Protein AF-A0A9D9CPM3-F1 (afdb_monomer_lite)

Foldseek 3Di:
DPQAQFEAAFDTDDPDDDDDDQQETEEEEEEADDAAEEAYAEYFFADLPPPGHGHDAYHAHAAEYAYAYAYEGYQDQNHEAEAAEYEYAYPPDPPPRHHHSDLEAQRYEHAEYEYEHAEYEYENAQSEPDLQHEAQHYEYNEYEYEYQEYEYENGEYNEYAQHYEANAYEYEYQEYEYEHGEHEDEEALHYEHAYYEYDNDANGAYYQAHGEYDYDDDDWYAAQHYEYEYPDQDEEYHYEAAAHEQAHGEIQAEASRYEYEHPVDPRYAHEYEFHDADPPRPGGYEQAHAEYQAEASRYEYADQRYEYEYREYEQDHGAYNHHGPHRRYAYHNYAYAYNYYDADKAKEKEAQLQWAFVPDNVHRMDIGIDRAQHFYAADDTDTDHPQKDWDFWAQDSVNPHDGDDPRSTDGHRYYTYTYTDIDGHD

pLDDT: mean 85.49, std 17.09, range [28.48, 98.81]

Sequence (426 aa):
SLTNSAGIGGGSSYTGSETDAPDNGGDATITISGNPIIRTGSLGGGSPGKGKGNIGSAIINVSGGDIQAQFVMADSDNNVFNMNGGKIRNSNTSDNEYICIQDNGGAVYMKKGTFTMSGGEIRQCSASKEIDSKGGAIYLEGGSFTMTGGTIHECSSNSDGGALYIQGGDVTISGGTIQNNVTVAGNGGAISILGGNFSMPENGTATISENAAFIRNNTGGDGGGIYVTSTSTTHDVKVEILSGSITNNSSDRRGGGLCVDMTSNQKINANVTVGADGSKSKTNPLITTNTALIQGGGLYVKGATANITINGGKILGNTTTGYVANPDVANELGMVTLNGGDVTHVTITFDGNGGNLKGNQAVTATSQDIVTATKSLVTRPEFERLGYTFLEWNTRPDGKGTTPPDDNIMNTSSNITYFAIWIPGA

Radius of gyration: 25.42 Å; chains: 1; bounding box: 72×50×70 Å

Secondary structure (DSSP, 8-state):
---SS--BSS-------------BPPPEEEEE-SS-EEEEEEEE----STTSPBP--EEEEEEEEEEEEEEEE-S-TT-EEEEEEEEEE---SS-TTS--S-SS-SSEEESSSEEEESSSEEES-EE-SSTT---SSEEESSSEEEESS-EEES-EESSS-SSEEESSSEEEE-SSEEES-EESSSS-SSEEESSSEEEE-TT---EEES-EE--SSSS----SSEEE----SSS-EEEEE-SSEEES-EESSB-SSEEEE-SS-SSS-EEEEES-SSTT-TT--EEES-EESSB-SSEEEESTTEEEEE-SSEE-S-EESSS-B-SSEEEES-EEEESSSS--EEEEEEE-TT-EETTBTT-SEEEEEEETTSBEE-PPP-EE-TTEEEEEEESSTTS-S-PPPTTSEE--SS-EEEEEEEEE--

Structure (mmCIF, N/CA/C/O backbone):
data_AF-A0A9D9CPM3-F1
#
_entry.id   AF-A0A9D9CPM3-F1
#
loop_
_atom_site.group_PDB
_atom_site.id
_atom_site.type_symbol
_atom_site.label_atom_id
_atom_site.label_alt_id
_atom_site.label_comp_id
_atom_site.label_asym_id
_atom_site.label_entity_id
_atom_site.label_seq_id
_atom_site.pdbx_PDB_ins_code
_atom_site.Cartn_x
_atom_site.Cartn_y
_atom_site.Cartn_z
_atom_site.occupancy
_atom_site.B_iso_or_equiv
_atom_site.auth_seq_id
_atom_site.auth_comp_id
_atom_site.auth_asym_id
_atom_site.auth_atom_id
_atom_site.pdbx_PDB_model_num
ATOM 1 N N . SER A 1 1 ? -28.546 -1.458 30.580 1.00 31.05 1 SER A N 1
ATOM 2 C CA . SER A 1 1 ? -28.283 -0.683 29.358 1.00 31.05 1 SER A CA 1
ATOM 3 C C . SER A 1 1 ? -28.051 0.757 29.770 1.00 31.05 1 SER A C 1
ATOM 5 O O . SER A 1 1 ? -28.850 1.295 30.523 1.00 31.05 1 SER A O 1
ATOM 7 N N . LEU A 1 2 ? -26.937 1.362 29.364 1.00 29.62 2 LEU A N 1
ATOM 8 C CA . LEU A 1 2 ? -26.787 2.815 29.427 1.00 29.62 2 LEU A CA 1
ATOM 9 C C . LEU A 1 2 ? -27.390 3.344 28.125 1.00 29.62 2 LEU A C 1
ATOM 11 O O . LEU A 1 2 ? -26.767 3.254 27.079 1.00 29.62 2 LEU A O 1
ATOM 15 N N . THR A 1 3 ? -28.651 3.759 28.173 1.00 30.03 3 THR A N 1
ATOM 16 C CA . THR A 1 3 ? -29.350 4.427 27.069 1.00 30.03 3 THR A CA 1
ATOM 17 C C . THR A 1 3 ? -29.307 5.918 27.350 1.00 30.03 3 THR A C 1
ATOM 19 O O . THR A 1 3 ? -30.163 6.429 28.063 1.00 30.03 3 THR A O 1
ATOM 22 N N . ASN A 1 4 ? -28.253 6.583 26.887 1.00 32.44 4 ASN A N 1
ATOM 23 C CA . ASN A 1 4 ? -28.221 8.025 26.660 1.00 32.44 4 ASN A CA 1
ATOM 24 C C . ASN A 1 4 ? -27.041 8.334 25.736 1.00 32.44 4 ASN A C 1
ATOM 26 O O . ASN A 1 4 ? -25.976 7.733 25.863 1.00 32.44 4 ASN A O 1
ATOM 30 N N . SER A 1 5 ? -27.226 9.304 24.844 1.00 40.38 5 SER A N 1
ATOM 31 C CA . SER A 1 5 ? -26.257 9.850 23.881 1.00 40.38 5 SER A CA 1
ATOM 32 C C . SER A 1 5 ? -25.029 10.533 24.521 1.00 40.38 5 SER A C 1
ATOM 34 O O . SER A 1 5 ? -24.387 11.377 23.898 1.00 40.38 5 SER A O 1
ATOM 36 N N . ALA A 1 6 ? -24.723 10.225 25.782 1.00 50.00 6 ALA A N 1
ATOM 37 C CA . ALA A 1 6 ? -23.602 10.762 26.535 1.00 50.00 6 ALA A CA 1
ATOM 38 C C . ALA A 1 6 ? -22.371 9.877 26.315 1.00 50.00 6 ALA A C 1
ATOM 40 O O . ALA A 1 6 ? -22.444 8.663 26.522 1.00 50.00 6 ALA A O 1
ATOM 41 N N . GLY A 1 7 ? -21.252 10.480 25.903 1.00 53.28 7 GLY A N 1
ATOM 42 C CA . GLY A 1 7 ? -19.965 9.789 25.849 1.00 53.28 7 GLY A CA 1
ATOM 43 C C . GLY A 1 7 ? -19.524 9.322 27.240 1.00 53.28 7 GLY A C 1
ATOM 44 O O . GLY A 1 7 ? -19.878 9.935 28.250 1.00 53.28 7 GLY A O 1
ATOM 45 N N . ILE A 1 8 ? -18.776 8.220 27.306 1.00 60.56 8 ILE A N 1
ATOM 46 C CA . ILE A 1 8 ? -18.211 7.706 28.562 1.00 60.56 8 ILE A CA 1
ATOM 47 C C . ILE A 1 8 ? -16.707 7.982 28.540 1.00 60.56 8 ILE A C 1
ATOM 49 O O . ILE A 1 8 ? -15.959 7.361 27.789 1.00 60.56 8 ILE A O 1
ATOM 53 N N . GLY A 1 9 ? -16.275 8.935 29.365 1.00 56.00 9 GLY A N 1
ATOM 54 C CA . GLY A 1 9 ? -14.884 9.378 29.462 1.00 56.00 9 GLY A CA 1
ATOM 55 C C . GLY A 1 9 ? -14.795 10.879 29.741 1.00 56.00 9 GLY A C 1
ATOM 56 O O . GLY A 1 9 ? -15.384 11.673 29.023 1.00 56.00 9 GLY A O 1
ATOM 57 N N . GLY A 1 10 ? -14.121 11.245 30.836 1.00 45.47 10 GLY A N 1
ATOM 58 C CA . GLY A 1 10 ? -13.560 12.570 31.144 1.00 45.47 10 GLY A CA 1
ATOM 59 C C . GLY A 1 10 ? -14.325 13.865 30.807 1.00 45.47 10 GLY A C 1
ATOM 60 O O . GLY A 1 10 ? -13.672 14.862 30.525 1.00 45.47 10 GLY A O 1
ATOM 61 N N . GLY A 1 11 ? -15.659 13.911 30.884 1.00 38.69 11 GLY A N 1
ATOM 62 C CA . GLY A 1 11 ? -16.424 15.168 30.892 1.00 38.69 11 GLY A CA 1
ATOM 63 C C . GLY A 1 11 ? -17.907 14.981 30.570 1.00 38.69 11 GLY A C 1
ATOM 64 O O . GLY A 1 11 ? -18.266 14.377 29.565 1.00 38.69 11 GLY A O 1
ATOM 65 N N . SER A 1 12 ? -18.791 15.486 31.432 1.00 34.34 12 SER A N 1
ATOM 66 C CA . SER A 1 12 ? -20.240 15.499 31.204 1.00 34.34 12 SER A CA 1
ATOM 67 C C . SER A 1 12 ? -20.627 16.396 30.026 1.00 34.34 12 SER A C 1
ATOM 69 O O . SER A 1 12 ? -20.017 17.438 29.800 1.00 34.34 12 SER A O 1
ATOM 71 N N . SER A 1 13 ? -21.711 16.037 29.339 1.00 34.19 13 SER A N 1
ATOM 72 C CA . SER A 1 13 ? -22.438 16.896 28.402 1.00 34.19 13 SER A CA 1
ATOM 73 C C . SER A 1 13 ? -22.734 18.268 29.025 1.00 34.19 13 SER A C 1
ATOM 75 O O . SER A 1 13 ? -23.607 18.376 29.887 1.00 34.19 13 SER A O 1
ATOM 77 N N . TYR A 1 14 ? -22.019 19.314 28.607 1.00 35.19 14 TYR A N 1
ATOM 78 C CA . TYR A 1 14 ? -22.340 20.683 29.002 1.00 35.19 14 TYR A CA 1
ATOM 79 C C . TYR A 1 14 ? -23.538 21.176 28.178 1.00 35.19 14 TYR A C 1
ATOM 81 O O . TYR A 1 14 ? -23.482 21.221 26.950 1.00 35.19 14 TYR A O 1
ATOM 89 N N . THR A 1 15 ? -24.633 21.519 28.857 1.00 33.62 15 THR A N 1
ATOM 90 C CA . THR A 1 15 ? -25.831 22.157 28.284 1.00 33.62 15 THR A CA 1
ATOM 91 C C . THR A 1 15 ? -25.952 23.607 28.764 1.00 33.62 15 THR A C 1
ATOM 93 O O . THR A 1 15 ? -27.027 24.035 29.183 1.00 33.62 15 THR A O 1
ATOM 96 N N . GLY A 1 16 ? -24.847 24.354 28.776 1.00 33.31 16 GLY A N 1
ATOM 97 C CA . GLY A 1 16 ? -24.808 25.755 29.196 1.00 33.31 16 GLY A CA 1
ATOM 98 C C . GLY A 1 16 ? -24.140 26.638 28.147 1.00 33.31 16 GLY A C 1
ATOM 99 O O . GLY A 1 16 ? -23.323 26.177 27.358 1.00 33.31 16 GLY A O 1
ATOM 100 N N . SER A 1 17 ? -24.518 27.908 28.110 1.00 37.84 17 SER A N 1
ATOM 101 C CA . SER A 1 17 ? -23.966 28.922 27.218 1.00 37.84 17 SER A CA 1
ATOM 102 C C . SER A 1 17 ? -23.142 29.912 28.035 1.00 37.84 17 SER A C 1
ATOM 104 O O . SER A 1 17 ? -23.656 30.975 28.363 1.00 37.84 17 SER A O 1
ATOM 106 N N . GLU A 1 18 ? -21.897 29.597 28.388 1.00 38.06 18 GLU A N 1
ATOM 107 C CA . GLU A 1 18 ? -20.977 30.616 28.908 1.00 38.06 18 GLU A CA 1
ATOM 108 C C . GLU A 1 18 ? -19.577 30.473 28.311 1.00 38.06 18 GLU A C 1
ATOM 110 O O . GLU A 1 18 ? -19.064 29.383 28.066 1.00 38.06 18 GLU A O 1
ATOM 115 N N . THR A 1 19 ? -19.025 31.636 27.991 1.00 45.12 19 THR A N 1
ATOM 116 C CA . THR A 1 19 ? -17.750 31.891 27.337 1.00 45.12 19 THR A CA 1
ATOM 117 C C . THR A 1 19 ? -16.619 31.935 28.372 1.00 45.12 19 THR A C 1
ATOM 119 O O . THR A 1 19 ? -16.771 32.561 29.416 1.00 45.12 19 THR A O 1
ATOM 122 N N . ASP A 1 20 ? -15.471 31.343 28.022 1.00 41.41 20 ASP A N 1
ATOM 123 C CA . ASP A 1 20 ? -14.123 31.672 28.532 1.00 41.41 20 ASP A CA 1
ATOM 124 C C . ASP A 1 20 ? -13.565 30.997 29.811 1.00 41.41 20 ASP A C 1
ATOM 126 O O . ASP A 1 20 ? -12.696 31.570 30.470 1.00 41.41 20 ASP A O 1
ATOM 130 N N . ALA A 1 21 ? -13.909 29.737 30.112 1.00 40.56 21 ALA A N 1
ATOM 131 C CA . ALA A 1 21 ? -13.097 28.902 31.019 1.00 40.56 21 ALA A CA 1
ATOM 132 C C . ALA A 1 21 ? -12.233 27.880 30.237 1.00 40.56 21 ALA A C 1
ATOM 134 O O . ALA A 1 21 ? -12.752 27.206 29.343 1.00 40.56 21 ALA A O 1
ATOM 135 N N . PRO A 1 22 ? -10.923 27.721 30.535 1.00 40.62 22 PRO A N 1
ATOM 136 C CA . PRO A 1 22 ? -10.125 26.624 29.997 1.00 40.62 22 PRO A CA 1
ATOM 137 C C . PRO A 1 22 ? -10.512 25.333 30.730 1.00 40.62 22 PRO A C 1
ATOM 139 O O . PRO A 1 22 ? -9.899 24.951 31.725 1.00 40.62 22 PRO A O 1
ATOM 142 N N . ASP A 1 23 ? -11.572 24.682 30.263 1.00 45.94 23 ASP A N 1
ATOM 143 C CA . ASP A 1 23 ? -12.031 23.405 30.804 1.00 45.94 23 ASP A CA 1
ATOM 144 C C . ASP A 1 23 ? -11.006 22.305 30.480 1.00 45.94 23 ASP A C 1
ATOM 146 O O . ASP A 1 23 ? -11.002 21.722 29.392 1.00 45.94 23 ASP A O 1
ATOM 150 N N . ASN A 1 24 ? -10.105 22.043 31.427 1.00 45.31 24 ASN A N 1
ATOM 151 C CA . ASN A 1 24 ? -9.183 20.910 31.418 1.00 45.31 24 ASN A CA 1
ATOM 152 C C . ASN A 1 24 ? -9.935 19.653 31.879 1.00 45.31 24 ASN A C 1
ATOM 154 O O . ASN A 1 24 ? -10.086 19.429 33.080 1.00 45.31 24 ASN A O 1
ATOM 158 N N . GLY A 1 25 ? -10.435 18.833 30.959 1.00 53.94 25 GLY A N 1
ATOM 159 C CA . GLY A 1 25 ? -11.051 17.556 31.321 1.00 53.94 25 GLY A CA 1
ATOM 160 C C . GLY A 1 25 ? -10.031 16.580 31.879 1.00 53.94 25 GLY A C 1
ATOM 161 O O . GLY A 1 25 ? -8.866 16.562 31.483 1.00 53.94 25 GLY A O 1
ATOM 162 N N . GLY A 1 26 ? -10.486 15.783 32.841 1.00 57.34 26 GLY A N 1
ATOM 163 C CA . GLY A 1 26 ? -9.657 14.803 33.530 1.00 57.34 26 GLY A CA 1
ATOM 164 C C . GLY A 1 26 ? -9.310 13.598 32.659 1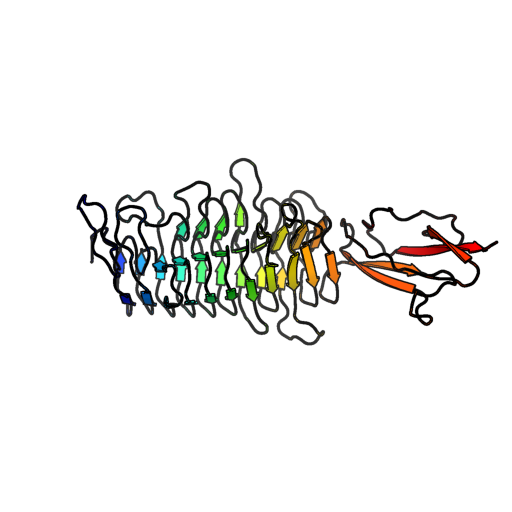.00 57.34 26 GLY A C 1
ATOM 165 O O . GLY A 1 26 ? -9.961 13.328 31.647 1.00 57.34 26 GLY A O 1
ATOM 166 N N . ASP A 1 27 ? -8.297 12.858 33.100 1.00 70.38 27 ASP A N 1
ATOM 167 C CA . ASP A 1 27 ? -7.930 11.580 32.502 1.00 70.38 27 ASP A CA 1
ATOM 168 C C . ASP A 1 27 ? -9.022 10.527 32.749 1.00 70.38 27 ASP A C 1
ATOM 170 O O . ASP A 1 27 ? -9.635 10.472 33.820 1.00 70.38 27 ASP A O 1
ATOM 174 N N . ALA A 1 28 ? -9.271 9.667 31.763 1.00 75.94 28 ALA A N 1
ATOM 175 C CA . ALA A 1 28 ? -10.280 8.615 31.841 1.00 75.94 28 ALA A CA 1
ATOM 176 C C . ALA A 1 28 ? -9.631 7.230 31.806 1.00 75.94 28 ALA A C 1
ATOM 178 O O . ALA A 1 28 ? -8.812 6.947 30.941 1.00 75.94 28 ALA A O 1
ATOM 179 N N . THR A 1 29 ? -10.040 6.330 32.702 1.00 86.06 29 THR A N 1
ATOM 180 C CA . THR A 1 29 ? -9.723 4.898 32.591 1.00 86.06 29 THR A CA 1
ATOM 181 C C . THR A 1 29 ? -11.006 4.108 32.378 1.00 86.06 29 THR A C 1
ATOM 183 O O . THR A 1 29 ? -11.929 4.192 33.187 1.00 86.06 29 THR A O 1
ATOM 186 N N . ILE A 1 30 ? -11.075 3.344 31.289 1.00 88.31 30 ILE A N 1
ATOM 187 C CA . ILE A 1 30 ? -12.255 2.578 30.880 1.00 88.31 30 ILE A CA 1
ATOM 188 C C . ILE A 1 30 ? -11.843 1.121 30.692 1.00 88.31 30 ILE A C 1
ATOM 190 O O . ILE A 1 30 ? -10.957 0.820 29.897 1.00 88.31 30 ILE A O 1
ATOM 194 N N . THR A 1 31 ? -12.521 0.205 31.382 1.00 93.75 31 THR A N 1
ATOM 195 C CA . THR A 1 31 ? -12.285 -1.238 31.245 1.00 93.75 31 THR A CA 1
ATOM 196 C C . THR A 1 31 ? -13.581 -1.942 30.872 1.00 93.75 31 THR A C 1
ATOM 198 O O . THR A 1 31 ? -14.565 -1.875 31.608 1.00 93.75 31 THR A O 1
ATOM 201 N N . ILE A 1 32 ? -13.573 -2.647 29.742 1.00 94.06 32 ILE A N 1
ATOM 202 C CA . ILE A 1 32 ? -14.703 -3.419 29.222 1.00 94.06 32 ILE A CA 1
ATOM 203 C C . ILE A 1 32 ? -14.278 -4.887 29.150 1.00 94.06 32 ILE A C 1
ATOM 205 O O . ILE A 1 32 ? -13.322 -5.250 28.463 1.00 94.06 32 ILE A O 1
ATOM 209 N N . SER A 1 33 ? -14.974 -5.743 29.894 1.00 95.06 33 SER A N 1
ATOM 210 C CA . SER A 1 33 ? -14.662 -7.171 30.008 1.00 95.06 33 SER A CA 1
ATOM 211 C C . SER A 1 33 ? -15.931 -8.007 30.142 1.00 95.06 33 SER A C 1
ATOM 213 O O . SER A 1 33 ? -16.980 -7.490 30.527 1.00 95.06 33 SER A O 1
ATOM 215 N N . GLY A 1 34 ? -15.847 -9.298 29.815 1.00 94.00 34 GLY A N 1
ATOM 216 C CA . GLY A 1 34 ? -17.003 -10.195 29.790 1.00 94.00 34 GLY A CA 1
ATOM 217 C C . GLY A 1 34 ? -17.894 -9.951 28.570 1.00 94.00 34 GLY A C 1
ATOM 218 O O . GLY A 1 34 ? -17.393 -9.712 27.478 1.00 94.00 34 GLY A O 1
ATOM 219 N N . ASN A 1 35 ? -19.218 -9.992 28.748 1.00 95.38 35 ASN A N 1
ATOM 220 C CA . ASN A 1 35 ? -20.187 -9.858 27.649 1.00 95.38 35 ASN A CA 1
ATOM 221 C C . ASN A 1 35 ? -21.130 -8.636 27.776 1.00 95.38 35 ASN A C 1
ATOM 223 O O . ASN A 1 35 ? -22.337 -8.789 27.573 1.00 95.38 35 ASN A O 1
ATOM 227 N N . PRO A 1 36 ? -20.657 -7.432 28.155 1.00 92.06 36 PRO A N 1
ATOM 228 C CA . PRO A 1 36 ? -21.524 -6.266 28.242 1.00 92.06 36 PRO A CA 1
ATOM 229 C C . PRO A 1 36 ? -21.978 -5.821 26.850 1.00 92.06 36 PRO A C 1
ATOM 231 O O . PRO A 1 36 ? -21.252 -5.964 25.870 1.00 92.06 36 PRO A O 1
ATOM 234 N N . ILE A 1 37 ? -23.163 -5.218 26.784 1.00 91.12 37 ILE A N 1
ATOM 235 C CA . ILE A 1 37 ? -23.632 -4.501 25.598 1.00 91.12 37 ILE A CA 1
ATOM 236 C C . ILE A 1 37 ? -23.542 -3.009 25.908 1.00 91.12 37 ILE A C 1
ATOM 238 O O . ILE A 1 37 ? -24.215 -2.525 26.823 1.00 91.12 37 ILE A O 1
ATOM 242 N N . ILE A 1 38 ? -22.708 -2.289 25.160 1.00 86.50 38 ILE A N 1
ATOM 243 C CA . ILE A 1 38 ? -22.446 -0.858 25.359 1.00 86.50 38 ILE A CA 1
ATOM 244 C C . ILE A 1 38 ? -22.871 -0.115 24.107 1.00 86.50 38 ILE A C 1
ATOM 246 O O . ILE A 1 38 ? -22.341 -0.394 23.038 1.00 86.50 38 ILE A O 1
ATOM 250 N N . ARG A 1 39 ? -23.808 0.826 24.254 1.00 84.62 39 ARG A N 1
ATOM 251 C CA . ARG A 1 39 ? -24.327 1.677 23.177 1.00 84.62 39 ARG A CA 1
ATOM 252 C C . ARG A 1 39 ? -24.226 3.131 23.614 1.00 84.62 39 ARG A C 1
ATOM 254 O O . ARG A 1 39 ? -24.960 3.561 24.497 1.00 84.62 39 ARG A O 1
ATOM 261 N N . THR A 1 40 ? -23.256 3.848 23.067 1.00 78.44 40 THR A N 1
ATOM 262 C CA . THR A 1 40 ? -22.962 5.248 23.396 1.00 78.44 40 THR A CA 1
ATOM 263 C C . THR A 1 40 ? -22.384 5.944 22.163 1.00 78.44 40 THR A C 1
ATOM 265 O O . THR A 1 40 ? -22.000 5.282 21.205 1.00 78.44 40 THR A O 1
ATOM 268 N N . GLY A 1 41 ? -22.344 7.277 22.158 1.00 75.19 41 GLY A N 1
ATOM 269 C CA . GLY A 1 41 ? -21.737 8.038 21.065 1.00 75.19 41 GLY A CA 1
ATOM 270 C C . GLY A 1 41 ? -20.223 7.831 21.005 1.00 75.19 41 GLY A C 1
ATOM 271 O O . GLY A 1 41 ? -19.699 7.338 20.006 1.00 75.19 41 GLY A O 1
ATOM 272 N N . SER A 1 42 ? -19.518 8.158 22.092 1.00 78.69 42 SER A N 1
ATOM 273 C CA . SER A 1 42 ? -18.058 8.056 22.145 1.00 78.69 42 SER A CA 1
ATOM 274 C C . SER A 1 42 ? -17.503 7.534 23.471 1.00 78.69 42 SER A C 1
ATOM 276 O O . SER A 1 42 ? -18.135 7.633 24.523 1.00 78.69 42 SER A O 1
ATOM 278 N N . LEU A 1 43 ? -16.297 6.969 23.409 1.00 83.62 43 LEU A N 1
ATOM 279 C CA . LEU A 1 43 ? -15.508 6.493 24.544 1.00 83.62 43 LEU A CA 1
ATOM 280 C C . LEU A 1 43 ? -14.104 7.105 24.479 1.00 83.62 43 LEU A C 1
ATOM 282 O O . LEU A 1 43 ? -13.472 7.037 23.431 1.00 83.62 43 LEU A O 1
ATOM 286 N N . GLY A 1 44 ? -13.588 7.650 25.580 1.00 80.44 44 GLY A N 1
ATOM 287 C CA . GLY A 1 44 ? -12.204 8.145 25.649 1.00 80.44 44 GLY A CA 1
ATOM 288 C C . GLY A 1 44 ? -12.060 9.664 25.759 1.00 80.44 44 GLY A C 1
ATOM 289 O O . GLY A 1 44 ? -12.857 10.303 26.444 1.00 80.44 44 GLY A O 1
ATOM 290 N N . GLY A 1 45 ? -11.002 10.212 25.148 1.00 66.81 45 GLY A N 1
ATOM 291 C CA . GLY A 1 45 ? -10.576 11.611 25.251 1.00 66.81 45 GLY A CA 1
ATOM 292 C C . GLY A 1 45 ? -10.597 12.385 23.926 1.00 66.81 45 GLY A C 1
ATOM 293 O O . GLY A 1 45 ? -10.423 11.825 22.853 1.00 66.81 45 GLY A O 1
ATOM 294 N N . GLY A 1 46 ? -10.797 13.702 23.987 1.00 54.34 46 GLY A N 1
ATOM 295 C CA . GLY A 1 46 ? -10.969 14.607 22.851 1.00 54.34 46 GLY A CA 1
ATOM 296 C C . GLY A 1 46 ? -11.641 15.934 23.235 1.00 54.34 46 GLY A C 1
ATOM 297 O O . GLY A 1 46 ? -12.469 15.991 24.139 1.00 54.34 46 GLY A O 1
ATOM 298 N N . SER A 1 47 ? -11.272 17.014 22.540 1.00 46.09 47 SER A N 1
ATOM 299 C CA . SER A 1 47 ? -11.938 18.323 22.614 1.00 46.09 47 SER A CA 1
ATOM 300 C C . SER A 1 47 ? -13.069 18.385 21.581 1.00 46.09 47 SER A C 1
ATOM 302 O O . SER A 1 47 ? -12.861 17.939 20.451 1.00 46.09 47 SER A O 1
ATOM 304 N N . PRO A 1 48 ? -14.253 18.933 21.888 1.00 43.88 48 PRO A N 1
ATOM 305 C CA . PRO A 1 48 ? -15.435 18.753 21.056 1.00 43.88 48 PRO A CA 1
ATOM 306 C C . PRO A 1 48 ? -15.684 19.974 20.144 1.00 43.88 48 PRO A C 1
ATOM 308 O O . PRO A 1 48 ? -16.808 20.207 19.692 1.00 43.88 48 PRO A O 1
ATOM 311 N N . GLY A 1 49 ? -14.634 20.755 19.868 1.00 48.34 49 GLY A N 1
ATOM 312 C CA . GLY A 1 49 ? -14.724 22.023 19.146 1.00 48.34 49 GLY A CA 1
ATOM 313 C C . GLY A 1 49 ? -15.154 23.191 20.042 1.00 48.34 49 GLY A C 1
ATOM 314 O O . GLY A 1 49 ? -15.364 23.033 21.244 1.00 48.34 49 GLY A O 1
ATOM 315 N N . LYS A 1 50 ? -15.237 24.396 19.451 1.00 39.91 50 LYS A N 1
ATOM 316 C CA . LYS A 1 50 ? -15.470 25.667 20.166 1.00 39.91 50 LYS A CA 1
ATOM 317 C C . LYS A 1 50 ? -16.650 25.565 21.147 1.00 39.91 50 LYS A C 1
ATOM 319 O O . LYS A 1 50 ? -17.781 25.349 20.722 1.00 39.91 50 LYS A O 1
ATOM 324 N N . GLY A 1 51 ? -16.374 25.782 22.434 1.00 44.62 51 GLY A N 1
ATOM 325 C CA . GLY A 1 51 ? -17.391 25.892 23.488 1.00 44.62 51 GLY A CA 1
ATOM 326 C C . GLY A 1 51 ? -17.800 24.583 24.170 1.00 44.62 51 GLY A C 1
ATOM 327 O O . GLY A 1 51 ? -18.822 24.560 24.848 1.00 44.62 51 GLY A O 1
ATOM 328 N N . LYS A 1 52 ? -17.046 23.491 24.006 1.00 48.22 52 LYS A N 1
ATOM 329 C CA . LYS A 1 52 ? -17.249 22.251 24.767 1.00 48.22 52 LYS A CA 1
ATOM 330 C C . LYS A 1 52 ? -15.920 21.867 25.447 1.00 48.22 52 LYS A C 1
ATOM 332 O O . LYS A 1 52 ? -14.866 22.030 24.838 1.00 48.22 52 LYS A O 1
ATOM 337 N N . GLY A 1 53 ? -15.956 21.425 26.707 1.00 50.41 53 GLY A N 1
ATOM 338 C CA . GLY A 1 53 ? -14.743 21.205 27.508 1.00 50.41 53 GLY A CA 1
ATOM 339 C C . GLY A 1 53 ? -13.788 20.171 26.904 1.00 50.41 53 GLY A C 1
ATOM 340 O O . GLY A 1 53 ? -14.235 19.187 26.313 1.00 50.41 53 GLY A O 1
ATOM 341 N N . ASN A 1 54 ? -12.474 20.398 27.020 1.00 51.72 54 ASN A N 1
ATOM 342 C CA . ASN A 1 54 ? -11.467 19.439 26.556 1.00 51.72 54 ASN A CA 1
ATOM 343 C C . ASN A 1 54 ? -11.559 18.180 27.416 1.00 51.72 54 ASN A C 1
ATOM 345 O O . ASN A 1 54 ? -11.722 18.324 28.614 1.00 51.72 54 ASN A O 1
ATOM 349 N N . ILE A 1 55 ? -11.409 16.975 26.868 1.00 61.62 55 ILE A N 1
ATOM 350 C CA . ILE A 1 55 ? -11.137 15.777 27.678 1.00 61.62 55 ILE A CA 1
ATOM 351 C C . ILE A 1 55 ? -9.617 15.536 27.696 1.00 61.62 55 ILE A C 1
ATOM 353 O O . ILE A 1 55 ? -8.960 15.734 26.670 1.00 61.62 55 ILE A O 1
ATOM 357 N N . GLY A 1 56 ? -9.076 15.121 28.847 1.00 65.56 56 GLY A N 1
ATOM 358 C CA . GLY A 1 56 ? -7.677 14.730 29.036 1.00 65.56 56 GLY A CA 1
ATOM 359 C C . GLY A 1 56 ? -7.312 13.417 28.331 1.00 65.56 56 GLY A C 1
ATOM 360 O O . GLY A 1 56 ? -7.933 13.025 27.340 1.00 65.56 56 GLY A O 1
ATOM 361 N N . SER A 1 57 ? -6.283 12.724 28.819 1.00 78.06 57 SER A N 1
ATOM 362 C CA . SER A 1 57 ? -5.843 11.453 28.228 1.00 78.06 57 SER A CA 1
ATOM 363 C C . SER A 1 57 ? -6.768 10.286 28.605 1.00 78.06 57 SER A C 1
ATOM 365 O O . SER A 1 57 ? -7.440 10.311 29.634 1.00 78.06 57 SER A O 1
ATOM 367 N N . ALA A 1 58 ? -6.839 9.250 27.770 1.00 84.38 58 ALA A N 1
ATOM 368 C CA . ALA A 1 58 ? -7.680 8.079 28.001 1.00 84.38 58 ALA A CA 1
ATOM 369 C C . ALA A 1 58 ? -6.869 6.779 27.996 1.00 84.38 58 ALA A C 1
ATOM 371 O O . ALA A 1 58 ? -6.105 6.522 27.070 1.00 84.38 58 ALA A O 1
ATOM 372 N N . ILE A 1 59 ? -7.093 5.932 29.000 1.00 90.00 59 ILE A N 1
ATOM 373 C CA . ILE A 1 59 ? -6.608 4.553 29.077 1.00 90.00 59 ILE A CA 1
ATOM 374 C C . ILE A 1 59 ? -7.813 3.622 28.937 1.00 90.00 59 ILE A C 1
ATOM 376 O O . ILE A 1 59 ? -8.664 3.538 29.820 1.00 90.00 59 ILE A O 1
ATOM 380 N N . ILE A 1 60 ? -7.894 2.906 27.825 1.00 93.00 60 ILE A N 1
ATOM 381 C CA . ILE A 1 60 ? -9.030 2.072 27.446 1.00 93.00 60 ILE A CA 1
ATOM 382 C C . ILE A 1 60 ? -8.554 0.629 27.304 1.00 93.00 60 ILE A C 1
ATOM 384 O O . ILE A 1 60 ? -7.629 0.351 26.550 1.00 93.00 60 ILE A O 1
ATOM 388 N N . ASN A 1 61 ? -9.197 -0.303 28.001 1.00 96.38 61 ASN A N 1
ATOM 389 C CA . ASN A 1 61 ? -8.893 -1.729 27.931 1.00 96.38 61 ASN A CA 1
ATOM 390 C C . ASN A 1 61 ? -10.159 -2.515 27.576 1.00 96.38 61 ASN A C 1
ATOM 392 O O . ASN A 1 61 ? -11.119 -2.536 28.348 1.00 96.38 61 ASN A O 1
ATOM 396 N N . VAL A 1 62 ? -10.159 -3.182 26.423 1.00 97.50 62 VAL A N 1
ATOM 397 C CA . VAL A 1 62 ? -11.281 -3.974 25.909 1.00 97.50 62 VAL A CA 1
ATOM 398 C C . VAL A 1 62 ? -10.858 -5.429 25.753 1.00 97.50 62 VAL A C 1
ATOM 400 O O . VAL A 1 62 ? -9.963 -5.761 24.979 1.00 97.50 62 VAL A O 1
ATOM 403 N N . SER A 1 63 ? -11.545 -6.297 26.490 1.00 97.94 63 SER A N 1
ATOM 404 C CA . SER A 1 63 ? -11.339 -7.752 26.480 1.00 97.94 63 SER A CA 1
ATOM 405 C C . SER A 1 63 ? -12.588 -8.551 26.130 1.00 97.94 63 SER A C 1
ATOM 407 O O . SER A 1 63 ? -12.528 -9.766 25.960 1.00 97.94 63 SER A O 1
ATOM 409 N N . GLY A 1 64 ? -13.728 -7.878 25.991 1.00 94.62 64 GLY A N 1
ATOM 410 C CA . GLY A 1 64 ? -15.011 -8.498 25.701 1.00 94.62 64 GLY A CA 1
ATOM 411 C C . GLY A 1 64 ? -16.093 -7.458 25.421 1.00 94.62 64 GLY A C 1
ATOM 412 O O . GLY A 1 64 ? -15.821 -6.259 25.394 1.00 94.62 64 GLY A O 1
ATOM 413 N N . GLY A 1 65 ? -17.322 -7.926 25.230 1.00 95.44 65 GLY A N 1
ATOM 414 C CA . GLY A 1 65 ? -18.498 -7.091 24.995 1.00 95.44 65 GLY A CA 1
ATOM 415 C C . GLY A 1 65 ? -18.848 -6.849 23.527 1.00 95.44 65 GLY A C 1
ATOM 416 O O . GLY A 1 65 ? -18.041 -7.067 22.625 1.00 95.44 65 GLY A O 1
ATOM 417 N N . ASP A 1 66 ? -20.085 -6.401 23.319 1.00 93.94 66 ASP A N 1
ATOM 418 C CA . ASP A 1 66 ? -20.636 -5.911 22.054 1.00 93.94 66 ASP A CA 1
ATOM 419 C C . ASP A 1 66 ? -20.809 -4.391 22.156 1.00 93.94 66 ASP A C 1
ATOM 421 O O . ASP A 1 66 ? -21.687 -3.890 22.870 1.00 93.94 66 ASP A O 1
ATOM 425 N N . ILE A 1 67 ? -19.925 -3.662 21.484 1.00 91.88 67 ILE A N 1
ATOM 426 C CA . ILE A 1 67 ? -19.711 -2.233 21.684 1.00 91.88 67 ILE A CA 1
ATOM 427 C C . ILE A 1 67 ? -20.077 -1.490 20.405 1.00 91.88 67 ILE A C 1
ATOM 429 O O . ILE A 1 67 ? -19.496 -1.724 19.347 1.00 91.88 67 ILE A O 1
ATOM 433 N N . GLN A 1 68 ? -21.010 -0.554 20.534 1.00 89.00 68 GLN A N 1
ATOM 434 C CA . GLN A 1 68 ? -21.308 0.454 19.528 1.00 89.00 68 GLN A CA 1
ATOM 435 C C . GLN A 1 68 ? -20.978 1.817 20.121 1.00 89.00 68 GLN A C 1
ATOM 437 O O . GLN A 1 68 ? -21.727 2.330 20.956 1.00 89.00 68 GLN A O 1
ATOM 442 N N . ALA A 1 69 ? -19.808 2.325 19.746 1.00 85.31 69 ALA A N 1
ATOM 443 C CA . ALA A 1 69 ? -19.279 3.627 20.122 1.00 85.31 69 ALA A CA 1
ATOM 444 C C . ALA A 1 69 ? -18.089 3.980 19.223 1.00 85.31 69 ALA A C 1
ATOM 446 O O . ALA A 1 69 ? -17.416 3.081 18.711 1.00 85.31 69 ALA A O 1
ATOM 447 N N . GLN A 1 70 ? -17.793 5.273 19.105 1.00 87.75 70 GLN A N 1
ATOM 448 C CA . GLN A 1 70 ? -16.520 5.752 18.573 1.00 87.75 70 GLN A CA 1
ATOM 449 C C . GLN A 1 70 ? -15.513 5.947 19.713 1.00 87.75 70 GLN A C 1
ATOM 451 O O . GLN A 1 70 ? -15.734 6.732 20.633 1.00 87.75 70 GLN A O 1
ATOM 456 N N . PHE A 1 71 ? -14.384 5.259 19.658 1.00 90.56 71 PHE A N 1
ATOM 457 C CA . PHE A 1 71 ? -13.263 5.476 20.558 1.00 90.56 71 PHE A CA 1
ATOM 458 C C . PHE A 1 71 ? -12.469 6.685 20.078 1.00 90.56 71 PHE A C 1
ATOM 460 O O . PHE A 1 71 ? -12.023 6.725 18.934 1.00 90.56 71 PHE A O 1
ATOM 467 N N . VAL A 1 72 ? -12.307 7.683 20.935 1.00 87.00 72 VAL A N 1
ATOM 468 C CA . VAL A 1 72 ? -11.621 8.928 20.594 1.00 87.00 72 VAL A CA 1
ATOM 469 C C . VAL A 1 72 ? -10.419 9.067 21.510 1.00 87.00 72 VAL A C 1
ATOM 471 O O . VAL A 1 72 ? -10.542 8.946 22.728 1.00 87.00 72 VAL A O 1
ATOM 474 N N . MET A 1 73 ? -9.248 9.272 20.912 1.00 87.00 73 MET A N 1
ATOM 475 C CA . MET A 1 73 ? -7.988 9.472 21.620 1.00 87.00 73 MET A CA 1
ATOM 476 C C . MET A 1 73 ? -7.478 10.881 21.312 1.00 87.00 73 MET A C 1
ATOM 478 O O . MET A 1 73 ? -7.252 11.236 20.150 1.00 87.00 73 MET A O 1
ATOM 482 N N . ALA A 1 74 ? -7.332 11.687 22.366 1.00 82.81 74 ALA A N 1
ATOM 483 C CA . ALA A 1 74 ? -6.984 13.103 22.288 1.00 82.81 74 ALA A CA 1
ATOM 484 C C . ALA A 1 74 ? -5.565 13.352 21.735 1.00 82.81 74 ALA A C 1
ATOM 486 O O . ALA A 1 74 ? -4.793 12.434 21.462 1.00 82.81 74 ALA A O 1
ATOM 487 N N . ASP A 1 75 ? -5.184 14.623 21.620 1.00 85.19 75 ASP A N 1
ATOM 488 C CA . ASP A 1 75 ? -3.805 15.026 21.319 1.00 85.19 75 ASP A CA 1
ATOM 489 C C . ASP A 1 75 ? -2.915 14.900 22.573 1.00 85.19 75 ASP A C 1
ATOM 491 O O . ASP A 1 75 ? -2.524 15.881 23.199 1.00 85.19 75 ASP A O 1
ATOM 495 N N . SER A 1 76 ? -2.672 13.662 23.002 1.00 85.31 76 SER A N 1
ATOM 496 C CA . SER A 1 76 ? -1.809 13.327 24.136 1.00 85.31 76 SER A CA 1
ATOM 497 C C . SER A 1 76 ? -1.134 11.976 23.916 1.00 85.31 76 SER A C 1
ATOM 499 O O . SER A 1 76 ? -1.787 11.013 23.516 1.00 85.31 76 SER A O 1
ATOM 501 N N . ASP A 1 77 ? 0.159 11.884 24.224 1.00 88.00 77 ASP A N 1
ATOM 502 C CA . ASP A 1 77 ? 0.910 10.623 24.152 1.00 88.00 77 ASP A CA 1
ATOM 503 C C . ASP A 1 77 ? 0.535 9.642 25.276 1.00 88.00 77 ASP A C 1
ATOM 505 O O . ASP A 1 77 ? 0.796 8.448 25.166 1.00 88.00 77 ASP A O 1
ATOM 509 N N . ASN A 1 78 ? -0.147 10.117 26.325 1.00 87.81 78 ASN A N 1
ATOM 510 C CA . ASN A 1 78 ? -0.620 9.285 27.438 1.00 87.81 78 ASN A CA 1
ATOM 511 C C . ASN A 1 78 ? -1.855 8.443 27.082 1.00 87.81 78 ASN A C 1
ATOM 513 O O . ASN A 1 78 ? -2.298 7.614 27.875 1.00 87.81 78 ASN A O 1
ATOM 517 N N . ASN A 1 79 ? -2.435 8.669 25.905 1.00 90.38 79 ASN A N 1
ATOM 518 C CA . ASN A 1 79 ? -3.548 7.883 25.407 1.00 90.38 79 ASN A CA 1
ATOM 519 C C . ASN A 1 79 ? -3.119 6.434 25.152 1.00 90.38 79 ASN A C 1
ATOM 521 O O . ASN A 1 79 ? -2.179 6.172 24.403 1.00 90.38 79 ASN A O 1
ATOM 525 N N . VAL A 1 80 ? -3.851 5.486 25.728 1.00 95.19 80 VAL A N 1
ATOM 526 C CA . VAL A 1 80 ? -3.635 4.051 25.542 1.00 95.19 80 VAL A CA 1
ATOM 527 C C . VAL A 1 80 ? -4.965 3.389 25.243 1.00 95.19 80 VAL A C 1
ATOM 529 O O . VAL A 1 80 ? -5.904 3.492 26.023 1.00 95.19 80 VAL A O 1
ATOM 532 N N . PHE A 1 81 ? -5.040 2.653 24.144 1.00 97.00 81 PHE A N 1
ATOM 533 C CA . PHE A 1 81 ? -6.143 1.757 23.853 1.00 97.00 81 PHE A CA 1
ATOM 534 C C . PHE A 1 81 ? -5.592 0.344 23.654 1.00 97.00 81 PHE A C 1
ATOM 536 O O . PHE A 1 81 ? -4.776 0.105 22.775 1.00 97.00 81 PHE A O 1
ATOM 543 N N . ASN A 1 82 ? -6.026 -0.604 24.476 1.00 98.50 82 ASN A N 1
ATOM 544 C CA . ASN A 1 82 ? -5.709 -2.018 24.343 1.00 98.50 82 ASN A CA 1
ATOM 545 C C . ASN A 1 82 ? -6.983 -2.797 24.022 1.00 98.50 82 ASN A C 1
ATOM 547 O O . ASN A 1 82 ? -7.952 -2.743 24.780 1.00 98.50 82 ASN A O 1
ATOM 551 N N . MET A 1 83 ? -6.966 -3.561 22.935 1.00 98.38 83 MET A N 1
ATOM 552 C CA . MET A 1 83 ? -8.045 -4.451 22.523 1.00 98.38 83 MET A CA 1
ATOM 553 C C . MET A 1 83 ? -7.494 -5.864 22.330 1.00 98.38 83 MET A C 1
ATOM 555 O O . MET A 1 83 ? -6.788 -6.144 21.365 1.00 98.38 83 MET A O 1
ATOM 559 N N . ASN A 1 84 ? -7.801 -6.770 23.257 1.00 98.19 84 ASN A N 1
ATOM 560 C CA . ASN A 1 84 ? -7.438 -8.190 23.147 1.00 98.19 84 ASN A CA 1
ATOM 561 C C . ASN A 1 84 ? -8.657 -9.104 22.935 1.00 98.19 84 ASN A C 1
ATOM 563 O O . ASN A 1 84 ? -8.510 -10.315 22.781 1.00 98.19 84 ASN A O 1
ATOM 567 N N . GLY A 1 85 ? -9.857 -8.526 22.891 1.00 97.00 85 GLY A N 1
ATOM 568 C CA . GLY A 1 85 ? -11.118 -9.220 22.673 1.00 97.00 85 GLY A CA 1
ATOM 569 C C . GLY A 1 85 ? -12.262 -8.232 22.463 1.00 97.00 85 GLY A C 1
ATOM 570 O O . GLY A 1 85 ? -12.044 -7.033 22.306 1.00 97.00 85 GLY A O 1
ATOM 571 N N . GLY A 1 86 ? -13.492 -8.738 22.483 1.00 97.50 86 GLY A N 1
ATOM 572 C CA . GLY A 1 86 ? -14.687 -7.928 22.253 1.00 97.50 86 GLY A CA 1
ATOM 573 C C . GLY A 1 86 ? -14.933 -7.603 20.782 1.00 97.50 86 GLY A C 1
ATOM 574 O O . GLY A 1 86 ? -14.141 -7.925 19.894 1.00 97.50 86 GLY A O 1
ATOM 575 N N . LYS A 1 87 ? -16.090 -6.993 20.542 1.00 97.12 87 LYS A N 1
ATOM 576 C CA . LYS A 1 87 ? -16.602 -6.670 19.219 1.00 97.12 87 LYS A CA 1
ATOM 577 C C . LYS A 1 87 ? -16.992 -5.206 19.181 1.00 97.12 87 LYS A C 1
ATOM 579 O O . LYS A 1 87 ? -17.962 -4.808 19.821 1.00 97.12 87 LYS A O 1
ATOM 584 N N . ILE A 1 88 ? -16.238 -4.424 18.426 1.00 95.25 88 ILE A N 1
ATOM 585 C CA . ILE A 1 88 ? -16.554 -3.034 18.132 1.00 95.25 88 ILE A CA 1
ATOM 586 C C . ILE A 1 88 ? -17.239 -3.013 16.784 1.00 95.25 88 ILE A C 1
ATOM 588 O O . ILE A 1 88 ? -16.728 -3.523 15.790 1.00 95.25 88 ILE A O 1
ATOM 592 N N . ARG A 1 89 ? -18.420 -2.426 16.748 1.00 90.25 89 ARG A N 1
ATOM 593 C CA . ARG A 1 89 ? -19.129 -2.194 15.505 1.00 90.25 89 ARG A CA 1
ATOM 594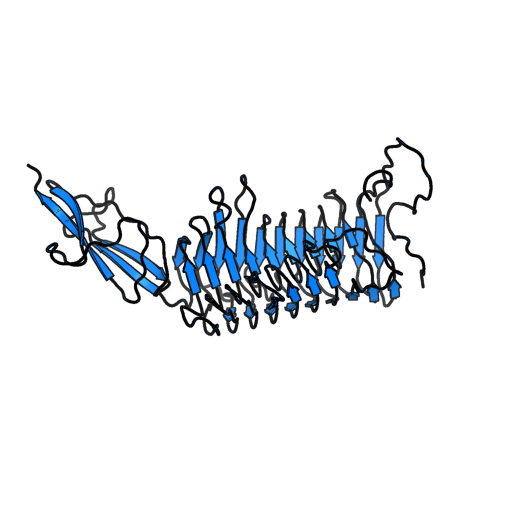 C C . ARG A 1 89 ? -19.823 -0.872 15.587 1.00 90.25 89 ARG A C 1
ATOM 596 O O . ARG A 1 89 ? -20.507 -0.605 16.568 1.00 90.25 89 ARG A O 1
ATOM 603 N N . ASN A 1 90 ? -19.661 -0.057 14.566 1.00 74.25 90 ASN A N 1
ATOM 604 C CA . ASN A 1 90 ? -20.325 1.220 14.537 1.00 74.25 90 ASN A CA 1
ATOM 605 C C . ASN A 1 90 ? -21.148 1.338 13.278 1.00 74.25 90 ASN A C 1
ATOM 607 O O . ASN A 1 90 ? -20.640 1.657 12.210 1.00 74.25 90 ASN A O 1
ATOM 611 N N . SER A 1 91 ? -22.446 1.157 13.431 1.00 53.75 91 SER A N 1
ATOM 612 C CA . SER A 1 91 ? -23.368 1.601 12.418 1.00 53.75 91 SER A CA 1
ATOM 613 C C . SER A 1 91 ? -23.271 3.135 12.350 1.00 53.75 91 SER A C 1
ATOM 615 O O . SER A 1 91 ? -24.031 3.823 13.024 1.00 53.75 91 SER A O 1
ATOM 617 N N . ASN A 1 92 ? -22.394 3.697 11.504 1.00 53.19 92 ASN A N 1
ATOM 618 C CA . ASN A 1 92 ? -22.590 5.037 10.923 1.00 53.19 92 ASN A CA 1
ATOM 619 C C . ASN A 1 92 ? -23.771 4.960 9.937 1.00 53.19 92 ASN A C 1
ATOM 621 O O . ASN A 1 92 ? -23.692 5.287 8.756 1.00 53.19 92 ASN A O 1
ATOM 625 N N . THR A 1 93 ? -24.853 4.365 10.428 1.00 44.50 93 THR A N 1
ATOM 626 C CA . THR A 1 93 ? -26.165 4.341 9.839 1.00 44.50 93 THR A CA 1
ATOM 627 C C . THR A 1 93 ? -26.823 5.626 10.281 1.00 44.50 93 THR A C 1
ATOM 629 O O . THR A 1 93 ? -26.586 6.123 11.377 1.00 44.50 93 THR A O 1
ATOM 632 N N . SER A 1 94 ? -27.700 6.125 9.438 1.00 48.59 94 SER A N 1
ATOM 633 C CA . SER A 1 94 ? -28.663 7.199 9.659 1.00 48.59 94 SER A CA 1
ATOM 634 C C . SER A 1 94 ? -29.577 7.056 10.903 1.00 48.59 94 SER A C 1
ATOM 636 O O . SER A 1 94 ? -30.608 7.721 10.975 1.00 48.59 94 SER A O 1
ATOM 638 N N . ASP A 1 95 ? -29.229 6.211 11.879 1.00 47.28 95 ASP A N 1
ATOM 639 C CA . ASP A 1 95 ? -29.876 6.104 13.184 1.00 47.28 95 ASP A CA 1
ATOM 640 C C . ASP A 1 95 ? -29.417 7.268 14.071 1.00 47.28 95 ASP A C 1
ATOM 642 O O . ASP A 1 95 ? -28.333 7.267 14.652 1.00 47.28 95 ASP A O 1
ATOM 646 N N . ASN A 1 96 ? -30.286 8.269 14.196 1.00 51.12 96 ASN A N 1
ATOM 647 C CA . ASN A 1 96 ? -30.076 9.504 14.960 1.00 51.12 96 ASN A CA 1
ATOM 648 C C . ASN A 1 96 ? -29.843 9.313 16.482 1.00 51.12 96 ASN A C 1
ATOM 650 O O . ASN A 1 96 ? -29.750 10.305 17.202 1.00 51.12 96 ASN A O 1
ATOM 654 N N . GLU A 1 97 ? -29.785 8.082 17.005 1.00 55.97 97 GLU A N 1
ATOM 655 C CA . GLU A 1 97 ? -29.743 7.807 18.451 1.00 55.97 97 GLU A CA 1
ATOM 656 C C . GLU A 1 97 ? -28.316 7.807 19.047 1.00 55.97 97 GLU A C 1
ATOM 658 O O . GLU A 1 97 ? -28.145 8.119 20.228 1.00 55.97 97 GLU A O 1
ATOM 663 N N . TYR A 1 98 ? -27.270 7.543 18.247 1.00 60.88 98 TYR A N 1
ATOM 664 C CA . TYR A 1 98 ? -25.875 7.459 18.716 1.00 60.88 98 TYR A CA 1
ATOM 665 C C . TYR A 1 98 ? -24.930 8.281 17.828 1.00 60.88 98 TYR A C 1
ATOM 667 O O . TYR A 1 98 ? -24.416 7.809 16.820 1.00 60.88 98 TYR A O 1
ATOM 675 N N . ILE A 1 99 ? -24.710 9.543 18.201 1.00 60.19 99 ILE A N 1
ATOM 676 C CA . ILE A 1 99 ? -23.950 10.506 17.394 1.00 60.19 99 ILE A CA 1
ATOM 677 C C . ILE A 1 99 ? -22.439 10.305 17.606 1.00 60.19 99 ILE A C 1
ATOM 679 O O . ILE A 1 99 ? -21.940 10.469 18.722 1.00 60.19 99 ILE A O 1
ATOM 683 N N . CYS A 1 100 ? -21.707 9.986 16.532 1.00 67.00 100 CYS A N 1
ATOM 684 C CA . CYS A 1 100 ? -20.244 10.067 16.507 1.00 67.00 100 CYS A CA 1
ATOM 685 C C . CYS A 1 100 ? -19.787 11.529 16.632 1.00 67.00 100 CYS A C 1
ATOM 687 O O . CYS A 1 100 ? -20.440 12.446 16.126 1.00 67.00 100 CYS A O 1
ATOM 689 N N . ILE A 1 101 ? -18.666 11.761 17.318 1.00 74.25 101 ILE A N 1
ATOM 690 C CA . ILE A 1 101 ? -18.158 13.124 17.538 1.00 74.25 101 ILE A CA 1
ATOM 691 C C . ILE A 1 101 ? -17.106 13.540 16.508 1.00 74.25 101 ILE A C 1
ATOM 693 O O . ILE A 1 101 ? -16.899 14.736 16.328 1.00 74.25 101 ILE A O 1
ATOM 697 N N . GLN A 1 102 ? -16.471 12.576 15.835 1.00 82.69 102 GLN A N 1
ATOM 698 C CA . GLN A 1 102 ? -15.541 12.802 14.729 1.00 82.69 102 GLN A CA 1
ATOM 699 C C . GLN A 1 102 ? -16.082 12.178 13.444 1.00 82.69 102 GLN A C 1
ATOM 701 O O . GLN A 1 102 ? -16.639 11.080 13.475 1.00 82.69 102 GLN A O 1
ATOM 706 N N . ASP A 1 103 ? -15.868 12.856 12.319 1.00 85.88 103 ASP A N 1
ATOM 707 C CA . ASP A 1 103 ? -16.338 12.401 11.001 1.00 85.88 103 ASP A CA 1
ATOM 708 C C . ASP A 1 103 ? -15.485 11.244 10.448 1.00 85.88 103 ASP A C 1
ATOM 710 O O . ASP A 1 103 ? -15.971 10.387 9.709 1.00 85.88 103 ASP A O 1
ATOM 714 N N . ASN A 1 104 ? -14.213 11.201 10.854 1.00 91.25 104 ASN A N 1
ATOM 715 C CA . ASN A 1 104 ? -13.245 10.169 10.495 1.00 91.25 104 ASN A CA 1
ATOM 716 C C . ASN A 1 104 ? -13.165 9.076 11.565 1.00 91.25 104 ASN A C 1
ATOM 718 O O . ASN A 1 104 ? -13.396 9.347 12.744 1.00 91.25 104 ASN A O 1
ATOM 722 N N . GLY A 1 105 ? -12.735 7.870 11.183 1.00 92.50 105 GLY A N 1
ATOM 723 C CA . GLY A 1 105 ? -12.480 6.797 12.145 1.00 92.50 105 GLY A CA 1
ATOM 724 C C . GLY A 1 105 ? -13.772 6.245 12.732 1.00 92.50 105 GLY A C 1
ATOM 725 O O . GLY A 1 105 ? -14.123 6.563 13.868 1.00 92.50 105 GLY A O 1
ATOM 726 N N . GLY A 1 106 ? -14.500 5.426 11.967 1.00 90.25 106 GLY A N 1
ATOM 727 C CA . GLY A 1 106 ? -15.828 4.952 12.374 1.00 90.25 106 GLY A CA 1
ATOM 728 C C . GLY A 1 106 ? -15.834 4.208 13.716 1.00 90.25 106 GLY A C 1
ATOM 729 O O . GLY A 1 106 ? -16.771 4.363 14.493 1.00 90.25 106 GLY A O 1
ATOM 730 N N . ALA A 1 107 ? -14.785 3.450 14.030 1.00 93.81 107 ALA A N 1
ATOM 731 C CA . ALA A 1 107 ? -14.565 2.860 15.351 1.00 93.81 107 ALA A CA 1
ATOM 732 C C . ALA A 1 107 ? -13.582 3.658 16.201 1.00 93.81 107 ALA A C 1
ATOM 734 O O . ALA A 1 107 ? -13.827 3.823 17.389 1.00 93.81 107 ALA A O 1
ATOM 735 N N . VAL A 1 108 ? -12.459 4.096 15.631 1.00 94.88 108 VAL A N 1
ATOM 736 C CA . VAL A 1 108 ? -11.365 4.719 16.379 1.00 94.88 108 VAL A CA 1
ATOM 737 C C . VAL A 1 108 ? -10.888 5.964 15.655 1.00 94.88 108 VAL A C 1
ATOM 739 O O . VAL A 1 108 ? -10.444 5.890 14.512 1.00 94.88 108 VAL A O 1
ATOM 742 N N . TYR A 1 109 ? -10.911 7.094 16.347 1.00 92.75 109 TYR A N 1
ATOM 743 C CA . TYR A 1 109 ? -10.230 8.311 15.938 1.00 92.75 109 TYR A CA 1
ATOM 744 C C . TYR A 1 109 ? -9.079 8.580 16.906 1.00 92.75 109 TYR A C 1
ATOM 746 O O . TYR A 1 109 ? -9.301 8.770 18.103 1.00 92.75 109 TYR A O 1
ATOM 754 N N . MET A 1 110 ? -7.849 8.602 16.400 1.00 92.94 110 MET A N 1
ATOM 755 C CA . MET A 1 110 ? -6.652 8.783 17.213 1.00 92.94 110 MET A CA 1
ATOM 756 C C . MET A 1 110 ? -5.808 9.944 16.703 1.00 92.94 110 MET A C 1
ATOM 758 O O . MET A 1 110 ? -5.291 9.892 15.588 1.00 92.94 110 MET A O 1
ATOM 762 N N . LYS A 1 111 ? -5.617 10.966 17.547 1.00 91.19 111 LYS A N 1
ATOM 763 C CA . LYS A 1 111 ? -4.626 12.017 17.280 1.00 91.19 111 LYS A CA 1
ATOM 764 C C . LYS A 1 111 ? -3.216 11.620 17.691 1.00 91.19 111 LYS A C 1
ATOM 766 O O . LYS A 1 111 ? -2.282 11.810 16.919 1.00 91.19 111 LYS A O 1
ATOM 771 N N . LYS A 1 112 ? -3.074 11.100 18.913 1.00 90.81 112 LYS A N 1
ATOM 772 C CA . LYS A 1 112 ? -1.819 10.610 19.500 1.00 90.81 112 LYS A CA 1
ATOM 773 C C . LYS A 1 112 ? -2.079 9.467 20.480 1.00 90.81 112 LYS A C 1
ATOM 775 O O . LYS A 1 112 ? -3.229 9.159 20.802 1.00 90.81 112 LYS A O 1
ATOM 780 N N . GLY A 1 113 ? -0.994 8.875 20.971 1.00 93.56 113 GLY A N 1
ATOM 781 C CA . GLY A 1 113 ? -1.006 7.756 21.905 1.00 93.56 113 GLY A CA 1
ATOM 782 C C . GLY A 1 113 ? -0.712 6.424 21.234 1.00 93.56 113 GLY A C 1
ATOM 783 O O . GLY A 1 113 ? -0.085 6.364 20.178 1.00 93.56 113 GLY A O 1
ATOM 784 N N . THR A 1 114 ? -1.153 5.350 21.879 1.00 97.75 114 THR A N 1
ATOM 785 C CA . THR A 1 114 ? -0.924 3.973 21.434 1.00 97.75 114 THR A CA 1
ATOM 786 C C . THR A 1 114 ? -2.239 3.217 21.346 1.00 97.75 114 THR A C 1
ATOM 788 O O . THR A 1 114 ? -3.003 3.193 22.308 1.00 97.75 114 THR A O 1
ATOM 791 N N . PHE A 1 115 ? -2.484 2.550 20.221 1.00 98.44 115 PHE A N 1
ATOM 792 C CA . PHE A 1 115 ? -3.532 1.545 20.082 1.00 98.44 115 PHE A CA 1
ATOM 793 C C . PHE A 1 115 ? -2.897 0.180 19.811 1.00 98.44 115 PHE A C 1
ATOM 795 O O . PHE A 1 115 ? -2.190 0.003 18.825 1.00 98.44 115 PHE A O 1
ATOM 802 N N . THR A 1 116 ? -3.152 -0.801 20.674 1.00 98.81 116 THR A N 1
ATOM 803 C CA . THR A 1 116 ? -2.743 -2.193 20.468 1.00 98.81 116 THR A CA 1
ATOM 804 C C . THR A 1 116 ? -3.965 -3.084 20.301 1.00 98.81 116 THR A C 1
ATOM 806 O O . THR A 1 116 ? -4.782 -3.194 21.214 1.00 98.81 116 THR A O 1
ATOM 809 N N . MET A 1 117 ? -4.059 -3.769 19.163 1.00 98.62 117 MET A N 1
ATOM 810 C CA . MET A 1 117 ? -5.065 -4.788 18.877 1.00 98.62 117 MET A CA 1
ATOM 811 C C . MET A 1 117 ? -4.393 -6.162 18.767 1.00 98.62 117 MET A C 1
ATOM 813 O O . MET A 1 117 ? -3.660 -6.447 17.821 1.00 98.62 117 MET A O 1
ATOM 817 N N . SER A 1 118 ? -4.609 -7.027 19.754 1.00 98.56 118 SER A N 1
ATOM 818 C CA . SER A 1 118 ? -4.105 -8.411 19.756 1.00 98.56 118 SER A CA 1
ATOM 819 C C . SER A 1 118 ? -5.198 -9.457 19.552 1.00 98.56 118 SER A C 1
ATOM 821 O O . SER A 1 118 ? -4.906 -10.634 19.350 1.00 98.56 118 SER A O 1
ATOM 823 N N . GLY A 1 119 ? -6.461 -9.032 19.557 1.00 97.62 119 GLY A N 1
ATOM 824 C CA . GLY A 1 119 ? -7.623 -9.884 19.359 1.00 97.62 119 GLY A CA 1
ATOM 825 C C . GLY A 1 119 ? -8.898 -9.063 19.189 1.00 97.62 119 GLY A C 1
ATOM 826 O O . GLY A 1 119 ? -8.860 -7.836 19.117 1.00 97.62 119 GLY A O 1
ATOM 827 N N . GLY A 1 120 ? -10.035 -9.752 19.141 1.00 98.25 120 GLY A N 1
ATOM 828 C CA . GLY A 1 120 ? -11.342 -9.129 18.934 1.00 98.25 120 GLY A CA 1
ATOM 829 C C . GLY A 1 120 ? -11.633 -8.762 17.477 1.00 98.25 120 GLY A C 1
ATOM 830 O O . GLY A 1 120 ? -10.917 -9.152 16.553 1.00 98.25 120 GLY A O 1
ATOM 831 N N . GLU A 1 121 ? -12.731 -8.041 17.284 1.00 98.12 121 GLU A N 1
ATOM 832 C CA . GLU A 1 121 ? -13.301 -7.732 15.973 1.00 98.12 121 GLU A CA 1
ATOM 833 C C . GLU A 1 121 ? -13.694 -6.251 15.910 1.00 98.12 121 GLU A C 1
ATOM 835 O O . GLU A 1 121 ? -14.442 -5.779 16.768 1.00 98.12 121 GLU A O 1
ATOM 840 N N . ILE A 1 122 ? -13.219 -5.526 14.896 1.00 97.88 122 ILE A N 1
ATOM 841 C CA . ILE A 1 122 ? -13.753 -4.216 14.509 1.00 97.88 122 ILE A CA 1
ATOM 842 C C . ILE A 1 122 ? -14.477 -4.406 13.189 1.00 97.88 122 ILE A C 1
ATOM 844 O O . ILE A 1 122 ? -13.857 -4.784 12.198 1.00 97.88 122 ILE A O 1
ATOM 848 N N . ARG A 1 123 ? -15.787 -4.175 13.157 1.00 95.00 123 ARG A N 1
ATOM 849 C CA . ARG A 1 123 ? -16.548 -4.494 11.955 1.00 95.00 123 ARG A CA 1
ATOM 850 C C . ARG A 1 123 ? -17.735 -3.605 11.684 1.00 95.00 123 ARG A C 1
ATOM 852 O O . ARG A 1 123 ? -18.339 -3.085 12.616 1.00 95.00 123 ARG A O 1
ATOM 859 N N . GLN A 1 124 ? -18.129 -3.511 10.416 1.00 91.94 124 GLN A N 1
ATOM 860 C CA . GLN A 1 124 ? -19.297 -2.718 10.015 1.00 91.94 124 GLN A CA 1
ATOM 861 C C . GLN A 1 124 ? -19.223 -1.279 10.531 1.00 91.94 124 GLN A C 1
ATOM 863 O O . GLN A 1 124 ? -20.243 -0.706 10.897 1.00 91.94 124 GLN A O 1
ATOM 868 N N . CYS A 1 125 ? -18.009 -0.732 10.618 1.00 91.69 125 CYS A N 1
ATOM 869 C CA . CYS A 1 125 ? -17.747 0.645 11.011 1.00 91.69 125 CYS A CA 1
ATOM 870 C C . CYS A 1 125 ? -17.668 1.509 9.762 1.00 91.69 125 CYS A C 1
ATOM 872 O O . CYS A 1 125 ? -17.119 1.072 8.753 1.00 91.69 125 CYS A O 1
ATOM 874 N N . SER A 1 126 ? -18.201 2.727 9.809 1.00 89.75 126 SER A N 1
ATOM 875 C CA . SER A 1 126 ? -18.140 3.600 8.641 1.00 89.75 126 SER A CA 1
ATOM 876 C C . SER A 1 126 ? -17.756 5.033 8.985 1.00 89.75 126 SER A C 1
ATOM 878 O O . SER A 1 126 ? -18.178 5.576 10.004 1.00 89.75 126 SER A O 1
ATOM 880 N N . ALA A 1 127 ? -16.957 5.648 8.117 1.00 90.44 127 ALA A N 1
ATOM 881 C CA . ALA A 1 127 ? -16.626 7.067 8.104 1.00 90.44 127 ALA A CA 1
ATOM 882 C C . ALA A 1 127 ? -17.303 7.684 6.874 1.00 90.44 127 ALA A C 1
ATOM 884 O O . ALA A 1 127 ? -16.724 7.747 5.787 1.00 90.44 127 ALA A O 1
ATOM 885 N N . SER A 1 128 ? -18.576 8.051 7.038 1.00 85.75 128 SER A N 1
ATOM 886 C CA . SER A 1 128 ? -19.464 8.419 5.930 1.00 85.75 128 SER A CA 1
ATOM 887 C C . SER A 1 128 ? -20.253 9.707 6.152 1.00 85.75 128 SER A C 1
ATOM 889 O O . SER A 1 128 ? -21.175 9.988 5.387 1.00 85.75 128 SER A O 1
ATOM 891 N N . LYS A 1 129 ? -19.927 10.474 7.199 1.00 83.50 129 LYS A N 1
ATOM 892 C CA . LYS A 1 129 ? -20.665 11.696 7.539 1.00 83.50 129 LYS A CA 1
ATOM 893 C C . LYS A 1 129 ? -20.428 12.806 6.516 1.00 83.50 129 LYS A C 1
ATOM 895 O O . LYS A 1 129 ? -21.381 13.460 6.112 1.00 83.50 129 LYS A O 1
ATOM 900 N N . GLU A 1 130 ? -19.190 12.940 6.051 1.00 86.81 130 GLU A N 1
ATOM 901 C CA . GLU A 1 130 ? -18.794 13.871 4.996 1.00 86.81 130 GLU A CA 1
ATOM 902 C C . GLU A 1 130 ? -18.259 13.116 3.776 1.00 86.81 130 GLU A C 1
ATOM 904 O O . GLU A 1 130 ? -17.813 11.967 3.865 1.00 86.81 130 GLU A O 1
ATOM 909 N N . ILE A 1 131 ? -18.285 13.760 2.610 1.00 85.56 131 ILE A N 1
ATOM 910 C CA . ILE A 1 131 ? -17.773 13.169 1.361 1.00 85.56 131 ILE A CA 1
ATOM 911 C C . ILE A 1 131 ? -16.275 12.849 1.430 1.00 85.56 131 ILE A C 1
ATOM 913 O O . ILE A 1 131 ? -15.810 11.941 0.749 1.00 85.56 131 ILE A O 1
ATOM 917 N N . ASP A 1 132 ? -15.530 13.574 2.263 1.00 90.44 132 ASP A N 1
ATOM 918 C CA . ASP A 1 132 ? -14.086 13.451 2.430 1.00 90.44 132 ASP A CA 1
ATOM 919 C C . ASP A 1 132 ? -13.694 12.666 3.697 1.00 90.44 132 ASP A C 1
ATOM 921 O O . ASP A 1 132 ? -12.513 12.646 4.064 1.00 90.44 132 ASP A O 1
ATOM 925 N N . SER A 1 133 ? -14.666 12.015 4.356 1.00 91.44 133 SER A N 1
ATOM 926 C CA . SER A 1 133 ? -14.452 11.195 5.553 1.00 91.44 133 SER A CA 1
ATOM 927 C C . SER A 1 133 ? -13.569 9.976 5.259 1.00 91.44 133 SER A C 1
ATOM 929 O O . SER A 1 133 ? -13.748 9.278 4.256 1.00 91.44 133 SER A O 1
ATOM 931 N N . LYS A 1 134 ? -12.610 9.711 6.150 1.00 94.94 134 LYS A N 1
ATOM 932 C CA . LYS A 1 134 ? -11.523 8.733 5.977 1.00 94.94 134 LYS A CA 1
ATOM 933 C C . LYS A 1 134 ? -11.450 7.750 7.141 1.00 94.94 134 LYS A C 1
ATOM 935 O O . LYS A 1 134 ? -11.874 8.063 8.255 1.00 94.94 134 LYS A O 1
ATOM 940 N N . GLY A 1 135 ? -10.852 6.586 6.895 1.00 94.56 135 GLY A N 1
ATOM 941 C CA . GLY A 1 135 ? -10.620 5.570 7.921 1.00 94.56 135 GLY A CA 1
ATOM 942 C C . GLY A 1 135 ? -11.929 4.950 8.392 1.00 94.56 135 GLY A C 1
ATOM 943 O O . GLY A 1 135 ? -12.438 5.305 9.454 1.00 94.56 135 GLY A O 1
ATOM 944 N N . GLY A 1 136 ? -12.509 4.047 7.600 1.00 92.75 136 GLY A N 1
ATOM 945 C CA . GLY A 1 136 ? -13.839 3.502 7.892 1.00 92.75 136 GLY A CA 1
ATOM 946 C C . GLY A 1 136 ? -13.927 2.828 9.261 1.00 92.75 136 GLY A C 1
ATOM 947 O O . GLY A 1 136 ? -14.911 3.004 9.977 1.00 92.75 136 GLY A O 1
ATOM 948 N N . ALA A 1 137 ? -12.856 2.155 9.685 1.00 95.50 137 ALA A N 1
ATOM 949 C CA . ALA A 1 137 ? -12.682 1.693 11.057 1.00 95.50 137 ALA A CA 1
ATOM 950 C C . ALA A 1 137 ? -11.817 2.657 11.877 1.00 95.50 137 ALA A C 1
ATOM 952 O O . ALA A 1 137 ? -12.251 3.146 12.916 1.00 95.50 137 ALA A O 1
ATOM 953 N N . ILE A 1 138 ? -10.591 2.913 11.434 1.00 97.69 138 ILE A N 1
ATOM 954 C CA . ILE A 1 138 ? -9.566 3.597 12.219 1.00 97.69 138 ILE A CA 1
ATOM 955 C C . ILE A 1 138 ? -9.031 4.780 11.421 1.00 97.69 138 ILE A C 1
ATOM 957 O O . ILE A 1 138 ? -8.619 4.644 10.269 1.00 97.69 138 ILE A O 1
ATOM 961 N N . TYR A 1 139 ? -8.980 5.936 12.067 1.00 96.62 139 TYR A N 1
ATOM 962 C CA . TYR A 1 139 ? -8.268 7.107 11.589 1.00 96.62 139 TYR A CA 1
ATOM 963 C C . TYR A 1 139 ? -7.118 7.429 12.540 1.00 96.62 139 TYR A C 1
ATOM 965 O O . TYR A 1 139 ? -7.343 7.634 13.736 1.00 96.62 139 TYR A O 1
ATOM 973 N N . LEU A 1 140 ? -5.903 7.494 11.998 1.00 97.06 140 LEU A N 1
ATOM 974 C CA . LEU A 1 140 ? -4.678 7.807 12.725 1.00 97.06 140 LEU A CA 1
ATOM 975 C C . LEU A 1 140 ? -4.089 9.126 12.207 1.00 97.06 140 LEU A C 1
ATOM 977 O O . LEU A 1 140 ? -3.535 9.181 11.108 1.00 97.06 140 LEU A O 1
ATOM 981 N N . GLU A 1 141 ? -4.207 10.194 12.997 1.00 94.75 141 GLU A N 1
ATOM 982 C CA . GLU A 1 141 ? -3.524 11.467 12.725 1.00 94.75 141 GLU A CA 1
ATOM 983 C C . GLU A 1 141 ? -2.026 11.375 13.053 1.00 94.75 141 GLU A C 1
ATOM 985 O O . GLU A 1 141 ? -1.192 11.954 12.359 1.00 94.75 141 GLU A O 1
ATOM 990 N N . GLY A 1 142 ? -1.705 10.620 14.105 1.00 93.19 142 GLY A N 1
ATOM 991 C CA . GLY A 1 142 ? -0.377 10.404 14.664 1.00 93.19 142 GLY A CA 1
ATOM 992 C C . GLY A 1 142 ? -0.419 9.373 15.798 1.00 93.19 142 GLY A C 1
ATOM 993 O O . GLY A 1 142 ? -1.457 8.768 16.057 1.00 93.19 142 GLY A O 1
ATOM 994 N N . GLY A 1 143 ? 0.698 9.179 16.501 1.00 95.44 143 GLY A N 1
ATOM 995 C CA . GLY A 1 143 ? 0.833 8.128 17.519 1.00 95.44 143 GLY A CA 1
ATOM 996 C C . GLY A 1 143 ? 1.228 6.779 16.916 1.00 95.44 143 GLY A C 1
ATOM 997 O O . GLY A 1 143 ? 1.855 6.737 15.859 1.00 95.44 143 GLY A O 1
ATOM 998 N N . SER A 1 144 ? 0.887 5.681 17.593 1.00 98.06 144 SER A N 1
ATOM 999 C CA . SER A 1 144 ? 1.210 4.329 17.132 1.00 98.06 144 SER A CA 1
ATOM 1000 C C . SER A 1 144 ? 0.011 3.385 17.153 1.00 98.06 144 SER A C 1
ATOM 1002 O O . SER A 1 144 ? -0.773 3.368 18.105 1.00 98.06 144 SER A O 1
ATOM 1004 N N . PHE A 1 145 ? -0.115 2.563 16.112 1.00 98.75 145 PHE A N 1
ATOM 1005 C CA . PHE A 1 145 ? -1.083 1.468 16.053 1.00 98.75 145 PHE A CA 1
ATOM 1006 C C . PHE A 1 145 ? -0.367 0.144 15.785 1.00 98.75 145 PHE A C 1
ATOM 1008 O O . PHE A 1 145 ? 0.349 0.000 14.797 1.00 98.75 145 PHE A O 1
ATOM 1015 N N . THR A 1 146 ? -0.571 -0.839 16.660 1.00 98.75 146 THR A N 1
ATOM 1016 C CA . THR A 1 146 ? -0.017 -2.188 16.518 1.00 98.75 146 THR A CA 1
ATOM 1017 C C . THR A 1 146 ? -1.130 -3.224 16.462 1.00 98.75 146 THR A C 1
ATOM 1019 O O . THR A 1 146 ? -1.904 -3.356 17.408 1.00 98.75 146 THR A O 1
ATOM 1022 N N . MET A 1 147 ? -1.168 -4.014 15.390 1.00 98.50 147 MET A N 1
ATOM 1023 C CA . MET A 1 147 ? -2.077 -5.147 15.229 1.00 98.50 147 MET A CA 1
ATOM 1024 C C . MET A 1 147 ? -1.286 -6.459 15.173 1.00 98.50 147 MET A C 1
ATOM 1026 O O . MET A 1 147 ? -0.507 -6.702 14.253 1.00 98.50 147 MET A O 1
ATOM 1030 N N . THR A 1 148 ? -1.475 -7.306 16.183 1.00 98.12 148 THR A N 1
ATOM 1031 C CA . THR A 1 148 ? -0.850 -8.643 16.289 1.00 98.12 148 THR A CA 1
ATOM 1032 C C . THR A 1 148 ? -1.863 -9.772 16.090 1.00 98.12 148 THR A C 1
ATOM 1034 O O . THR A 1 148 ? -1.480 -10.924 15.902 1.00 98.12 148 THR A O 1
ATOM 1037 N N . GLY A 1 149 ? -3.157 -9.449 16.108 1.00 96.56 149 GLY A N 1
ATOM 1038 C CA . GLY A 1 149 ? -4.259 -10.389 15.964 1.00 96.56 149 GLY A CA 1
ATOM 1039 C C . GLY A 1 149 ? -5.599 -9.666 15.829 1.00 96.56 149 GLY A C 1
ATOM 1040 O O . GLY A 1 149 ? -5.651 -8.441 15.744 1.00 96.56 149 GLY A O 1
ATOM 1041 N N . GLY A 1 150 ? -6.689 -10.434 15.824 1.00 97.94 150 GLY A N 1
ATOM 1042 C CA . GLY A 1 150 ? -8.040 -9.911 15.615 1.00 97.94 150 GLY A CA 1
ATOM 1043 C C . GLY A 1 150 ? -8.372 -9.650 14.142 1.00 97.94 150 GLY A C 1
ATOM 1044 O O . GLY A 1 150 ? -7.583 -9.965 13.250 1.00 97.94 150 GLY A O 1
ATOM 1045 N N . THR A 1 151 ? -9.575 -9.128 13.890 1.00 98.12 151 THR A N 1
ATOM 1046 C CA . THR A 1 151 ? -10.075 -8.871 12.526 1.00 98.12 151 THR A CA 1
ATOM 1047 C C . THR A 1 151 ? -10.659 -7.467 12.397 1.00 98.12 151 THR A C 1
ATOM 1049 O O . THR A 1 151 ? -11.440 -7.054 13.254 1.00 98.12 151 THR A O 1
ATOM 1052 N N . ILE A 1 152 ? -10.327 -6.759 11.315 1.00 98.19 152 ILE A N 1
ATOM 1053 C CA . ILE A 1 152 ? -10.989 -5.515 10.899 1.00 98.19 152 ILE A CA 1
ATOM 1054 C C . ILE A 1 152 ? -11.694 -5.765 9.567 1.00 98.19 152 ILE A C 1
ATOM 1056 O O . ILE A 1 152 ? -11.026 -6.033 8.565 1.00 98.19 152 ILE A O 1
ATOM 1060 N N . HIS A 1 153 ? -13.027 -5.717 9.534 1.00 95.94 153 HIS A N 1
ATOM 1061 C CA . HIS A 1 153 ? -13.745 -6.074 8.311 1.00 95.94 153 HIS A CA 1
ATOM 1062 C C . HIS A 1 153 ? -15.092 -5.407 8.088 1.00 95.94 153 HIS A C 1
ATOM 1064 O O . HIS A 1 153 ? -15.711 -4.893 9.013 1.00 95.94 153 HIS A O 1
ATOM 1070 N N . GLU A 1 154 ? -15.575 -5.439 6.845 1.00 92.81 154 GLU A N 1
ATOM 1071 C CA . GLU A 1 154 ? -16.859 -4.835 6.456 1.00 92.81 154 GLU A CA 1
ATOM 1072 C C . GLU A 1 154 ? -16.950 -3.345 6.818 1.00 92.81 154 GLU A C 1
ATOM 1074 O O . GLU A 1 154 ? -18.040 -2.824 7.039 1.00 92.81 154 GLU A O 1
ATOM 1079 N N . CYS A 1 155 ? -15.814 -2.657 6.941 1.00 93.38 155 CYS A N 1
ATOM 1080 C CA . CYS A 1 155 ? -15.783 -1.235 7.247 1.00 93.38 155 CYS A CA 1
ATOM 1081 C C . CYS A 1 155 ? -15.721 -0.411 5.962 1.00 93.38 155 CYS A C 1
ATOM 1083 O O . CYS A 1 155 ? -15.235 -0.887 4.933 1.00 93.38 155 CYS A O 1
ATOM 1085 N N . SER A 1 156 ? -16.231 0.820 6.013 1.00 92.75 156 SER A N 1
ATOM 1086 C CA . SER A 1 156 ? -16.288 1.677 4.831 1.00 92.75 156 SER A CA 1
ATOM 1087 C C . SER A 1 156 ? -15.919 3.131 5.072 1.00 92.75 156 SER A C 1
ATOM 1089 O O . SER A 1 156 ? -16.305 3.720 6.077 1.00 92.75 156 SER A O 1
ATOM 1091 N N . SER A 1 157 ? -15.237 3.752 4.115 1.00 92.00 157 SER A N 1
ATOM 1092 C CA . SER A 1 157 ? -15.022 5.202 4.091 1.00 92.00 157 SER A CA 1
ATOM 1093 C C . SER A 1 157 ? -15.530 5.821 2.795 1.00 92.00 157 SER A C 1
ATOM 1095 O O . SER A 1 157 ? -15.548 5.175 1.743 1.00 92.00 157 SER A O 1
ATOM 1097 N N . ASN A 1 158 ? -15.936 7.090 2.861 1.00 90.69 158 ASN A N 1
ATOM 1098 C CA . ASN A 1 158 ? -16.306 7.830 1.657 1.00 90.69 158 ASN A CA 1
ATOM 1099 C C . ASN A 1 158 ? -15.073 8.185 0.809 1.00 90.69 158 ASN A C 1
ATOM 1101 O O . ASN A 1 158 ? -15.125 8.020 -0.407 1.00 90.69 158 ASN A O 1
ATOM 1105 N N . SER A 1 159 ? -13.967 8.606 1.436 1.00 92.56 159 SER A N 1
ATOM 1106 C CA . SER A 1 159 ? -12.776 9.114 0.738 1.00 92.56 159 SER A CA 1
ATOM 1107 C C . SER A 1 159 ? -11.630 8.122 0.685 1.00 92.56 159 SER A C 1
ATOM 1109 O O . SER A 1 159 ? -11.311 7.666 -0.395 1.00 92.56 159 SER A O 1
ATOM 1111 N N . ASP A 1 160 ? -10.988 7.771 1.801 1.00 95.00 160 ASP A N 1
ATOM 1112 C CA . ASP A 1 160 ? -9.783 6.927 1.758 1.00 95.00 160 ASP A CA 1
ATOM 1113 C C . ASP A 1 160 ? -9.687 6.003 2.973 1.00 95.00 160 ASP A C 1
ATOM 1115 O O . ASP A 1 160 ? -10.195 6.328 4.054 1.00 95.00 160 ASP A O 1
ATOM 1119 N N . GLY A 1 161 ? -9.045 4.846 2.805 1.00 95.44 161 GLY A N 1
ATOM 1120 C CA . GLY A 1 161 ? -8.808 3.879 3.878 1.00 95.44 161 GLY A CA 1
ATOM 1121 C C . GLY A 1 161 ? -10.097 3.232 4.377 1.00 95.44 161 GLY A C 1
ATOM 1122 O O . GLY A 1 161 ? -10.627 3.640 5.413 1.00 95.44 161 GLY A O 1
ATOM 1123 N N . GLY A 1 162 ? -10.623 2.236 3.660 1.00 93.94 162 GLY A N 1
ATOM 1124 C CA . GLY A 1 162 ? -11.886 1.581 4.029 1.00 93.94 162 GLY A CA 1
ATOM 1125 C C . GLY A 1 162 ? -11.848 0.953 5.427 1.00 93.94 162 GLY A C 1
ATOM 1126 O O . GLY A 1 162 ? -12.823 1.039 6.171 1.00 93.94 162 GLY A O 1
ATOM 1127 N N . ALA A 1 163 ? -10.696 0.417 5.841 1.00 96.25 163 ALA A N 1
ATOM 1128 C CA . ALA A 1 163 ? -10.417 0.094 7.238 1.00 96.25 163 ALA A CA 1
ATOM 1129 C C . ALA A 1 163 ? -9.626 1.211 7.918 1.00 96.25 163 ALA A C 1
ATOM 1131 O O . ALA A 1 163 ? -10.101 1.795 8.889 1.00 96.25 163 ALA A O 1
ATOM 1132 N N . LEU A 1 164 ? -8.419 1.495 7.433 1.00 98.12 164 LEU A N 1
ATOM 1133 C CA . LEU A 1 164 ? -7.441 2.317 8.138 1.00 98.12 164 LEU A CA 1
ATOM 1134 C C . LEU A 1 164 ? -6.958 3.475 7.267 1.00 98.12 164 LEU A C 1
ATOM 1136 O O . LEU A 1 164 ? -6.512 3.277 6.138 1.00 98.12 164 LEU A O 1
ATOM 1140 N N . TYR A 1 165 ? -6.979 4.681 7.824 1.00 98.00 165 TYR A N 1
ATOM 1141 C CA . TYR A 1 165 ? -6.334 5.847 7.232 1.00 98.00 165 TYR A CA 1
ATOM 1142 C C . TYR A 1 165 ? -5.186 6.339 8.116 1.00 98.00 165 TYR A C 1
ATOM 1144 O O . TYR A 1 165 ? -5.392 6.623 9.296 1.00 98.00 165 TYR A O 1
ATOM 1152 N N . ILE A 1 166 ? -3.990 6.446 7.533 1.00 97.88 166 ILE A N 1
ATOM 1153 C CA . ILE A 1 166 ? -2.741 6.811 8.207 1.00 97.88 166 ILE A CA 1
ATOM 1154 C C . ILE A 1 166 ? -2.283 8.172 7.683 1.00 97.88 166 ILE A C 1
ATOM 1156 O O . ILE A 1 166 ? -1.581 8.271 6.671 1.00 97.88 166 ILE A O 1
ATOM 1160 N N . GLN A 1 167 ? -2.669 9.240 8.379 1.00 95.75 167 GLN A N 1
ATOM 1161 C CA . GLN A 1 167 ? -2.160 10.577 8.081 1.00 95.75 167 GLN A CA 1
ATOM 1162 C C . GLN A 1 167 ? -0.723 10.759 8.576 1.00 95.75 167 GLN A C 1
ATOM 1164 O O . GLN A 1 167 ? 0.071 11.415 7.910 1.00 95.75 167 GLN A O 1
ATOM 1169 N N . GLY A 1 168 ? -0.402 10.171 9.726 1.00 92.06 168 GLY A N 1
ATOM 1170 C CA . GLY A 1 168 ? 0.887 10.271 10.400 1.00 92.06 168 GLY A CA 1
ATOM 1171 C C . GLY A 1 168 ? 1.049 9.164 11.442 1.00 92.06 168 GLY A C 1
ATOM 1172 O O . GLY A 1 168 ? 0.142 8.355 11.640 1.00 92.06 168 GLY A O 1
ATOM 1173 N N . GLY A 1 169 ? 2.199 9.142 12.120 1.00 93.81 169 GLY A N 1
ATOM 1174 C CA . GLY A 1 169 ? 2.512 8.135 13.139 1.00 93.81 169 GLY A CA 1
ATOM 1175 C C . GLY A 1 169 ? 3.062 6.828 12.569 1.00 93.81 169 GLY A C 1
ATOM 1176 O O . GLY A 1 169 ? 3.411 6.755 11.392 1.00 93.81 169 GLY A O 1
ATOM 1177 N N . ASP A 1 170 ? 3.141 5.805 13.418 1.00 97.12 170 ASP A N 1
ATOM 1178 C CA . ASP A 1 170 ? 3.725 4.503 13.092 1.00 97.12 170 ASP A CA 1
ATOM 1179 C C . ASP A 1 170 ? 2.682 3.387 13.197 1.00 97.12 170 ASP A C 1
ATOM 1181 O O . ASP A 1 170 ? 2.071 3.169 14.247 1.00 97.12 170 ASP A O 1
ATOM 1185 N N . VAL A 1 171 ? 2.496 2.633 12.115 1.00 98.69 171 VAL A N 1
ATOM 1186 C CA . VAL A 1 171 ? 1.597 1.478 12.082 1.00 98.69 171 VAL A CA 1
ATOM 1187 C C . VAL A 1 171 ? 2.375 0.195 11.855 1.00 98.69 171 VAL A C 1
ATOM 1189 O O . VAL A 1 171 ? 3.117 0.070 10.886 1.00 98.69 171 VAL A O 1
ATOM 1192 N N . THR A 1 172 ? 2.162 -0.790 12.724 1.00 98.44 172 THR A N 1
ATOM 1193 C CA . THR A 1 172 ? 2.729 -2.135 12.590 1.00 98.44 172 THR A CA 1
ATOM 1194 C C . THR A 1 172 ? 1.621 -3.181 12.575 1.00 98.44 172 THR A C 1
ATOM 1196 O O . THR A 1 172 ? 0.857 -3.291 13.531 1.00 98.44 172 THR A O 1
ATOM 1199 N N . ILE A 1 173 ? 1.551 -3.994 11.521 1.00 97.94 173 ILE A N 1
ATOM 1200 C CA . ILE A 1 173 ? 0.622 -5.126 11.418 1.00 97.94 173 ILE A CA 1
ATOM 1201 C C . ILE A 1 173 ? 1.440 -6.408 11.267 1.00 97.94 173 ILE A C 1
ATOM 1203 O O . ILE A 1 173 ? 1.896 -6.755 10.181 1.00 97.94 173 ILE A O 1
ATOM 1207 N N . SER A 1 174 ? 1.641 -7.122 12.372 1.00 96.00 174 SER A N 1
ATOM 1208 C CA . SER A 1 174 ? 2.390 -8.385 12.406 1.00 96.00 174 SER A CA 1
ATOM 1209 C C . SER A 1 174 ? 1.487 -9.621 12.438 1.00 96.00 174 SER A C 1
ATOM 1211 O O . SER A 1 174 ? 1.963 -10.736 12.236 1.00 96.00 174 SER A O 1
ATOM 1213 N N . GLY A 1 175 ? 0.179 -9.454 12.629 1.00 94.19 175 GLY A N 1
ATOM 1214 C CA . GLY A 1 175 ? -0.793 -10.543 12.588 1.00 94.19 175 GLY A CA 1
ATOM 1215 C C . GLY A 1 175 ? -2.226 -10.040 12.464 1.00 94.19 175 GLY A C 1
ATOM 1216 O O . GLY A 1 175 ? -2.469 -8.838 12.376 1.00 94.19 175 GLY A O 1
ATOM 1217 N N . GLY A 1 176 ? -3.176 -10.974 12.462 1.00 96.00 176 GLY A N 1
ATOM 1218 C CA . GLY A 1 176 ? -4.594 -10.679 12.259 1.00 96.00 176 GLY A CA 1
ATOM 1219 C C . GLY A 1 176 ? -4.965 -10.433 10.794 1.00 96.00 176 GLY A C 1
ATOM 1220 O O . GLY A 1 176 ? -4.150 -10.617 9.883 1.00 96.00 176 GLY A O 1
ATOM 1221 N N . THR A 1 177 ? -6.223 -10.050 10.578 1.00 97.62 177 THR A N 1
ATOM 1222 C CA . THR A 1 177 ? -6.816 -9.967 9.238 1.00 97.62 177 THR A CA 1
ATOM 1223 C C . THR A 1 177 ? -7.543 -8.643 9.021 1.00 97.62 177 THR A C 1
ATOM 1225 O O . THR A 1 177 ? -8.372 -8.240 9.834 1.00 97.62 177 THR A O 1
ATOM 1228 N N . ILE A 1 178 ? -7.271 -7.981 7.898 1.00 98.00 178 ILE A N 1
ATOM 1229 C CA . ILE A 1 178 ? -8.025 -6.822 7.414 1.00 98.00 178 ILE A CA 1
ATOM 1230 C C . ILE A 1 178 ? -8.709 -7.225 6.112 1.00 98.00 178 ILE A C 1
ATOM 1232 O O . ILE A 1 178 ? -8.032 -7.449 5.106 1.00 98.00 178 ILE A O 1
ATOM 1236 N N . GLN A 1 179 ? -10.037 -7.345 6.126 1.00 95.62 179 GLN A N 1
ATOM 1237 C CA . GLN A 1 179 ? -10.755 -7.885 4.973 1.00 95.62 179 GLN A CA 1
ATOM 1238 C C . GLN A 1 179 ? -12.107 -7.261 4.675 1.00 95.62 179 GLN A C 1
ATOM 1240 O O . GLN A 1 179 ? -12.759 -6.748 5.571 1.00 95.62 179 GLN A O 1
ATOM 1245 N N . ASN A 1 180 ? -12.586 -7.379 3.437 1.00 93.69 180 ASN A N 1
ATOM 1246 C CA . ASN A 1 180 ? -13.932 -6.933 3.058 1.00 93.69 180 ASN A CA 1
ATOM 1247 C C . ASN A 1 180 ? -14.210 -5.457 3.390 1.00 93.69 180 ASN A C 1
ATOM 1249 O O . ASN A 1 180 ? -15.348 -5.081 3.664 1.00 93.69 180 ASN A O 1
ATOM 1253 N N . ASN A 1 181 ? -13.173 -4.620 3.415 1.00 95.00 181 ASN A N 1
ATOM 1254 C CA . ASN A 1 181 ? -13.322 -3.189 3.632 1.00 95.00 181 ASN A CA 1
ATOM 1255 C C . ASN A 1 181 ? -13.433 -2.462 2.298 1.00 95.00 181 ASN A C 1
ATOM 1257 O O . ASN A 1 181 ? -12.911 -2.922 1.278 1.00 95.00 181 ASN A O 1
ATOM 1261 N N . VAL A 1 182 ? -14.156 -1.346 2.317 1.00 93.06 182 VAL A N 1
ATOM 1262 C CA . VAL A 1 182 ? -14.531 -0.629 1.106 1.00 93.06 182 VAL A CA 1
ATOM 1263 C C . VAL A 1 182 ? -14.231 0.855 1.216 1.00 93.06 182 VAL A C 1
ATOM 1265 O O . VAL A 1 182 ? -14.626 1.520 2.168 1.00 93.06 182 VAL A O 1
ATOM 1268 N N . THR A 1 183 ? -13.636 1.411 0.174 1.00 91.19 183 THR A N 1
ATOM 1269 C CA . THR A 1 183 ? -13.653 2.857 -0.050 1.00 91.19 183 THR A CA 1
ATOM 1270 C C . THR A 1 183 ? -14.583 3.181 -1.216 1.00 91.19 183 THR A C 1
ATOM 1272 O O . THR A 1 183 ? -14.546 2.502 -2.241 1.00 91.19 183 THR A O 1
ATOM 1275 N N . VAL A 1 184 ? -15.458 4.178 -1.036 1.00 88.12 184 VAL A N 1
ATOM 1276 C CA . VAL A 1 184 ? -16.561 4.477 -1.972 1.00 88.12 184 VAL A CA 1
ATOM 1277 C C . VAL A 1 184 ? -16.155 5.409 -3.118 1.00 88.12 184 VAL A C 1
ATOM 1279 O O . VAL A 1 184 ? -16.700 5.277 -4.216 1.00 88.12 184 VAL A O 1
ATOM 1282 N N . ALA A 1 185 ? -15.276 6.383 -2.864 1.00 87.06 185 ALA A N 1
ATOM 1283 C CA . ALA A 1 185 ? -14.917 7.406 -3.852 1.00 87.06 185 ALA A CA 1
ATOM 1284 C C . ALA A 1 185 ? -13.422 7.775 -3.902 1.00 87.06 185 ALA A C 1
ATOM 1286 O O . ALA A 1 185 ? -13.045 8.670 -4.657 1.00 87.06 185 ALA A O 1
ATOM 1287 N N . GLY A 1 186 ? -12.562 7.095 -3.149 1.00 91.00 186 GLY A N 1
ATOM 1288 C CA . GLY A 1 186 ? -11.113 7.284 -3.235 1.00 91.00 186 GLY A CA 1
ATOM 1289 C C . GLY A 1 186 ? -10.349 5.996 -2.970 1.00 91.00 186 GLY A C 1
ATOM 1290 O O . GLY A 1 186 ? -10.738 4.946 -3.478 1.00 91.00 186 GLY A O 1
ATOM 1291 N N . ASN A 1 187 ? -9.224 6.069 -2.265 1.00 94.31 187 ASN A N 1
ATOM 1292 C CA . ASN A 1 187 ? -8.154 5.081 -2.401 1.00 94.31 187 ASN A CA 1
ATOM 1293 C C . ASN A 1 187 ? -7.927 4.250 -1.136 1.00 94.31 187 ASN A C 1
ATOM 1295 O O . ASN A 1 187 ? -8.320 4.629 -0.032 1.00 94.31 187 ASN A O 1
ATOM 1299 N N . GLY A 1 188 ? -7.224 3.127 -1.284 1.00 94.62 188 GLY A N 1
ATOM 1300 C CA . GLY A 1 188 ? -6.869 2.285 -0.146 1.00 94.62 188 GLY A CA 1
ATOM 1301 C C . GLY A 1 188 ? -8.088 1.552 0.396 1.00 94.62 188 GLY A C 1
ATOM 1302 O O . GLY A 1 188 ? -8.551 1.863 1.493 1.00 94.62 188 GLY A O 1
ATOM 1303 N N . GLY A 1 189 ? -8.606 0.576 -0.356 1.00 93.06 189 GLY A N 1
ATOM 1304 C CA . GLY A 1 189 ? -9.807 -0.172 0.035 1.00 93.06 189 GLY A CA 1
ATOM 1305 C C . GLY A 1 189 ? -9.682 -0.788 1.432 1.00 93.06 189 GLY A C 1
ATOM 1306 O O . GLY A 1 189 ? -10.638 -0.773 2.205 1.00 93.06 189 GLY A O 1
ATOM 1307 N N . ALA A 1 190 ? -8.478 -1.233 1.808 1.00 95.81 190 ALA A N 1
ATOM 1308 C CA . ALA A 1 190 ? -8.139 -1.551 3.192 1.00 95.81 190 ALA A CA 1
ATOM 1309 C C . ALA A 1 190 ? -7.456 -0.363 3.885 1.00 95.81 190 ALA A C 1
ATOM 1311 O O . ALA A 1 190 ? -7.986 0.193 4.849 1.00 95.81 190 ALA A O 1
ATOM 1312 N N . ILE A 1 191 ? -6.267 0.011 3.407 1.00 98.38 191 ILE A N 1
ATOM 1313 C CA . ILE A 1 191 ? -5.369 0.955 4.075 1.00 98.38 191 ILE A CA 1
ATOM 1314 C C . ILE A 1 191 ? -4.985 2.070 3.108 1.00 98.38 191 ILE A C 1
ATOM 1316 O O . ILE A 1 191 ? -4.534 1.800 1.998 1.00 98.38 191 ILE A O 1
ATOM 1320 N N . SER A 1 192 ? -5.086 3.321 3.549 1.00 97.56 192 SER A N 1
ATOM 1321 C CA . SER A 1 192 ? -4.514 4.468 2.839 1.00 97.56 192 SER A CA 1
ATOM 1322 C C . SER A 1 192 ? -3.486 5.183 3.710 1.00 97.56 192 SER A C 1
ATOM 1324 O O . SER A 1 192 ? -3.770 5.534 4.856 1.00 97.56 192 SER A O 1
ATOM 1326 N N . ILE A 1 193 ? -2.303 5.423 3.151 1.00 97.31 193 ILE A N 1
ATOM 1327 C CA . ILE A 1 193 ? -1.146 6.035 3.806 1.00 97.31 193 ILE A CA 1
ATOM 1328 C C . ILE A 1 193 ? -0.856 7.371 3.126 1.00 97.31 193 ILE A C 1
ATOM 1330 O O . ILE A 1 193 ? -0.548 7.402 1.936 1.00 97.31 193 ILE A O 1
ATOM 1334 N N . LEU A 1 194 ? -0.951 8.465 3.886 1.00 94.00 194 LEU A N 1
ATOM 1335 C CA . LEU A 1 194 ? -0.649 9.826 3.427 1.00 94.00 194 LEU A CA 1
ATOM 1336 C C . LEU A 1 194 ? 0.683 10.357 3.991 1.00 94.00 194 LEU A C 1
ATOM 1338 O O . LEU A 1 194 ? 1.359 11.166 3.357 1.00 94.00 194 LEU A O 1
ATOM 1342 N N . GLY A 1 195 ? 1.067 9.970 5.205 1.00 87.19 195 GLY A N 1
ATOM 1343 C CA . GLY A 1 195 ? 2.242 10.583 5.840 1.00 87.19 195 GLY A CA 1
ATOM 1344 C C . GLY A 1 195 ? 2.856 9.834 7.014 1.00 87.19 195 GLY A C 1
ATOM 1345 O O . GLY A 1 195 ? 3.901 10.260 7.495 1.00 87.19 195 GLY A O 1
ATOM 1346 N N . GLY A 1 196 ? 2.239 8.748 7.482 1.00 89.62 196 GLY A N 1
ATOM 1347 C CA . GLY A 1 196 ? 2.823 7.891 8.516 1.00 89.62 196 GLY A CA 1
ATOM 1348 C C . GLY A 1 196 ? 3.663 6.756 7.940 1.00 89.62 196 GLY A C 1
ATOM 1349 O O . GLY A 1 196 ? 3.659 6.510 6.733 1.00 89.62 196 GLY A O 1
ATOM 1350 N N . ASN A 1 197 ? 4.347 6.039 8.825 1.00 95.19 197 ASN A N 1
ATOM 1351 C CA . ASN A 1 197 ? 5.064 4.821 8.484 1.00 95.19 197 ASN A CA 1
ATOM 1352 C C . ASN A 1 197 ? 4.149 3.604 8.623 1.00 95.19 197 ASN A C 1
ATOM 1354 O O . ASN A 1 197 ? 3.297 3.540 9.512 1.00 95.19 197 ASN A O 1
ATOM 1358 N N . PHE A 1 198 ? 4.367 2.606 7.774 1.00 98.12 198 PHE A N 1
ATOM 1359 C CA . PHE A 1 198 ? 3.657 1.334 7.825 1.00 98.12 198 PHE A CA 1
ATOM 1360 C C . PHE A 1 198 ? 4.634 0.166 7.733 1.00 98.12 198 PHE A C 1
ATOM 1362 O O . PHE A 1 198 ? 5.526 0.169 6.886 1.00 98.12 198 PHE A O 1
ATOM 1369 N N . SER A 1 199 ? 4.443 -0.858 8.560 1.00 97.38 199 SER A N 1
ATOM 1370 C CA . SER A 1 199 ? 5.257 -2.069 8.524 1.00 97.38 199 SER A CA 1
ATOM 1371 C C . SER A 1 199 ? 4.427 -3.338 8.723 1.00 97.38 199 SER A C 1
ATOM 1373 O O . SER A 1 199 ? 3.674 -3.470 9.688 1.00 97.38 199 SER A O 1
ATOM 1375 N N . MET A 1 200 ? 4.614 -4.306 7.830 1.00 95.19 200 MET A N 1
ATOM 1376 C CA . MET A 1 200 ? 4.358 -5.726 8.049 1.00 95.19 200 MET A CA 1
ATOM 1377 C C . MET A 1 200 ? 5.726 -6.393 8.249 1.00 95.19 200 MET A C 1
ATOM 1379 O O . MET A 1 200 ? 6.388 -6.727 7.261 1.00 95.19 200 MET A O 1
ATOM 1383 N N . PRO A 1 201 ? 6.200 -6.526 9.502 1.00 93.69 201 PRO A N 1
ATOM 1384 C CA . PRO A 1 201 ? 7.581 -6.896 9.800 1.00 93.69 201 PRO A CA 1
ATOM 1385 C C . PRO A 1 201 ? 7.878 -8.349 9.429 1.00 93.69 201 PRO A C 1
ATOM 1387 O O . PRO A 1 201 ? 6.971 -9.132 9.154 1.00 93.69 201 PRO A O 1
ATOM 1390 N N . GLU A 1 202 ? 9.151 -8.741 9.454 1.00 88.19 202 GLU A N 1
ATOM 1391 C CA . GLU A 1 202 ? 9.543 -10.135 9.233 1.00 88.19 202 GLU A CA 1
ATOM 1392 C C . GLU A 1 202 ? 8.840 -11.086 10.213 1.00 88.19 202 GLU A C 1
ATOM 1394 O O . GLU A 1 202 ? 8.665 -10.779 11.393 1.00 88.19 202 GLU A O 1
ATOM 1399 N N . ASN A 1 203 ? 8.475 -12.276 9.730 1.00 81.69 203 ASN A N 1
ATOM 1400 C CA . ASN A 1 203 ? 7.787 -13.319 10.505 1.00 81.69 203 ASN A CA 1
ATOM 1401 C C . ASN A 1 203 ? 6.376 -12.959 10.999 1.00 81.69 203 ASN A C 1
ATOM 1403 O O . ASN A 1 203 ? 5.798 -13.704 11.793 1.00 81.69 203 ASN A O 1
ATOM 1407 N N . GLY A 1 204 ? 5.805 -11.863 10.504 1.00 82.31 204 GLY A N 1
ATOM 1408 C CA . GLY A 1 204 ? 4.385 -11.587 10.635 1.00 82.31 204 GLY A CA 1
ATOM 1409 C C . GLY A 1 204 ? 3.521 -12.550 9.810 1.00 82.31 204 GLY A C 1
ATOM 1410 O O . GLY A 1 204 ? 3.956 -13.167 8.838 1.00 82.31 204 GLY A O 1
ATOM 1411 N N . THR A 1 205 ? 2.261 -12.682 10.216 1.00 87.50 205 THR A N 1
ATOM 1412 C CA . THR A 1 205 ? 1.226 -13.490 9.536 1.00 87.50 205 THR A CA 1
ATOM 1413 C C . THR A 1 205 ? 0.028 -12.647 9.103 1.00 87.50 205 THR A C 1
ATOM 1415 O O . THR A 1 205 ? -1.041 -13.169 8.790 1.00 87.50 205 THR A O 1
ATOM 1418 N N . ALA A 1 206 ? 0.207 -11.325 9.090 1.00 90.31 206 ALA A N 1
ATOM 1419 C CA . ALA A 1 206 ? -0.818 -10.366 8.721 1.00 90.31 206 ALA A CA 1
ATOM 1420 C C . ALA A 1 206 ? -1.408 -10.673 7.338 1.00 90.31 206 ALA A C 1
ATOM 1422 O O . ALA A 1 206 ? -0.684 -10.967 6.383 1.00 90.31 206 ALA A O 1
ATOM 1423 N N . THR A 1 207 ? -2.733 -10.603 7.242 1.00 89.56 207 THR A N 1
ATOM 1424 C CA . THR A 1 207 ? -3.473 -10.846 6.001 1.00 89.56 207 THR A CA 1
ATOM 1425 C C . THR A 1 207 ? -4.326 -9.633 5.663 1.00 89.56 207 THR A C 1
ATOM 1427 O O . THR A 1 207 ? -5.158 -9.217 6.465 1.00 89.56 207 THR A O 1
ATOM 1430 N N . ILE A 1 208 ? -4.135 -9.075 4.470 1.00 89.19 208 ILE A N 1
ATOM 1431 C CA . ILE A 1 208 ? -4.966 -8.012 3.902 1.00 89.19 208 ILE A CA 1
ATOM 1432 C C . ILE A 1 208 ? -5.656 -8.595 2.674 1.00 89.19 208 ILE A C 1
ATOM 1434 O O . ILE A 1 208 ? -5.003 -8.832 1.653 1.00 89.19 208 ILE A O 1
ATOM 1438 N N . SER A 1 209 ? -6.957 -8.864 2.761 1.00 80.94 209 SER A N 1
ATOM 1439 C CA . SER A 1 209 ? -7.643 -9.580 1.686 1.00 80.94 209 SER A CA 1
ATOM 1440 C C . SER A 1 209 ? -9.058 -9.139 1.382 1.00 80.94 209 SER A C 1
ATOM 1442 O O . SER A 1 209 ? -9.772 -8.702 2.266 1.00 80.94 209 SER A O 1
ATOM 1444 N N . GLU A 1 210 ? -9.502 -9.307 0.136 1.00 81.88 210 GLU A N 1
ATOM 1445 C CA . GLU A 1 210 ? -10.898 -9.028 -0.258 1.00 81.88 210 GLU A CA 1
ATOM 1446 C C . GLU A 1 210 ? -11.324 -7.571 -0.010 1.00 81.88 210 GLU A C 1
ATOM 1448 O O . GLU A 1 210 ? -12.508 -7.270 0.116 1.00 81.88 210 GLU A O 1
ATOM 1453 N N . ASN A 1 211 ? -10.369 -6.647 0.093 1.00 84.56 211 ASN A N 1
ATOM 1454 C CA . ASN A 1 211 ? -10.675 -5.232 0.230 1.00 84.56 211 ASN A CA 1
ATOM 1455 C C . ASN A 1 211 ? -10.827 -4.607 -1.151 1.00 84.56 211 ASN A C 1
ATOM 1457 O O . ASN A 1 211 ? -10.155 -5.003 -2.109 1.00 84.56 211 ASN A O 1
ATOM 1461 N N . ALA A 1 212 ? -11.725 -3.637 -1.255 1.00 61.38 212 ALA A N 1
ATOM 1462 C CA . ALA A 1 212 ? -12.081 -3.047 -2.527 1.00 61.38 212 ALA A CA 1
ATOM 1463 C C . ALA A 1 212 ? -12.089 -1.522 -2.466 1.00 61.38 212 ALA A C 1
ATOM 1465 O O . ALA A 1 212 ? -12.681 -0.911 -1.579 1.00 61.38 212 ALA A O 1
ATOM 1466 N N . ALA A 1 213 ? -11.470 -0.898 -3.458 1.00 57.12 213 ALA A N 1
ATOM 1467 C CA . ALA A 1 213 ? -11.657 0.516 -3.741 1.00 57.12 213 ALA A CA 1
ATOM 1468 C C . ALA A 1 213 ? -12.609 0.621 -4.944 1.00 57.12 213 ALA A C 1
ATOM 1470 O O . ALA A 1 213 ? -12.200 0.376 -6.084 1.00 57.12 213 ALA A O 1
ATOM 1471 N N . PHE A 1 214 ? -13.890 0.896 -4.669 1.00 51.31 214 PHE A N 1
ATOM 1472 C CA . PHE A 1 214 ? -14.959 0.964 -5.672 1.00 51.31 214 PHE A CA 1
ATOM 1473 C C . PHE A 1 214 ? -15.245 2.406 -6.110 1.00 51.31 214 PHE A C 1
ATOM 1475 O O . PHE A 1 214 ? -14.942 3.356 -5.395 1.00 51.31 214 PHE A O 1
ATOM 1482 N N . ILE A 1 215 ? -15.909 2.555 -7.261 1.00 48.03 215 ILE A N 1
ATOM 1483 C CA . ILE A 1 215 ? -16.510 3.800 -7.753 1.00 48.03 215 ILE A CA 1
ATOM 1484 C C . ILE A 1 215 ? -18.039 3.677 -7.820 1.00 48.03 215 ILE A C 1
ATOM 1486 O O . ILE A 1 215 ? -18.591 2.779 -8.459 1.00 48.03 215 ILE A O 1
ATOM 1490 N N . ARG A 1 216 ? -18.745 4.709 -7.341 1.00 35.81 216 ARG A N 1
ATOM 1491 C CA . ARG A 1 216 ? -19.946 5.209 -8.037 1.00 35.81 216 ARG A CA 1
ATOM 1492 C C . ARG A 1 216 ? -19.668 6.635 -8.532 1.00 35.81 216 ARG A C 1
ATOM 1494 O O . ARG A 1 216 ? -19.485 7.531 -7.726 1.00 35.81 216 ARG A O 1
ATOM 1501 N N . ASN A 1 217 ? -19.676 6.835 -9.856 1.00 28.48 217 ASN A N 1
ATOM 1502 C CA . ASN A 1 217 ? -19.560 8.125 -10.566 1.00 28.48 217 ASN A CA 1
ATOM 1503 C C . ASN A 1 217 ? -18.203 8.885 -10.505 1.00 28.48 217 ASN A C 1
ATOM 1505 O O . ASN A 1 217 ? -18.116 9.968 -9.943 1.00 28.48 217 ASN A O 1
ATOM 1509 N N . ASN A 1 218 ? -17.205 8.380 -11.253 1.00 37.34 218 ASN A N 1
ATOM 1510 C CA . ASN A 1 218 ? -16.057 9.102 -11.849 1.00 37.34 218 ASN A CA 1
ATOM 1511 C C . ASN A 1 218 ? -15.055 9.830 -10.918 1.00 37.34 218 ASN A C 1
ATOM 1513 O O . ASN A 1 218 ? -15.013 11.054 -10.903 1.00 37.34 218 ASN A O 1
ATOM 1517 N N . THR A 1 219 ? -14.170 9.081 -10.247 1.00 40.41 219 THR A N 1
ATOM 1518 C CA . THR A 1 219 ? -12.682 9.178 -10.231 1.00 40.41 219 THR A CA 1
ATOM 1519 C C . THR A 1 219 ? -12.202 7.938 -9.459 1.00 40.41 219 THR A C 1
ATOM 1521 O O . THR A 1 219 ? -12.711 7.676 -8.379 1.00 40.41 219 THR A O 1
ATOM 1524 N N . GLY A 1 220 ? -11.348 7.093 -10.045 1.00 53.22 220 GLY A N 1
ATOM 1525 C CA . GLY A 1 220 ? -11.139 5.726 -9.537 1.00 53.22 220 GLY A CA 1
ATOM 1526 C C . GLY A 1 220 ? -10.319 5.584 -8.263 1.00 53.22 220 GLY A C 1
ATOM 1527 O O . GLY A 1 220 ? -9.367 6.335 -8.075 1.00 53.22 220 GLY A O 1
ATOM 1528 N N . GLY A 1 221 ? -10.677 4.584 -7.449 1.00 77.12 221 GLY A N 1
ATOM 1529 C CA . GLY A 1 221 ? -9.935 4.191 -6.258 1.00 77.12 221 GLY A CA 1
ATOM 1530 C C . GLY A 1 221 ? -8.750 3.302 -6.604 1.00 77.12 221 GLY A C 1
ATOM 1531 O O . GLY A 1 221 ? -8.928 2.176 -7.070 1.00 77.12 221 GLY A O 1
ATOM 1532 N N . ASP A 1 222 ? -7.536 3.809 -6.416 1.00 92.75 222 ASP A N 1
ATOM 1533 C CA . ASP A 1 222 ? -6.317 3.008 -6.505 1.00 92.75 222 ASP A CA 1
ATOM 1534 C C . ASP A 1 222 ? -6.034 2.293 -5.176 1.00 92.75 222 ASP A C 1
ATOM 1536 O O . ASP A 1 222 ? -6.499 2.714 -4.115 1.00 92.75 222 ASP A O 1
ATOM 1540 N N . GLY A 1 223 ? -5.231 1.229 -5.213 1.00 92.94 223 GLY A N 1
ATOM 1541 C CA . GLY A 1 223 ? -4.818 0.533 -3.994 1.00 92.94 223 GLY A CA 1
ATOM 1542 C C . GLY A 1 223 ? -5.978 -0.226 -3.358 1.00 92.94 223 GLY A C 1
ATOM 1543 O O . GLY A 1 223 ? -6.467 0.172 -2.307 1.00 92.94 223 GLY A O 1
ATOM 1544 N N . GLY A 1 224 ? -6.443 -1.313 -3.977 1.00 91.88 224 GLY A N 1
ATOM 1545 C CA . GLY A 1 224 ? -7.547 -2.112 -3.425 1.00 91.88 224 GLY A CA 1
ATOM 1546 C C . GLY A 1 224 ? -7.238 -2.621 -2.013 1.00 91.88 224 GLY A C 1
ATOM 1547 O O . GLY A 1 224 ? -8.068 -2.520 -1.113 1.00 91.88 224 GLY A O 1
ATOM 1548 N N . GLY A 1 225 ? -6.010 -3.098 -1.802 1.00 95.69 225 GLY A N 1
ATOM 1549 C CA . GLY A 1 225 ? -5.468 -3.393 -0.480 1.00 95.69 225 GLY A CA 1
ATOM 1550 C C . GLY A 1 225 ? -4.903 -2.132 0.165 1.00 95.69 225 GLY A C 1
ATOM 1551 O O . GLY A 1 225 ? -5.492 -1.582 1.093 1.00 95.69 225 GLY A O 1
ATOM 1552 N N . ILE A 1 226 ? -3.754 -1.674 -0.331 1.00 98.12 226 ILE A N 1
ATOM 1553 C CA . ILE A 1 226 ? -2.997 -0.556 0.237 1.00 98.12 226 ILE A CA 1
ATOM 1554 C C . ILE A 1 226 ? -2.793 0.539 -0.815 1.00 98.12 226 ILE A C 1
ATOM 1556 O O . ILE A 1 226 ? -2.359 0.266 -1.935 1.00 98.12 226 ILE A O 1
ATOM 1560 N N . TYR A 1 227 ? -3.040 1.788 -0.433 1.00 97.56 227 TYR A N 1
ATOM 1561 C CA . TYR A 1 227 ? -2.675 2.976 -1.199 1.00 97.56 227 TYR A CA 1
ATOM 1562 C C . TYR A 1 227 ? -1.656 3.820 -0.434 1.00 97.56 227 TYR A C 1
ATOM 1564 O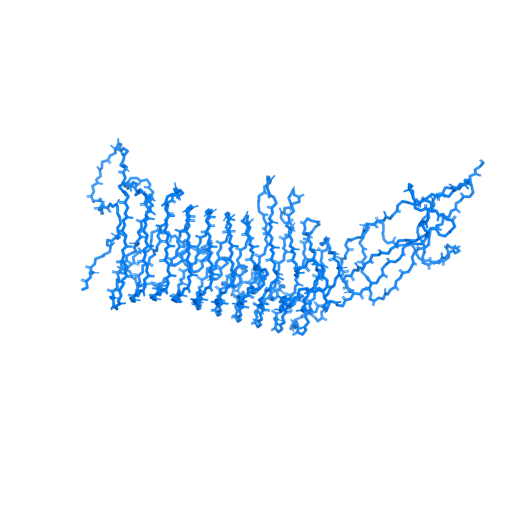 O . TYR A 1 227 ? -1.808 4.047 0.766 1.00 97.56 227 TYR A O 1
ATOM 1572 N N . VAL A 1 228 ? -0.627 4.296 -1.130 1.00 97.06 228 VAL A N 1
ATOM 1573 C CA . VAL A 1 228 ? 0.446 5.126 -0.580 1.00 97.06 228 VAL A CA 1
ATOM 1574 C C . VAL A 1 228 ? 0.568 6.389 -1.415 1.00 97.06 228 VAL A C 1
ATOM 1576 O O . VAL A 1 228 ? 0.734 6.333 -2.634 1.00 97.06 228 VAL A O 1
ATOM 1579 N N . THR A 1 229 ? 0.527 7.532 -0.748 1.00 94.19 229 THR A N 1
ATOM 1580 C CA . THR A 1 229 ? 0.809 8.840 -1.331 1.00 94.19 229 THR A CA 1
ATOM 1581 C C . THR A 1 229 ? 1.387 9.760 -0.261 1.00 94.19 229 THR A C 1
ATOM 1583 O O . THR A 1 229 ? 1.549 9.359 0.893 1.00 94.19 229 THR A O 1
ATOM 1586 N N . SER A 1 230 ? 1.691 11.009 -0.613 1.00 90.94 230 SER A N 1
ATOM 1587 C CA . SER A 1 230 ? 1.973 12.011 0.402 1.00 90.94 230 SER A CA 1
ATOM 1588 C C . SER A 1 230 ? 1.691 13.440 -0.006 1.00 90.94 230 SER A C 1
ATOM 1590 O O . SER A 1 230 ? 1.917 13.844 -1.144 1.00 90.94 230 SER A O 1
ATOM 1592 N N . THR A 1 231 ? 1.300 14.249 0.975 1.00 84.69 231 THR A N 1
ATOM 1593 C CA . THR A 1 231 ? 1.255 15.716 0.889 1.00 84.69 231 THR A CA 1
ATOM 1594 C C . THR A 1 231 ? 2.312 16.390 1.770 1.00 84.69 231 THR A C 1
ATOM 1596 O O . THR A 1 231 ? 2.390 17.618 1.794 1.00 84.69 231 THR A O 1
ATOM 1599 N N . SER A 1 232 ? 3.118 15.615 2.509 1.00 84.88 232 SER A N 1
ATOM 1600 C CA . SER A 1 232 ? 4.212 16.122 3.349 1.00 84.88 232 SER A CA 1
ATOM 1601 C C . SER A 1 232 ? 5.284 16.787 2.492 1.00 84.88 232 SER A C 1
ATOM 1603 O O . SER A 1 232 ? 5.611 16.309 1.416 1.00 84.88 232 SER A O 1
ATOM 1605 N N . THR A 1 233 ? 5.891 17.873 2.956 1.00 85.31 233 THR A N 1
ATOM 1606 C CA . THR A 1 233 ? 7.040 18.476 2.256 1.00 85.31 233 THR A CA 1
ATOM 1607 C C . THR A 1 233 ? 8.329 18.392 3.058 1.00 85.31 233 THR A C 1
ATOM 1609 O O . THR A 1 233 ? 9.306 19.039 2.692 1.00 85.31 233 THR A O 1
ATOM 1612 N N . THR A 1 234 ? 8.309 17.688 4.190 1.00 86.75 234 THR A N 1
ATOM 1613 C CA . THR A 1 234 ? 9.382 17.740 5.195 1.00 86.75 234 THR A CA 1
ATOM 1614 C C . THR A 1 234 ? 9.883 16.371 5.634 1.00 86.75 234 THR A C 1
ATOM 1616 O O . THR A 1 234 ? 10.983 16.296 6.169 1.00 86.75 234 THR A O 1
ATOM 1619 N N . HIS A 1 235 ? 9.118 15.305 5.400 1.00 88.00 235 HIS A N 1
ATOM 1620 C CA . HIS A 1 235 ? 9.479 13.945 5.799 1.00 88.00 235 HIS A CA 1
ATOM 1621 C C . HIS A 1 235 ? 9.013 12.939 4.749 1.00 88.00 235 HIS A C 1
ATOM 1623 O O . HIS A 1 235 ? 7.908 13.086 4.216 1.00 88.00 235 HIS A O 1
ATOM 1629 N N . ASP A 1 236 ? 9.857 11.939 4.500 1.00 92.44 236 ASP A N 1
ATOM 1630 C CA . ASP A 1 236 ? 9.584 10.797 3.628 1.00 92.44 236 ASP A CA 1
ATOM 1631 C C . ASP A 1 236 ? 8.561 9.842 4.262 1.00 92.44 236 ASP A C 1
ATOM 1633 O O . ASP A 1 236 ? 8.472 9.726 5.485 1.00 92.44 236 ASP A O 1
ATOM 1637 N N . VAL A 1 237 ? 7.822 9.120 3.417 1.00 94.06 237 VAL A N 1
ATOM 1638 C CA . VAL A 1 237 ? 6.925 8.032 3.835 1.00 94.06 237 VAL A CA 1
ATOM 1639 C C . VAL A 1 237 ? 7.677 6.710 3.745 1.00 94.06 237 VAL A C 1
ATOM 1641 O O . VAL A 1 237 ? 8.279 6.417 2.710 1.00 94.06 237 VAL A O 1
ATOM 1644 N N . LYS A 1 238 ? 7.626 5.888 4.800 1.00 96.12 238 LYS A N 1
ATOM 1645 C CA . LYS A 1 238 ? 8.233 4.551 4.812 1.00 96.12 238 LYS A CA 1
ATOM 1646 C C . LYS A 1 238 ? 7.170 3.458 4.886 1.00 96.12 238 LYS A C 1
ATOM 1648 O O . LYS A 1 238 ? 6.364 3.430 5.813 1.00 96.12 238 LYS A O 1
ATOM 1653 N N . VAL A 1 239 ? 7.207 2.525 3.937 1.00 97.81 239 VAL A N 1
ATOM 1654 C CA . VAL A 1 239 ? 6.325 1.351 3.902 1.00 97.81 239 VAL A CA 1
ATOM 1655 C C . VAL A 1 239 ? 7.171 0.089 3.766 1.00 97.81 239 VAL A C 1
ATOM 1657 O O . VAL A 1 239 ? 7.915 -0.068 2.806 1.00 97.81 239 VAL A O 1
ATOM 1660 N N . GLU A 1 240 ? 7.053 -0.832 4.712 1.00 96.25 240 GLU A N 1
ATOM 1661 C CA . GLU A 1 240 ? 7.781 -2.102 4.708 1.00 96.25 240 GLU A CA 1
ATOM 1662 C C . GLU A 1 240 ? 6.796 -3.266 4.692 1.00 96.25 240 GLU A C 1
ATOM 1664 O O . GLU A 1 240 ? 6.034 -3.455 5.631 1.00 96.25 240 GLU A O 1
ATOM 1669 N N . ILE A 1 241 ? 6.808 -4.068 3.632 1.00 95.44 241 ILE A N 1
ATOM 1670 C CA . ILE A 1 241 ? 6.003 -5.285 3.516 1.00 95.44 241 ILE A CA 1
ATOM 1671 C C . ILE A 1 241 ? 6.981 -6.450 3.447 1.00 95.44 241 ILE A C 1
ATOM 1673 O O . ILE A 1 241 ? 7.421 -6.858 2.375 1.00 95.44 241 ILE A O 1
ATOM 1677 N N . LEU A 1 242 ? 7.391 -6.939 4.614 1.00 93.88 242 LEU A N 1
ATOM 1678 C CA . LEU A 1 242 ? 8.454 -7.938 4.746 1.00 93.88 242 LEU A CA 1
ATOM 1679 C C . LEU A 1 242 ? 7.903 -9.355 4.930 1.00 93.88 242 LEU A C 1
ATOM 1681 O O . LEU A 1 242 ? 8.646 -10.316 4.745 1.00 93.88 242 LEU A O 1
ATOM 1685 N N . SER A 1 243 ? 6.616 -9.484 5.269 1.00 91.06 243 SER A N 1
ATOM 1686 C CA . SER A 1 243 ? 5.909 -10.759 5.402 1.00 91.06 243 SER A CA 1
ATOM 1687 C C . SER A 1 243 ? 4.398 -10.626 5.174 1.00 91.06 243 SER A C 1
ATOM 1689 O O . SER A 1 243 ? 3.911 -9.574 4.755 1.00 91.06 243 SER A O 1
ATOM 1691 N N . GLY A 1 244 ? 3.656 -11.701 5.452 1.00 91.00 244 GLY A N 1
ATOM 1692 C CA . GLY A 1 244 ? 2.202 -11.731 5.353 1.00 91.00 244 GLY A CA 1
ATOM 1693 C C . GLY A 1 244 ? 1.692 -11.853 3.919 1.00 91.00 244 GLY A C 1
ATOM 1694 O O . GLY A 1 244 ? 2.429 -12.197 2.990 1.00 91.00 244 GLY A O 1
ATOM 1695 N N . SER A 1 245 ? 0.395 -11.611 3.748 1.00 93.56 245 SER A N 1
ATOM 1696 C CA . SER A 1 245 ? -0.264 -11.724 2.450 1.00 93.56 245 SER A CA 1
ATOM 1697 C C . SER A 1 245 ? -1.169 -10.533 2.148 1.00 93.56 245 SER A C 1
ATOM 1699 O O . SER A 1 245 ? -1.883 -10.039 3.019 1.00 93.56 245 SER A O 1
ATOM 1701 N N . ILE A 1 246 ? -1.136 -10.087 0.895 1.00 96.19 246 ILE A N 1
ATOM 1702 C CA . ILE A 1 246 ? -2.027 -9.086 0.310 1.00 96.19 246 ILE A CA 1
ATOM 1703 C C . ILE A 1 246 ? -2.697 -9.772 -0.878 1.00 96.19 246 ILE A C 1
ATOM 1705 O O . ILE A 1 246 ? -2.061 -9.964 -1.917 1.00 96.19 246 ILE A O 1
ATOM 1709 N N . THR A 1 247 ? -3.939 -10.228 -0.713 1.00 95.00 247 THR A N 1
ATOM 1710 C CA . THR A 1 247 ? -4.579 -11.118 -1.698 1.00 95.00 247 THR A CA 1
ATOM 1711 C C . THR A 1 247 ? -6.037 -10.803 -1.974 1.00 95.00 247 THR A C 1
ATOM 1713 O O . THR A 1 247 ? -6.736 -10.286 -1.119 1.00 95.00 247 THR A O 1
ATOM 1716 N N . ASN A 1 248 ? -6.538 -11.134 -3.165 1.00 93.50 248 ASN A N 1
ATOM 1717 C CA . ASN A 1 248 ? -7.948 -10.924 -3.534 1.00 93.50 248 ASN A CA 1
ATOM 1718 C C . ASN A 1 248 ? -8.447 -9.473 -3.386 1.00 93.50 248 ASN A C 1
ATOM 1720 O O . ASN A 1 248 ? -9.651 -9.248 -3.311 1.00 93.50 248 ASN A O 1
ATOM 1724 N N . ASN A 1 249 ? -7.557 -8.484 -3.314 1.00 95.81 249 ASN A N 1
ATOM 1725 C CA . ASN A 1 249 ? -7.971 -7.092 -3.227 1.00 95.81 249 ASN A CA 1
ATOM 1726 C C . ASN A 1 249 ? -8.266 -6.544 -4.627 1.00 95.81 249 ASN A C 1
ATOM 1728 O O . ASN A 1 249 ? -7.633 -6.953 -5.606 1.00 95.81 249 ASN A O 1
ATOM 1732 N N . SER A 1 250 ? -9.225 -5.625 -4.725 1.00 93.56 250 SER A N 1
ATOM 1733 C CA . SER A 1 250 ? -9.715 -5.093 -5.997 1.00 93.56 250 SER A CA 1
ATOM 1734 C C . SER A 1 250 ? -9.634 -3.571 -6.054 1.00 93.56 250 SER A C 1
ATOM 1736 O O . SER A 1 250 ? -10.052 -2.878 -5.131 1.00 93.56 250 SER A O 1
ATOM 1738 N N . SER A 1 251 ? -9.144 -3.041 -7.170 1.00 92.44 251 SER A N 1
ATOM 1739 C CA . SER A 1 251 ? -9.168 -1.613 -7.485 1.00 92.44 251 SER A CA 1
ATOM 1740 C C . SER A 1 251 ? -9.881 -1.379 -8.813 1.00 92.44 251 SER A C 1
ATOM 1742 O O . SER A 1 251 ? -9.567 -2.013 -9.822 1.00 92.44 251 SER A O 1
ATOM 1744 N N . ASP A 1 252 ? -10.770 -0.389 -8.847 1.00 90.12 252 ASP A N 1
ATOM 1745 C CA . ASP A 1 252 ? -11.408 0.071 -10.087 1.00 90.12 252 ASP A CA 1
ATOM 1746 C C . ASP A 1 252 ? -10.457 0.882 -10.987 1.00 90.12 252 ASP A C 1
ATOM 1748 O O . ASP A 1 252 ? -10.853 1.373 -12.046 1.00 90.12 252 ASP A O 1
ATOM 1752 N N . ARG A 1 253 ? -9.188 1.045 -10.591 1.00 90.31 253 ARG A N 1
ATOM 1753 C CA . ARG A 1 253 ? -8.179 1.749 -11.376 1.00 90.31 253 ARG A CA 1
ATOM 1754 C C . ARG A 1 253 ? -6.842 1.011 -11.373 1.00 90.31 253 ARG A C 1
ATOM 1756 O O . ARG A 1 253 ? -6.603 0.239 -12.301 1.00 90.31 253 ARG A O 1
ATOM 1763 N N . ARG A 1 254 ? -5.945 1.251 -10.419 1.00 93.00 254 ARG A N 1
ATOM 1764 C CA . ARG A 1 254 ? -4.573 0.713 -10.436 1.00 93.00 254 ARG A CA 1
ATOM 1765 C C . ARG A 1 254 ? -4.167 0.183 -9.065 1.00 93.00 254 ARG A C 1
ATOM 1767 O O . ARG A 1 254 ? -4.642 0.676 -8.046 1.00 93.00 254 ARG A O 1
ATOM 1774 N N . GLY A 1 255 ? -3.258 -0.789 -9.030 1.00 93.94 255 GLY A N 1
ATOM 1775 C CA . GLY A 1 255 ? -2.753 -1.322 -7.762 1.00 93.94 255 GLY A CA 1
ATOM 1776 C C . GLY A 1 255 ? -3.827 -2.097 -7.011 1.00 93.94 255 GLY A C 1
ATOM 1777 O O . GLY A 1 255 ? -4.328 -1.623 -6.000 1.00 93.94 255 GLY A O 1
ATOM 1778 N N . GLY A 1 256 ? -4.227 -3.270 -7.501 1.00 93.94 256 GLY A N 1
ATOM 1779 C CA . GLY A 1 256 ? -5.236 -4.086 -6.812 1.00 93.94 256 GLY A CA 1
ATOM 1780 C C . GLY A 1 256 ? -4.783 -4.444 -5.395 1.00 93.94 256 GLY A C 1
ATOM 1781 O O . GLY A 1 256 ? -5.520 -4.236 -4.439 1.00 93.94 256 GLY A O 1
ATOM 1782 N N . GLY A 1 257 ? -3.540 -4.906 -5.250 1.00 95.88 257 GLY A N 1
ATOM 1783 C CA . GLY A 1 257 ? -2.908 -5.177 -3.963 1.00 95.88 257 GLY A CA 1
ATOM 1784 C C . GLY A 1 257 ? -2.324 -3.913 -3.341 1.00 95.88 257 GLY A C 1
ATOM 1785 O O . GLY A 1 257 ? -2.726 -3.521 -2.248 1.00 95.88 257 GLY A O 1
ATOM 1786 N N . LEU A 1 258 ? -1.393 -3.271 -4.046 1.00 97.12 258 LEU A N 1
ATOM 1787 C CA . LEU A 1 258 ? -0.661 -2.092 -3.590 1.00 97.12 258 LEU A CA 1
ATOM 1788 C C . LEU A 1 258 ? -0.558 -1.042 -4.704 1.00 97.12 258 LEU A C 1
ATOM 1790 O O . LEU A 1 258 ? -0.179 -1.352 -5.833 1.00 97.12 258 LEU A O 1
ATOM 1794 N N . CYS A 1 259 ? -0.840 0.215 -4.379 1.00 97.00 259 CYS A N 1
ATOM 1795 C CA . CYS A 1 259 ? -0.586 1.361 -5.244 1.00 97.00 259 CYS A CA 1
ATOM 1796 C C . CYS A 1 259 ? 0.286 2.391 -4.527 1.00 97.00 259 CYS A C 1
ATOM 1798 O O . CYS A 1 259 ? -0.019 2.777 -3.402 1.00 97.00 259 CYS A O 1
ATOM 1800 N N . VAL A 1 260 ? 1.313 2.888 -5.211 1.00 96.88 260 VAL A N 1
ATOM 1801 C CA . VAL A 1 260 ? 2.138 4.017 -4.771 1.00 96.88 260 VAL A CA 1
ATOM 1802 C C . VAL A 1 260 ? 2.027 5.130 -5.807 1.00 96.88 260 VAL A C 1
ATOM 1804 O O . VAL A 1 260 ? 2.503 4.971 -6.930 1.00 96.88 260 VAL A O 1
ATOM 1807 N N . ASP A 1 261 ? 1.391 6.247 -5.450 1.00 94.69 261 ASP A N 1
ATOM 1808 C CA . ASP A 1 261 ? 1.215 7.406 -6.335 1.00 94.69 261 ASP A CA 1
ATOM 1809 C C . ASP A 1 261 ? 1.826 8.662 -5.699 1.00 94.69 261 ASP A C 1
ATOM 1811 O O . ASP A 1 261 ? 1.284 9.256 -4.763 1.00 94.69 261 ASP A O 1
ATOM 1815 N N . MET A 1 262 ? 2.974 9.069 -6.239 1.00 92.94 262 MET A N 1
ATOM 1816 C CA . MET A 1 262 ? 3.727 10.258 -5.839 1.00 92.94 262 MET A CA 1
ATOM 1817 C C . MET A 1 262 ? 3.674 11.363 -6.904 1.00 92.94 262 MET A C 1
ATOM 1819 O O . MET A 1 262 ? 4.603 12.154 -7.062 1.00 92.94 262 MET A O 1
ATOM 1823 N N . THR A 1 263 ? 2.589 11.451 -7.679 1.00 87.62 263 THR A N 1
ATOM 1824 C CA . THR A 1 263 ? 2.452 12.507 -8.700 1.00 87.62 263 THR A CA 1
ATOM 1825 C C . THR A 1 263 ? 2.202 13.891 -8.115 1.00 87.62 263 THR A C 1
ATOM 1827 O O . THR A 1 263 ? 2.726 14.878 -8.634 1.00 87.62 263 THR A O 1
ATOM 1830 N N . SER A 1 264 ? 1.454 13.977 -7.015 1.00 78.00 264 SER A N 1
ATOM 1831 C CA . SER A 1 264 ? 1.128 15.235 -6.336 1.00 78.00 264 SER A CA 1
ATOM 1832 C C . SER A 1 264 ? 2.306 15.841 -5.570 1.00 78.00 264 SER A C 1
ATOM 1834 O O . SER A 1 264 ? 2.222 16.998 -5.154 1.00 78.00 264 SER A O 1
ATOM 1836 N N . ASN A 1 265 ? 3.395 15.091 -5.365 1.00 72.56 265 ASN A N 1
ATOM 1837 C CA . ASN A 1 265 ? 4.467 15.487 -4.464 1.00 72.56 265 ASN A CA 1
ATOM 1838 C C . ASN A 1 265 ? 5.851 15.022 -4.927 1.00 72.56 265 ASN A C 1
ATOM 1840 O O . ASN A 1 265 ? 6.229 13.865 -4.781 1.00 72.56 265 ASN A O 1
ATOM 1844 N N . GLN A 1 266 ? 6.626 15.979 -5.434 1.00 75.81 266 GLN A N 1
ATOM 1845 C CA . GLN A 1 266 ? 7.989 15.762 -5.925 1.00 75.81 266 GLN A CA 1
ATOM 1846 C C . GLN A 1 266 ? 9.069 16.170 -4.903 1.00 75.81 266 GLN A C 1
ATOM 1848 O O . GLN A 1 266 ? 10.237 16.271 -5.264 1.00 75.81 266 GLN A O 1
ATOM 1853 N N . LYS A 1 267 ? 8.698 16.498 -3.654 1.00 84.19 267 LYS A N 1
ATOM 1854 C CA . LYS A 1 267 ? 9.643 17.028 -2.648 1.00 84.19 267 LYS A CA 1
ATOM 1855 C C . LYS A 1 267 ? 10.190 15.974 -1.696 1.00 84.19 267 LYS A C 1
ATOM 1857 O O . LYS A 1 267 ? 11.274 16.170 -1.158 1.00 84.19 267 LYS A O 1
ATOM 1862 N N . ILE A 1 268 ? 9.418 14.9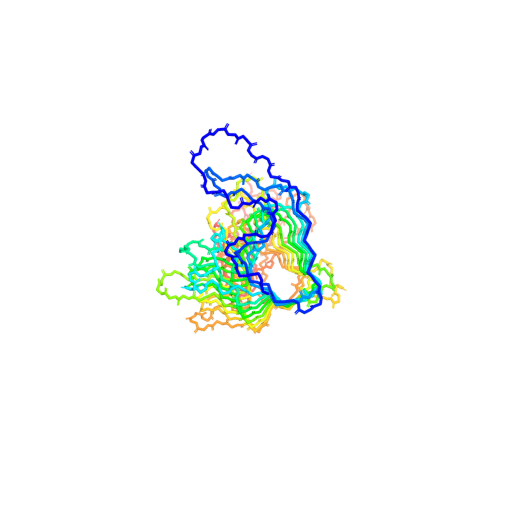23 -1.456 1.00 88.81 268 ILE A N 1
ATOM 1863 C CA . ILE A 1 268 ? 9.750 13.838 -0.533 1.00 88.81 268 ILE A CA 1
ATOM 1864 C C . ILE A 1 268 ? 9.560 12.511 -1.246 1.00 88.81 268 ILE A C 1
ATOM 1866 O O . ILE A 1 268 ? 8.817 12.439 -2.228 1.00 88.81 268 ILE A O 1
ATOM 1870 N N . ASN A 1 269 ? 10.201 11.472 -0.729 1.00 89.62 269 ASN A N 1
ATOM 1871 C CA . ASN A 1 269 ? 10.092 10.128 -1.267 1.00 89.62 269 ASN A CA 1
ATOM 1872 C C . ASN A 1 269 ? 9.047 9.300 -0.520 1.00 89.62 269 ASN A C 1
ATOM 1874 O O . ASN A 1 269 ? 8.930 9.369 0.705 1.00 89.62 269 ASN A O 1
ATOM 1878 N N . ALA A 1 270 ? 8.342 8.448 -1.260 1.00 91.50 270 ALA A N 1
ATOM 1879 C CA . ALA A 1 270 ? 7.724 7.262 -0.687 1.00 91.50 270 ALA A CA 1
ATOM 1880 C C . ALA A 1 270 ? 8.689 6.096 -0.887 1.00 91.50 270 ALA A C 1
ATOM 1882 O O . ALA A 1 270 ? 8.898 5.653 -2.014 1.00 91.50 270 ALA A O 1
ATOM 1883 N N . ASN A 1 271 ? 9.285 5.623 0.204 1.00 94.75 271 ASN A N 1
ATOM 1884 C CA . ASN A 1 271 ? 10.211 4.501 0.207 1.00 94.75 271 ASN A CA 1
ATOM 1885 C C . ASN A 1 271 ? 9.444 3.237 0.600 1.00 94.75 271 ASN A C 1
ATOM 1887 O O . ASN A 1 271 ? 9.074 3.059 1.764 1.00 94.75 271 ASN A O 1
ATOM 1891 N N . VAL A 1 272 ? 9.190 2.374 -0.381 1.00 95.06 272 VAL A N 1
ATOM 1892 C CA . VAL A 1 272 ? 8.473 1.113 -0.192 1.00 95.06 272 VAL A CA 1
ATOM 1893 C C . VAL A 1 272 ? 9.413 -0.063 -0.398 1.00 95.06 272 VAL A C 1
ATOM 1895 O O . VAL A 1 272 ? 10.019 -0.204 -1.459 1.00 95.06 272 VAL A O 1
ATOM 1898 N N . THR A 1 273 ? 9.487 -0.942 0.593 1.00 94.94 273 THR A N 1
ATOM 1899 C CA . THR A 1 273 ? 10.274 -2.175 0.534 1.00 94.94 273 THR A CA 1
ATOM 1900 C C . THR A 1 273 ? 9.348 -3.382 0.550 1.00 94.94 273 THR A C 1
ATOM 1902 O O . THR A 1 273 ? 8.527 -3.520 1.457 1.00 94.94 273 THR A O 1
ATOM 1905 N N . VAL A 1 274 ? 9.500 -4.274 -0.429 1.00 93.25 274 VAL A N 1
ATOM 1906 C CA . VAL A 1 274 ? 8.802 -5.563 -0.500 1.00 93.25 274 VAL A CA 1
ATOM 1907 C C . VAL A 1 274 ? 9.817 -6.693 -0.357 1.00 93.25 274 VAL A C 1
ATOM 1909 O O . VAL A 1 274 ? 10.734 -6.839 -1.168 1.00 93.25 274 VAL A O 1
ATOM 1912 N N . GLY A 1 275 ? 9.633 -7.503 0.683 1.00 89.19 275 GLY A N 1
ATOM 1913 C CA . GLY A 1 275 ? 10.555 -8.564 1.069 1.00 89.19 275 GLY A CA 1
ATOM 1914 C C . GLY A 1 275 ? 11.771 -8.053 1.845 1.00 89.19 275 GLY A C 1
ATOM 1915 O O . GLY A 1 275 ? 12.238 -6.927 1.666 1.00 89.19 275 GLY A O 1
ATOM 1916 N N . ALA A 1 276 ? 12.282 -8.905 2.730 1.00 84.38 276 ALA A N 1
ATOM 1917 C CA . ALA A 1 276 ? 13.505 -8.637 3.477 1.00 84.38 276 ALA A CA 1
ATOM 1918 C C . ALA A 1 276 ? 14.751 -8.769 2.588 1.00 84.38 276 ALA A C 1
ATOM 1920 O O . ALA A 1 276 ? 14.752 -9.522 1.612 1.00 84.38 276 ALA A O 1
ATOM 1921 N N . ASP A 1 277 ? 15.807 -8.036 2.940 1.00 74.31 277 ASP A N 1
ATOM 1922 C CA . ASP A 1 277 ? 17.102 -8.113 2.262 1.00 74.31 277 ASP A CA 1
ATOM 1923 C C . ASP A 1 277 ? 17.787 -9.470 2.521 1.00 74.31 277 ASP A C 1
ATOM 1925 O O . ASP A 1 277 ? 17.701 -10.047 3.607 1.00 74.31 277 ASP A O 1
ATOM 1929 N N . GLY A 1 278 ? 18.479 -9.989 1.508 1.00 63.44 278 GLY A N 1
ATOM 1930 C CA . GLY A 1 278 ? 19.088 -11.312 1.515 1.00 63.44 278 GLY A CA 1
ATOM 1931 C C . GLY A 1 278 ? 18.076 -12.433 1.254 1.00 63.44 278 GLY A C 1
ATOM 1932 O O . GLY A 1 278 ? 17.099 -12.625 1.972 1.00 63.44 278 GLY A O 1
ATOM 1933 N N . SER A 1 279 ? 18.368 -13.260 0.249 1.00 50.94 279 SER A N 1
ATOM 1934 C CA . SER A 1 279 ? 17.559 -14.371 -0.294 1.00 50.94 279 SER A CA 1
ATOM 1935 C C . SER A 1 279 ? 17.160 -15.507 0.677 1.00 50.94 279 SER A C 1
ATOM 1937 O O . SER A 1 279 ? 16.775 -16.592 0.240 1.00 50.94 279 SER A O 1
ATOM 1939 N N . LYS A 1 280 ? 17.265 -15.307 1.997 1.00 49.75 280 LYS A N 1
ATOM 1940 C CA . LYS A 1 280 ? 17.071 -16.321 3.045 1.00 49.75 280 LYS A CA 1
ATOM 1941 C C . LYS A 1 280 ? 15.925 -16.035 4.017 1.00 49.75 280 LYS A C 1
ATOM 1943 O O . LYS A 1 280 ? 15.730 -16.844 4.928 1.00 49.75 280 LYS A O 1
ATOM 1948 N N . SER A 1 281 ? 15.161 -14.952 3.854 1.00 53.66 281 SER A N 1
ATOM 1949 C CA . SER A 1 281 ? 13.945 -14.792 4.658 1.00 53.66 281 SER A CA 1
ATOM 1950 C C . SER A 1 281 ? 12.935 -15.893 4.309 1.00 53.66 281 SER A C 1
ATOM 1952 O O . SER A 1 281 ? 12.537 -16.067 3.158 1.00 53.66 281 SER A O 1
ATOM 1954 N N . LYS A 1 282 ? 12.544 -16.687 5.316 1.00 55.03 282 LYS A N 1
ATOM 1955 C CA . LYS A 1 282 ? 11.573 -17.790 5.176 1.00 55.03 282 LYS A CA 1
ATOM 1956 C C . LYS A 1 282 ? 10.124 -17.303 5.075 1.00 55.03 282 LYS A C 1
ATOM 1958 O O . LYS A 1 282 ? 9.237 -18.119 4.847 1.00 55.03 282 LYS A O 1
ATOM 1963 N N . THR A 1 283 ? 9.879 -16.011 5.283 1.00 67.12 283 THR A N 1
ATOM 1964 C CA . THR A 1 283 ? 8.540 -15.428 5.440 1.00 67.12 283 THR A CA 1
ATOM 1965 C C . THR A 1 283 ? 8.300 -14.296 4.450 1.00 67.12 283 THR A C 1
ATOM 1967 O O . THR A 1 283 ? 7.685 -13.297 4.789 1.00 67.12 283 THR A O 1
ATOM 1970 N N . ASN A 1 284 ? 8.782 -14.459 3.215 1.00 81.25 284 ASN A N 1
ATOM 1971 C CA . ASN A 1 284 ? 8.588 -13.476 2.155 1.00 81.25 284 ASN A CA 1
ATOM 1972 C C . ASN A 1 284 ? 7.097 -13.164 1.905 1.00 81.25 284 ASN A C 1
ATOM 1974 O O . ASN A 1 284 ? 6.264 -14.074 1.975 1.00 81.25 284 ASN A O 1
ATOM 1978 N N . PRO A 1 285 ? 6.758 -11.912 1.553 1.00 90.19 285 PRO A N 1
ATOM 1979 C CA . PRO A 1 285 ? 5.377 -11.503 1.345 1.00 90.19 285 PRO A CA 1
ATOM 1980 C C . PRO A 1 285 ? 4.760 -12.150 0.099 1.00 90.19 285 PRO A C 1
ATOM 1982 O O . PRO A 1 285 ? 5.433 -12.397 -0.910 1.00 90.19 285 PRO A O 1
ATOM 1985 N N . LEU A 1 286 ? 3.449 -12.381 0.169 1.00 92.62 286 LEU A N 1
ATOM 1986 C CA . LEU A 1 286 ? 2.627 -12.880 -0.932 1.00 92.62 286 LEU A CA 1
ATOM 1987 C C . LEU A 1 286 ? 1.670 -11.779 -1.407 1.00 92.62 286 LEU A C 1
ATOM 1989 O O . LEU A 1 286 ? 0.716 -11.456 -0.707 1.00 92.62 286 LEU A O 1
ATOM 1993 N N . ILE A 1 287 ? 1.896 -11.229 -2.599 1.00 94.69 287 ILE A N 1
ATOM 1994 C CA . ILE A 1 287 ? 1.024 -10.236 -3.243 1.00 94.69 287 ILE A CA 1
ATOM 1995 C C . ILE A 1 287 ? 0.441 -10.868 -4.510 1.00 94.69 287 ILE A C 1
ATOM 1997 O O . ILE A 1 287 ? 1.007 -10.775 -5.600 1.00 94.69 287 ILE A O 1
ATOM 2001 N N . THR A 1 288 ? -0.670 -11.584 -4.364 1.00 94.69 288 THR A N 1
ATOM 2002 C CA . THR A 1 288 ? -1.223 -12.432 -5.435 1.00 94.69 288 THR A CA 1
ATOM 2003 C C . THR A 1 288 ? -2.729 -12.327 -5.510 1.00 94.69 288 THR A C 1
ATOM 2005 O O . THR A 1 288 ? -3.346 -11.908 -4.542 1.00 94.69 288 THR A O 1
ATOM 2008 N N . THR A 1 289 ? -3.325 -12.750 -6.628 1.00 94.19 289 THR A N 1
ATOM 2009 C CA . THR A 1 289 ? -4.787 -12.791 -6.838 1.00 94.19 289 THR A CA 1
ATOM 2010 C C . THR A 1 289 ? -5.498 -11.450 -6.666 1.00 94.19 289 THR A C 1
ATOM 2012 O O . THR A 1 289 ? -6.724 -11.390 -6.629 1.00 94.19 289 THR A O 1
ATOM 2015 N N . ASN A 1 290 ? -4.748 -10.354 -6.603 1.00 95.62 290 ASN A N 1
ATOM 2016 C CA . ASN A 1 290 ? -5.314 -9.023 -6.592 1.00 95.62 290 ASN A CA 1
ATOM 2017 C C . ASN A 1 290 ? -5.688 -8.608 -8.018 1.00 95.62 290 ASN A C 1
ATOM 2019 O O . ASN A 1 290 ? -5.098 -9.070 -9.001 1.00 95.62 290 ASN A O 1
ATOM 2023 N N . THR A 1 291 ? -6.679 -7.733 -8.130 1.00 93.94 291 THR A N 1
ATOM 2024 C CA . THR A 1 291 ? -7.266 -7.325 -9.404 1.00 93.94 291 THR A CA 1
ATOM 2025 C C . THR A 1 291 ? -7.287 -5.808 -9.513 1.00 93.94 291 THR A C 1
ATOM 2027 O O . THR A 1 291 ? -7.710 -5.120 -8.590 1.00 93.94 291 THR A O 1
ATOM 2030 N N . ALA A 1 292 ? -6.849 -5.270 -10.646 1.00 93.25 292 ALA A N 1
ATOM 2031 C CA . ALA A 1 292 ? -7.026 -3.857 -10.973 1.00 93.25 292 ALA A CA 1
ATOM 2032 C C . ALA A 1 292 ? -7.735 -3.709 -12.319 1.00 93.25 292 ALA A C 1
ATOM 2034 O O . ALA A 1 292 ? -7.510 -4.498 -13.231 1.00 93.25 292 ALA A O 1
ATOM 2035 N N . LEU A 1 293 ? -8.559 -2.681 -12.502 1.00 91.25 293 LEU A N 1
ATOM 2036 C CA . LEU A 1 293 ? -9.180 -2.461 -13.809 1.00 91.25 293 LEU A CA 1
ATOM 2037 C C . LEU A 1 293 ? -8.135 -2.134 -14.890 1.00 91.25 293 LEU A C 1
ATOM 2039 O O . LEU A 1 293 ? -8.215 -2.649 -16.002 1.00 91.25 293 LEU A O 1
ATOM 2043 N N . ILE A 1 294 ? -7.152 -1.288 -14.578 1.00 89.81 294 ILE A N 1
ATOM 2044 C CA . ILE A 1 294 ? -6.214 -0.733 -15.560 1.00 89.81 294 ILE A CA 1
ATOM 2045 C C . ILE A 1 294 ? -4.862 -1.443 -15.515 1.00 89.81 294 ILE A C 1
ATOM 2047 O O . ILE A 1 294 ? -4.499 -2.092 -16.481 1.00 89.81 294 ILE A O 1
ATOM 2051 N N . GLN A 1 295 ? -4.077 -1.305 -14.448 1.00 91.69 295 GLN A N 1
ATOM 2052 C CA . GLN A 1 295 ? -2.692 -1.799 -14.416 1.00 91.69 295 GLN A CA 1
ATOM 2053 C C . GLN A 1 295 ? -2.254 -2.159 -13.000 1.00 91.69 295 GLN A C 1
ATOM 2055 O O . GLN A 1 295 ? -2.773 -1.605 -12.028 1.00 91.69 295 GLN A O 1
ATOM 2060 N N . GLY A 1 296 ? -1.266 -3.053 -12.898 1.00 93.00 296 GLY A N 1
ATOM 2061 C CA . GLY A 1 296 ? -0.663 -3.423 -11.622 1.00 93.00 296 GLY A CA 1
ATOM 2062 C C . GLY A 1 296 ? -1.691 -4.009 -10.664 1.00 93.00 296 GLY A C 1
ATOM 2063 O O . GLY A 1 296 ? -1.880 -3.493 -9.572 1.00 93.00 296 GLY A O 1
ATOM 2064 N N . GLY A 1 297 ? -2.392 -5.068 -11.070 1.00 93.94 297 GLY A N 1
ATOM 2065 C CA . GLY A 1 297 ? -3.234 -5.855 -10.170 1.00 93.94 297 GLY A CA 1
ATOM 2066 C C . GLY A 1 297 ? -2.513 -6.185 -8.863 1.00 93.94 297 GLY A C 1
ATOM 2067 O O . GLY A 1 297 ? -3.098 -5.999 -7.808 1.00 93.94 297 GLY A O 1
ATOM 2068 N N . GLY A 1 298 ? -1.233 -6.566 -8.906 1.00 95.00 298 GLY A N 1
ATOM 2069 C CA . GLY A 1 298 ? -0.402 -6.737 -7.710 1.00 95.00 298 GLY A CA 1
ATOM 2070 C C . GLY A 1 298 ? 0.098 -5.408 -7.149 1.00 95.00 298 GLY A C 1
ATOM 2071 O O . GLY A 1 298 ? -0.330 -4.983 -6.077 1.00 95.00 298 GLY A O 1
ATOM 2072 N N . LEU A 1 299 ? 0.999 -4.763 -7.888 1.00 96.44 299 LEU A N 1
ATOM 2073 C CA . LEU A 1 299 ? 1.667 -3.516 -7.535 1.00 96.44 299 LEU A CA 1
ATOM 2074 C C . LEU A 1 299 ? 1.591 -2.516 -8.694 1.00 96.44 299 LEU A C 1
ATOM 2076 O O . LEU A 1 299 ? 1.956 -2.828 -9.827 1.00 96.44 299 LEU A O 1
ATOM 2080 N N . TYR A 1 300 ? 1.192 -1.286 -8.394 1.00 96.19 300 TYR A N 1
ATOM 2081 C CA . TYR A 1 300 ? 1.300 -0.152 -9.304 1.00 96.19 300 TYR A CA 1
ATOM 2082 C C . TYR A 1 300 ? 2.125 0.977 -8.684 1.00 96.19 300 TYR A C 1
ATOM 2084 O O . TYR A 1 300 ? 1.943 1.315 -7.514 1.00 96.19 300 TYR A O 1
ATOM 2092 N N . VAL A 1 301 ? 3.010 1.574 -9.479 1.00 95.81 301 VAL A N 1
ATOM 2093 C CA . VAL A 1 301 ? 3.946 2.617 -9.047 1.00 95.81 301 VAL A CA 1
ATOM 2094 C C . VAL A 1 301 ? 3.862 3.806 -9.992 1.00 95.81 301 VAL A C 1
ATOM 2096 O O . VAL A 1 301 ? 3.900 3.624 -11.210 1.00 95.81 301 VAL A O 1
ATOM 2099 N N . LYS A 1 302 ? 3.788 5.025 -9.450 1.00 94.19 302 LYS A N 1
ATOM 2100 C CA . LYS A 1 302 ? 3.752 6.251 -10.248 1.00 94.19 302 LYS A CA 1
ATOM 2101 C C . LYS A 1 302 ? 4.483 7.424 -9.601 1.00 94.19 302 LYS A C 1
ATOM 2103 O O . LYS A 1 302 ? 4.249 7.742 -8.438 1.00 94.19 302 LYS A O 1
ATOM 2108 N N . GLY A 1 303 ? 5.262 8.137 -10.414 1.00 92.62 303 GLY A N 1
ATOM 2109 C CA . GLY A 1 303 ? 5.972 9.363 -10.034 1.00 92.62 303 GLY A CA 1
ATOM 2110 C C . GLY A 1 303 ? 7.420 9.118 -9.604 1.00 92.62 303 GLY A C 1
ATOM 2111 O O . GLY A 1 303 ? 7.722 8.112 -8.974 1.00 92.62 303 GLY A O 1
ATOM 2112 N N . ALA A 1 304 ? 8.313 10.056 -9.933 1.00 90.31 304 ALA A N 1
ATOM 2113 C CA . ALA A 1 304 ? 9.768 9.896 -9.795 1.00 90.31 304 ALA A CA 1
ATOM 2114 C C . ALA A 1 304 ? 10.272 9.750 -8.351 1.00 90.31 304 ALA A C 1
ATOM 2116 O O . ALA A 1 304 ? 11.356 9.222 -8.134 1.00 90.31 304 ALA A O 1
ATOM 2117 N N . THR A 1 305 ? 9.488 10.197 -7.372 1.00 91.75 305 THR A N 1
ATOM 2118 C CA . THR A 1 305 ? 9.779 10.079 -5.937 1.00 91.75 305 THR A CA 1
ATOM 2119 C C . THR A 1 305 ? 9.133 8.847 -5.288 1.00 91.75 305 THR A C 1
ATOM 2121 O O . THR A 1 305 ? 9.191 8.677 -4.068 1.00 91.75 305 THR A O 1
ATOM 2124 N N . ALA A 1 306 ? 8.503 7.970 -6.078 1.00 94.62 306 ALA A N 1
ATOM 2125 C CA . ALA A 1 306 ? 8.093 6.645 -5.628 1.00 94.62 306 ALA A CA 1
ATOM 2126 C C . ALA A 1 306 ? 9.280 5.677 -5.758 1.00 94.62 306 ALA A C 1
ATOM 2128 O O . ALA A 1 306 ? 9.580 5.185 -6.849 1.00 94.62 306 ALA A O 1
ATOM 2129 N N . ASN A 1 307 ? 9.942 5.409 -4.634 1.00 94.44 307 ASN A N 1
ATOM 2130 C CA . ASN A 1 307 ? 11.117 4.550 -4.544 1.00 94.44 307 ASN A CA 1
ATOM 2131 C C . ASN A 1 307 ? 10.694 3.172 -4.053 1.00 94.44 307 ASN A C 1
ATOM 2133 O O . ASN A 1 307 ? 10.325 3.002 -2.892 1.00 94.44 307 ASN A O 1
ATOM 2137 N N . ILE A 1 308 ? 10.760 2.180 -4.930 1.00 95.38 308 ILE A N 1
ATOM 2138 C CA . ILE A 1 308 ? 10.340 0.817 -4.630 1.00 95.38 308 ILE A CA 1
ATOM 2139 C C . ILE A 1 308 ? 11.556 -0.093 -4.658 1.00 95.38 308 ILE A C 1
ATOM 2141 O O . ILE A 1 308 ? 12.265 -0.156 -5.657 1.00 95.38 308 ILE A O 1
ATOM 2145 N N . THR A 1 309 ? 11.775 -0.833 -3.580 1.00 94.62 309 THR A N 1
ATOM 2146 C CA . THR A 1 309 ? 12.785 -1.890 -3.512 1.00 94.62 309 THR A CA 1
ATOM 2147 C C . THR A 1 309 ? 12.094 -3.231 -3.348 1.00 94.62 309 THR A C 1
ATOM 2149 O O . THR A 1 309 ? 11.386 -3.449 -2.367 1.00 94.62 309 THR A O 1
ATOM 2152 N N . ILE A 1 310 ? 12.298 -4.139 -4.296 1.00 92.75 310 ILE A N 1
ATOM 2153 C CA . ILE A 1 310 ? 11.770 -5.503 -4.240 1.00 92.75 310 ILE A CA 1
ATOM 2154 C C . ILE A 1 310 ? 12.949 -6.442 -4.007 1.00 92.75 310 ILE A C 1
ATOM 2156 O O . ILE A 1 310 ? 13.720 -6.733 -4.920 1.00 92.75 310 ILE A O 1
ATOM 2160 N N . ASN A 1 311 ? 13.105 -6.891 -2.764 1.00 90.88 311 ASN A N 1
ATOM 2161 C CA . ASN A 1 311 ? 14.166 -7.819 -2.369 1.00 90.88 311 ASN A CA 1
ATOM 2162 C C . ASN A 1 311 ? 13.738 -9.283 -2.493 1.00 90.88 311 ASN A C 1
ATOM 2164 O O . ASN A 1 311 ? 14.575 -10.174 -2.627 1.00 90.88 311 ASN A O 1
ATOM 2168 N N . GLY A 1 312 ? 12.432 -9.547 -2.455 1.00 86.62 312 GLY A N 1
ATOM 2169 C CA . GLY A 1 312 ? 11.894 -10.897 -2.484 1.00 86.62 312 GLY A CA 1
ATOM 2170 C C . GLY A 1 312 ? 10.372 -10.928 -2.439 1.00 86.62 312 GLY A C 1
ATOM 2171 O O . GLY A 1 312 ? 9.702 -9.901 -2.515 1.00 86.62 312 GLY A O 1
ATOM 2172 N N . GLY A 1 313 ? 9.827 -12.132 -2.283 1.00 84.25 313 GLY A N 1
ATOM 2173 C CA . GLY A 1 313 ? 8.383 -12.355 -2.287 1.00 84.25 313 GLY A CA 1
ATOM 2174 C C . GLY A 1 313 ? 7.795 -12.594 -3.659 1.00 84.25 313 GLY A C 1
ATOM 2175 O O . GLY A 1 313 ? 8.461 -12.521 -4.692 1.00 84.25 313 GLY A O 1
ATOM 2176 N N . LYS A 1 314 ? 6.523 -12.969 -3.637 1.00 89.38 314 LYS A N 1
ATOM 2177 C CA . LYS A 1 314 ? 5.791 -13.360 -4.830 1.00 89.38 314 LYS A CA 1
ATOM 2178 C C . LYS A 1 314 ? 4.779 -12.280 -5.156 1.00 89.38 314 LYS A C 1
ATOM 2180 O O . LYS A 1 314 ? 3.758 -12.174 -4.481 1.00 89.38 314 LYS A O 1
ATOM 2185 N N . ILE A 1 315 ? 5.066 -11.516 -6.204 1.00 92.50 315 ILE A N 1
ATOM 2186 C CA . ILE A 1 315 ? 4.124 -10.589 -6.833 1.00 92.50 315 ILE A CA 1
ATOM 2187 C C . ILE A 1 315 ? 3.745 -11.201 -8.180 1.00 92.50 315 ILE A C 1
ATOM 2189 O O . ILE A 1 315 ? 4.264 -10.805 -9.215 1.00 92.50 315 ILE A O 1
ATOM 2193 N N . LEU A 1 316 ? 2.941 -12.265 -8.143 1.00 91.88 316 LEU A N 1
ATOM 2194 C CA . LEU A 1 316 ? 2.630 -13.072 -9.326 1.00 91.88 316 LEU A CA 1
ATOM 2195 C C . LEU A 1 316 ? 1.217 -13.654 -9.252 1.00 91.88 316 LEU A C 1
ATOM 2197 O O . LEU A 1 316 ? 0.786 -14.128 -8.200 1.00 91.88 316 LEU A O 1
ATOM 2201 N N . GLY A 1 317 ? 0.528 -13.724 -10.388 1.00 92.25 317 GLY A N 1
ATOM 2202 C CA . GLY A 1 317 ? -0.831 -14.265 -10.463 1.00 92.25 317 GLY A CA 1
ATOM 2203 C C . GLY A 1 317 ? -1.887 -13.245 -10.045 1.00 92.25 317 GLY A C 1
ATOM 2204 O O . GLY A 1 317 ? -2.941 -13.612 -9.527 1.00 92.25 317 GLY A O 1
ATOM 2205 N N . ASN A 1 318 ? -1.584 -11.964 -10.224 1.00 94.88 318 ASN A N 1
ATOM 2206 C CA . ASN A 1 318 ? -2.551 -10.884 -10.163 1.00 94.88 318 ASN A CA 1
ATOM 2207 C C . ASN A 1 318 ? -3.180 -10.679 -11.548 1.00 94.88 318 ASN A C 1
ATOM 2209 O O . ASN A 1 318 ? -2.699 -11.212 -12.550 1.00 94.88 318 ASN A O 1
ATOM 2213 N N . THR A 1 319 ? -4.281 -9.934 -11.618 1.00 93.94 319 THR A N 1
ATOM 2214 C CA . THR A 1 319 ? -5.032 -9.768 -12.868 1.00 93.94 319 THR A CA 1
ATOM 2215 C C . THR A 1 319 ? -5.380 -8.315 -13.156 1.00 93.94 319 THR A C 1
ATOM 2217 O O . THR A 1 319 ? -5.473 -7.482 -12.250 1.00 93.94 319 THR A O 1
ATOM 2220 N N . THR A 1 320 ? -5.587 -8.014 -14.440 1.00 92.38 320 THR A N 1
ATOM 2221 C CA . THR A 1 320 ? -6.251 -6.785 -14.871 1.00 92.38 320 THR A CA 1
ATOM 2222 C C . THR A 1 320 ? -7.418 -7.088 -15.800 1.00 92.38 320 THR A C 1
ATOM 2224 O O . THR A 1 320 ? -7.351 -8.025 -16.595 1.00 92.38 320 THR A O 1
ATOM 2227 N N . THR A 1 321 ? -8.512 -6.333 -15.681 1.00 85.88 321 THR A N 1
ATOM 2228 C CA . THR A 1 321 ? -9.783 -6.657 -16.365 1.00 85.88 321 THR A CA 1
ATOM 2229 C C . THR A 1 321 ? -10.152 -5.705 -17.505 1.00 85.88 321 THR A C 1
ATOM 2231 O O . THR A 1 321 ? -10.871 -6.113 -18.414 1.00 85.88 321 THR A O 1
ATOM 2234 N N . GLY A 1 322 ? -9.662 -4.461 -17.499 1.00 75.50 322 GLY A N 1
ATOM 2235 C CA . GLY A 1 322 ? -9.995 -3.415 -18.479 1.00 75.50 322 GLY A CA 1
ATOM 2236 C C . GLY A 1 322 ? -8.841 -2.997 -19.399 1.00 75.50 322 GLY A C 1
ATOM 2237 O O . GLY A 1 322 ? -9.089 -2.593 -20.534 1.00 75.50 322 GLY A O 1
ATOM 2238 N N . TYR A 1 323 ? -7.585 -3.120 -18.956 1.00 75.81 323 TYR A N 1
ATOM 2239 C CA . TYR A 1 323 ? -6.393 -2.878 -19.778 1.00 75.81 323 TYR A CA 1
ATOM 2240 C C . TYR A 1 323 ? -5.319 -3.939 -19.467 1.00 75.81 323 TYR A C 1
ATOM 2242 O O . TYR A 1 323 ? -4.811 -4.039 -18.356 1.00 75.81 323 TYR A O 1
ATOM 2250 N N . VAL A 1 324 ? -4.994 -4.812 -20.424 1.00 68.69 324 VAL A N 1
ATOM 2251 C CA . VAL A 1 324 ? -4.264 -6.073 -20.147 1.00 68.69 324 VAL A CA 1
ATOM 2252 C C . VAL A 1 324 ? -2.736 -5.898 -20.172 1.00 68.69 324 VAL A C 1
ATOM 2254 O O . VAL A 1 324 ? -2.020 -6.674 -20.798 1.00 68.69 324 VAL A O 1
ATOM 2257 N N . ALA A 1 325 ? -2.213 -4.851 -19.531 1.00 78.88 325 ALA A N 1
ATOM 2258 C CA . ALA A 1 325 ? -0.771 -4.612 -19.451 1.00 78.88 325 ALA A CA 1
ATOM 2259 C C . ALA A 1 325 ? -0.264 -4.796 -18.017 1.00 78.88 325 ALA A C 1
ATOM 2261 O O . ALA A 1 325 ? -0.790 -4.185 -17.090 1.00 78.88 325 ALA A O 1
ATOM 2262 N N . ASN A 1 326 ? 0.786 -5.608 -17.869 1.00 87.56 326 ASN A N 1
ATOM 2263 C CA . ASN A 1 326 ? 1.575 -5.781 -16.647 1.00 87.56 326 ASN A CA 1
ATOM 2264 C C . ASN A 1 326 ? 0.711 -5.969 -15.379 1.00 87.56 326 ASN A C 1
ATOM 2266 O O . ASN A 1 326 ? 0.660 -5.092 -14.510 1.00 87.56 326 ASN A O 1
ATOM 2270 N N . PRO A 1 327 ? -0.021 -7.097 -15.280 1.00 92.44 327 PRO A N 1
ATOM 2271 C CA . PRO A 1 327 ? -0.987 -7.308 -14.209 1.00 92.44 327 PRO A CA 1
ATOM 2272 C C . PRO A 1 327 ? -0.332 -7.501 -12.840 1.00 92.44 327 PRO A C 1
ATOM 2274 O O . PRO A 1 327 ? -0.963 -7.234 -11.826 1.00 92.44 327 PRO A O 1
ATOM 2277 N N . ASP A 1 328 ? 0.924 -7.929 -12.784 1.00 94.12 328 ASP A N 1
ATOM 2278 C CA . ASP A 1 328 ? 1.622 -8.141 -11.520 1.00 94.12 328 ASP A CA 1
ATOM 2279 C C . ASP A 1 328 ? 2.297 -6.876 -11.005 1.00 94.12 328 ASP A C 1
ATOM 2281 O O . ASP A 1 328 ? 1.998 -6.438 -9.897 1.00 94.12 328 ASP A O 1
ATOM 2285 N N . VAL A 1 329 ? 3.157 -6.259 -11.815 1.00 94.62 329 VAL A N 1
ATOM 2286 C CA . VAL A 1 329 ? 3.835 -5.007 -11.471 1.00 94.62 329 VAL A CA 1
ATOM 2287 C C . VAL A 1 329 ? 3.754 -4.055 -12.650 1.00 94.62 329 VAL A C 1
ATOM 2289 O O . VAL A 1 329 ? 4.197 -4.394 -13.740 1.00 94.62 329 VAL A O 1
ATOM 2292 N N . ALA A 1 330 ? 3.240 -2.851 -12.430 1.00 94.31 330 ALA A N 1
ATOM 2293 C CA . ALA A 1 330 ? 3.229 -1.783 -13.419 1.00 94.31 330 ALA A CA 1
ATOM 2294 C C . ALA A 1 330 ? 3.929 -0.536 -12.872 1.00 94.31 330 ALA A C 1
ATOM 2296 O O . ALA A 1 330 ? 3.755 -0.172 -11.709 1.00 94.31 330 ALA A O 1
ATOM 2297 N N . ASN A 1 331 ? 4.716 0.118 -13.726 1.00 94.00 331 ASN A N 1
ATOM 2298 C CA . ASN A 1 331 ? 5.504 1.289 -13.365 1.00 94.00 331 ASN A CA 1
ATOM 2299 C C . ASN A 1 331 ? 5.263 2.452 -14.339 1.00 94.00 331 ASN A C 1
ATOM 2301 O O . ASN A 1 331 ? 5.336 2.307 -15.564 1.00 94.00 331 ASN A O 1
ATOM 2305 N N . GLU A 1 332 ? 4.998 3.623 -13.777 1.00 93.56 332 GLU A N 1
ATOM 2306 C CA . GLU A 1 332 ? 4.879 4.899 -14.464 1.00 93.56 332 GLU A CA 1
ATOM 2307 C C . GLU A 1 332 ? 5.808 5.924 -13.810 1.00 93.56 332 GLU A C 1
ATOM 2309 O O . GLU A 1 332 ? 5.381 6.828 -13.089 1.00 93.56 332 GLU A O 1
ATOM 2314 N N . LEU A 1 333 ? 7.096 5.807 -14.136 1.00 90.94 333 LEU A N 1
ATOM 2315 C CA . LEU A 1 333 ? 8.176 6.715 -13.741 1.00 90.94 333 LEU A CA 1
ATOM 2316 C C . LEU A 1 333 ? 8.662 6.577 -12.294 1.00 90.94 333 LEU A C 1
ATOM 2318 O O . LEU A 1 333 ? 9.471 7.395 -11.875 1.00 90.94 333 LEU A O 1
ATOM 2322 N N . GLY A 1 334 ? 8.226 5.561 -11.547 1.00 88.62 334 GLY A N 1
ATOM 2323 C CA . GLY A 1 334 ? 8.828 5.229 -10.257 1.00 88.62 334 GLY A CA 1
ATOM 2324 C C . GLY A 1 334 ? 10.244 4.676 -10.402 1.00 88.62 334 GLY A C 1
ATOM 2325 O O . GLY A 1 334 ? 10.580 4.040 -11.411 1.00 88.62 334 GLY A O 1
ATOM 2326 N N . MET A 1 335 ? 11.064 4.885 -9.371 1.00 90.31 335 MET A N 1
ATOM 2327 C CA . MET A 1 335 ? 12.366 4.236 -9.241 1.00 90.31 335 MET A CA 1
ATOM 2328 C C . MET A 1 335 ? 12.165 2.852 -8.629 1.00 90.31 335 MET A C 1
ATOM 2330 O O . MET A 1 335 ? 11.930 2.727 -7.429 1.00 90.31 335 MET A O 1
ATOM 2334 N N . VAL A 1 336 ? 12.237 1.809 -9.455 1.00 92.38 336 VAL A N 1
ATOM 2335 C CA . VAL A 1 336 ? 12.037 0.421 -9.019 1.00 92.38 336 VAL A CA 1
ATOM 2336 C C . VAL A 1 336 ? 13.369 -0.317 -9.049 1.00 92.38 336 VAL A C 1
ATOM 2338 O O . VAL A 1 336 ? 13.946 -0.520 -10.112 1.00 92.38 336 VAL A O 1
ATOM 2341 N N . THR A 1 337 ? 13.837 -0.731 -7.876 1.00 92.69 337 THR A N 1
ATOM 2342 C CA . THR A 1 337 ? 15.022 -1.572 -7.692 1.00 92.69 337 THR A CA 1
ATOM 2343 C C . THR A 1 337 ? 14.582 -3.015 -7.489 1.00 92.69 337 THR A C 1
ATOM 2345 O O . THR A 1 337 ? 13.823 -3.311 -6.564 1.00 92.69 337 THR A O 1
ATOM 2348 N N . LEU A 1 338 ? 15.064 -3.915 -8.344 1.00 91.69 338 LEU A N 1
ATOM 2349 C CA . LEU A 1 338 ? 14.771 -5.345 -8.288 1.00 91.69 338 LEU A CA 1
ATOM 2350 C C . LEU A 1 338 ? 16.023 -6.095 -7.821 1.00 91.69 338 LEU A C 1
ATOM 2352 O O . LEU A 1 338 ? 16.989 -6.214 -8.566 1.00 91.69 338 LEU A O 1
ATOM 2356 N N . ASN A 1 339 ? 15.997 -6.595 -6.588 1.00 89.00 339 ASN A N 1
ATOM 2357 C CA . ASN A 1 339 ? 17.059 -7.429 -6.011 1.00 89.00 339 ASN A CA 1
ATOM 2358 C C . ASN A 1 339 ? 16.632 -8.906 -5.896 1.00 89.00 339 ASN A C 1
ATOM 2360 O O . ASN A 1 339 ? 17.462 -9.779 -5.641 1.00 89.00 339 ASN A O 1
ATOM 2364 N N . GLY A 1 340 ? 15.339 -9.191 -6.077 1.00 83.69 340 GLY A N 1
ATOM 2365 C CA . GLY A 1 340 ? 14.768 -10.532 -6.066 1.00 83.69 340 GLY A CA 1
ATOM 2366 C C . GLY A 1 340 ? 13.248 -10.527 -6.248 1.00 83.69 340 GLY A C 1
ATOM 2367 O O . GLY A 1 340 ? 12.648 -9.511 -6.591 1.00 83.69 340 GLY A O 1
ATOM 2368 N N . GLY A 1 341 ? 12.626 -11.678 -5.984 1.00 82.62 341 GLY A N 1
ATOM 2369 C CA . GLY A 1 341 ? 11.181 -11.885 -6.106 1.00 82.62 341 GLY A CA 1
ATOM 2370 C C . GLY A 1 341 ? 10.727 -12.324 -7.501 1.00 82.62 341 GLY A C 1
ATOM 2371 O O . GLY A 1 341 ? 11.488 -12.290 -8.464 1.00 82.62 341 GLY A O 1
ATOM 2372 N N . ASP A 1 342 ? 9.467 -12.747 -7.602 1.00 85.44 342 ASP A N 1
ATOM 2373 C CA . ASP A 1 342 ? 8.890 -13.325 -8.830 1.00 85.44 342 ASP A CA 1
ATOM 2374 C C . ASP A 1 342 ? 8.321 -12.247 -9.777 1.00 85.44 342 ASP A C 1
ATOM 2376 O O . ASP A 1 342 ? 7.207 -12.372 -10.287 1.00 85.44 342 ASP A O 1
ATOM 2380 N N . VAL A 1 343 ? 9.052 -11.148 -9.979 1.00 87.75 343 VAL A N 1
ATOM 2381 C CA . VAL A 1 343 ? 8.634 -10.048 -10.863 1.00 87.75 343 VAL A CA 1
ATOM 2382 C C . VAL A 1 343 ? 9.177 -10.287 -12.267 1.00 87.75 343 VAL A C 1
ATOM 2384 O O . VAL A 1 343 ? 10.356 -10.570 -12.442 1.00 87.75 343 VAL A O 1
ATOM 2387 N N . THR A 1 344 ? 8.337 -10.139 -13.293 1.00 89.56 344 THR A N 1
ATOM 2388 C CA . THR A 1 344 ? 8.814 -10.203 -14.684 1.00 89.56 344 THR A CA 1
ATOM 2389 C C . THR A 1 344 ? 9.619 -8.943 -15.009 1.00 89.56 344 THR A C 1
ATOM 2391 O O . THR A 1 344 ? 9.103 -7.827 -14.899 1.00 89.56 344 THR A O 1
ATOM 2394 N N . HIS A 1 345 ? 10.882 -9.121 -15.395 1.00 91.94 345 HIS A N 1
ATOM 2395 C CA . HIS A 1 345 ? 11.818 -8.028 -15.647 1.00 91.94 345 HIS A CA 1
ATOM 2396 C C . HIS A 1 345 ? 12.619 -8.237 -16.935 1.00 91.94 345 HIS A C 1
ATOM 2398 O O . HIS A 1 345 ? 12.662 -9.327 -17.509 1.00 91.94 345 HIS A O 1
ATOM 2404 N N . VAL A 1 346 ? 13.245 -7.159 -17.396 1.00 95.00 346 VAL A N 1
ATOM 2405 C CA . VAL A 1 346 ? 14.234 -7.166 -18.479 1.00 95.00 346 VAL A CA 1
ATOM 2406 C C . VAL A 1 346 ? 15.457 -6.376 -18.058 1.00 95.00 346 VAL A C 1
ATOM 2408 O O . VAL A 1 346 ? 15.354 -5.403 -17.311 1.00 95.00 346 VAL A O 1
ATOM 2411 N N . THR A 1 347 ? 16.606 -6.775 -18.581 1.00 95.62 347 THR A N 1
ATOM 2412 C CA . THR A 1 347 ? 17.892 -6.167 -18.256 1.00 95.62 347 THR A CA 1
ATOM 2413 C C . THR A 1 347 ? 18.286 -5.148 -19.319 1.00 95.62 347 THR A C 1
ATOM 2415 O O . THR A 1 347 ? 18.331 -5.454 -20.517 1.00 95.62 347 THR A O 1
ATOM 2418 N N . ILE A 1 348 ? 18.607 -3.936 -18.869 1.00 95.81 348 ILE A N 1
ATOM 2419 C CA . ILE A 1 348 ? 19.235 -2.891 -19.675 1.00 95.81 348 ILE A CA 1
ATOM 2420 C C . ILE A 1 348 ? 20.724 -2.892 -19.360 1.00 95.81 348 ILE A C 1
ATOM 2422 O O . ILE A 1 348 ? 21.113 -2.675 -18.213 1.00 95.81 348 ILE A O 1
ATOM 2426 N N . THR A 1 349 ? 21.556 -3.106 -20.374 1.00 97.12 349 THR A N 1
ATOM 2427 C CA . THR A 1 349 ? 23.015 -3.082 -20.238 1.00 97.12 349 THR A CA 1
ATOM 2428 C C . THR A 1 349 ? 23.587 -1.861 -20.945 1.00 97.12 349 THR A C 1
ATOM 2430 O O . THR A 1 349 ? 23.271 -1.604 -22.103 1.00 97.12 349 THR A O 1
ATOM 2433 N N . PHE A 1 350 ? 24.466 -1.134 -20.267 1.00 97.25 350 PHE A N 1
ATOM 2434 C CA . PHE A 1 350 ? 25.276 -0.060 -20.827 1.00 97.25 350 PHE A CA 1
ATOM 2435 C C . PHE A 1 350 ? 26.725 -0.535 -20.905 1.00 97.25 350 PHE A C 1
ATOM 2437 O O . PHE A 1 350 ? 27.375 -0.720 -19.879 1.00 97.25 350 PHE A O 1
ATOM 2444 N N . ASP A 1 351 ? 27.212 -0.765 -22.119 1.00 98.19 351 ASP A N 1
ATOM 2445 C CA . ASP A 1 351 ? 28.561 -1.236 -22.419 1.00 98.19 351 ASP A CA 1
ATOM 2446 C C . ASP A 1 351 ? 29.446 -0.057 -22.841 1.00 98.19 351 ASP A C 1
ATOM 2448 O O . ASP A 1 351 ? 29.162 0.651 -23.811 1.00 98.19 351 ASP A O 1
ATOM 2452 N N . GLY A 1 352 ? 30.549 0.149 -22.125 1.00 97.31 352 GLY A N 1
ATOM 2453 C CA . GLY A 1 352 ? 31.510 1.214 -22.383 1.00 97.31 352 GLY A CA 1
ATOM 2454 C C . GLY A 1 352 ? 32.170 1.144 -23.761 1.00 97.31 352 GLY A C 1
ATOM 2455 O O . GLY A 1 352 ? 32.801 2.118 -24.167 1.00 97.31 352 GLY A O 1
ATOM 2456 N N . ASN A 1 353 ? 32.043 0.035 -24.496 1.00 97.81 353 ASN A N 1
ATOM 2457 C CA . ASN A 1 353 ? 32.511 -0.158 -25.870 1.00 97.81 353 ASN A CA 1
ATOM 2458 C C . ASN A 1 353 ? 33.972 0.297 -26.049 1.00 97.81 353 ASN A C 1
ATOM 2460 O O . ASN A 1 353 ? 34.311 1.168 -26.860 1.00 97.81 353 ASN A O 1
ATOM 2464 N N . GLY A 1 354 ? 34.839 -0.250 -25.194 1.00 95.38 354 GLY A N 1
ATOM 2465 C CA . GLY A 1 354 ? 36.256 0.108 -25.092 1.00 95.38 354 GLY A CA 1
ATOM 2466 C C . GLY A 1 354 ? 36.573 1.261 -24.129 1.00 95.38 354 GLY A C 1
ATOM 2467 O O . GLY A 1 354 ? 37.746 1.599 -23.983 1.00 95.38 354 GLY A O 1
ATOM 2468 N N . GLY A 1 355 ? 35.568 1.868 -23.495 1.00 96.31 355 GLY A N 1
ATOM 2469 C CA . GLY A 1 355 ? 35.713 2.739 -22.324 1.00 96.31 355 GLY A CA 1
ATOM 2470 C C . GLY A 1 355 ? 35.443 2.002 -21.009 1.00 96.31 355 GLY A C 1
ATOM 2471 O O . GLY A 1 355 ? 34.854 0.921 -21.005 1.00 96.31 355 GLY A O 1
ATOM 2472 N N . ASN A 1 356 ? 35.838 2.615 -19.893 1.00 97.06 356 ASN A N 1
ATOM 2473 C CA . ASN A 1 356 ? 35.618 2.098 -18.539 1.00 97.06 356 ASN A CA 1
ATOM 2474 C C . ASN A 1 356 ? 34.727 3.045 -17.733 1.00 97.06 356 ASN A C 1
ATOM 2476 O O . ASN A 1 356 ? 34.662 4.239 -18.027 1.00 97.06 356 ASN A O 1
ATOM 2480 N N . LEU A 1 357 ? 34.050 2.525 -16.711 1.00 96.62 357 LEU A N 1
ATOM 2481 C CA . LEU A 1 357 ? 33.244 3.335 -15.808 1.00 96.62 357 LEU A CA 1
ATOM 2482 C C . LEU A 1 357 ? 34.143 4.374 -15.132 1.00 96.62 357 LEU A C 1
ATOM 2484 O O . LEU A 1 357 ? 35.199 4.054 -14.578 1.00 96.62 357 LEU A O 1
ATOM 2488 N N . LYS A 1 358 ? 33.712 5.630 -15.156 1.00 94.81 358 LYS A N 1
ATOM 2489 C CA . LYS A 1 358 ? 34.452 6.732 -14.555 1.00 94.81 358 LYS A CA 1
ATOM 2490 C C . LYS A 1 358 ? 34.650 6.477 -13.061 1.00 94.81 358 LYS A C 1
ATOM 2492 O O . LYS A 1 358 ? 33.702 6.210 -12.325 1.00 94.81 358 LYS A O 1
ATOM 2497 N N . GLY A 1 359 ? 35.904 6.531 -12.618 1.00 93.19 359 GLY A N 1
ATOM 2498 C CA . GLY A 1 359 ? 36.285 6.213 -11.237 1.00 93.19 359 GLY A CA 1
ATOM 2499 C C . GLY A 1 359 ? 36.433 4.717 -10.920 1.00 93.19 359 GLY A C 1
ATOM 2500 O O . GLY A 1 359 ? 36.869 4.388 -9.819 1.00 93.19 359 GLY A O 1
ATOM 2501 N N . ASN A 1 360 ? 36.150 3.805 -11.860 1.00 92.88 360 ASN A N 1
ATOM 2502 C CA . ASN A 1 360 ? 36.409 2.371 -11.706 1.00 92.88 360 ASN A CA 1
ATOM 2503 C C . ASN A 1 360 ? 36.828 1.715 -13.035 1.00 92.88 360 ASN A C 1
ATOM 2505 O O . ASN A 1 360 ? 36.010 1.181 -13.784 1.00 92.88 360 ASN A O 1
ATOM 2509 N N . GLN A 1 361 ? 38.140 1.686 -13.282 1.00 90.00 361 GLN A N 1
ATOM 2510 C CA . GLN A 1 361 ? 38.731 1.180 -14.530 1.00 90.00 361 GLN A CA 1
ATOM 2511 C C . GLN A 1 361 ? 38.508 -0.322 -14.785 1.00 90.00 361 GLN A C 1
ATOM 2513 O O . GLN A 1 361 ? 38.792 -0.791 -15.881 1.00 90.00 361 GLN A O 1
ATOM 2518 N N . ALA A 1 362 ? 38.034 -1.088 -13.796 1.00 93.56 362 ALA A N 1
ATOM 2519 C CA . ALA A 1 362 ? 37.758 -2.516 -13.962 1.00 93.56 362 ALA A CA 1
ATOM 2520 C C . ALA A 1 362 ? 36.368 -2.798 -14.560 1.00 93.56 362 ALA A C 1
ATOM 2522 O O . ALA A 1 362 ? 36.107 -3.920 -14.992 1.00 93.56 362 ALA A O 1
ATOM 2523 N N . VAL A 1 363 ? 35.464 -1.812 -14.564 1.00 96.56 363 VAL A N 1
ATOM 2524 C CA . VAL A 1 363 ? 34.076 -1.991 -15.001 1.00 96.56 363 VAL A CA 1
ATOM 2525 C C . VAL A 1 363 ? 33.923 -1.492 -16.432 1.00 96.56 363 VAL A C 1
ATOM 2527 O O . VAL A 1 363 ? 33.985 -0.293 -16.689 1.00 96.56 363 VAL A O 1
ATOM 2530 N N . THR A 1 364 ? 33.691 -2.414 -17.365 1.00 96.75 364 THR A N 1
ATOM 2531 C CA . THR A 1 364 ? 33.498 -2.113 -18.794 1.00 96.75 364 THR A CA 1
ATOM 2532 C C . THR A 1 364 ? 32.031 -2.073 -19.212 1.00 96.75 364 THR A C 1
ATOM 2534 O O . THR A 1 364 ? 31.725 -1.593 -20.295 1.00 96.75 364 THR A O 1
ATOM 2537 N N . ALA A 1 365 ? 31.112 -2.541 -18.367 1.00 96.94 365 ALA A N 1
ATOM 2538 C CA . ALA A 1 365 ? 29.676 -2.453 -18.591 1.00 96.94 365 ALA A CA 1
ATOM 2539 C C . ALA A 1 365 ? 28.925 -2.410 -17.254 1.00 96.94 365 ALA A C 1
ATOM 2541 O O . ALA A 1 365 ? 29.374 -2.995 -16.268 1.00 96.94 365 ALA A O 1
ATOM 2542 N N . THR A 1 366 ? 27.766 -1.760 -17.223 1.00 96.50 366 THR A N 1
ATOM 2543 C CA . THR A 1 366 ? 26.831 -1.796 -16.088 1.00 96.50 366 THR A CA 1
ATOM 2544 C C . THR A 1 366 ? 25.475 -2.297 -16.556 1.00 96.50 366 THR A C 1
ATOM 2546 O O . THR A 1 366 ? 25.109 -2.110 -17.714 1.00 96.50 366 THR A O 1
ATOM 2549 N N . SER A 1 367 ? 24.713 -2.936 -15.673 1.00 95.06 367 SER A N 1
ATOM 2550 C CA . SER A 1 367 ? 23.357 -3.386 -15.986 1.00 95.06 367 SER A CA 1
ATOM 2551 C C . SER A 1 367 ? 22.386 -2.993 -14.890 1.00 95.06 367 SER A C 1
ATOM 2553 O O . SER A 1 367 ? 22.773 -2.875 -13.729 1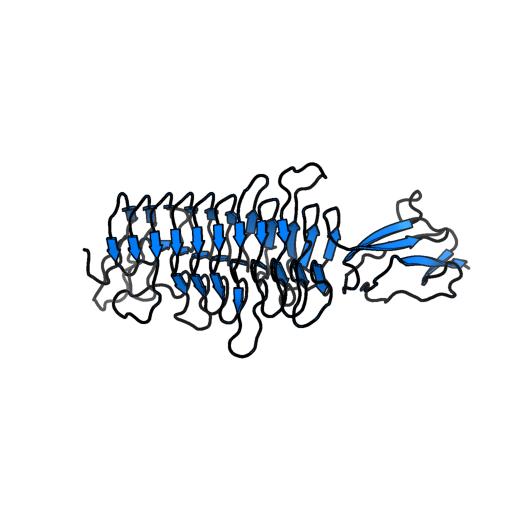.00 95.06 367 SER A O 1
ATOM 2555 N N . GLN A 1 368 ? 21.132 -2.806 -15.277 1.00 93.81 368 GLN A N 1
ATOM 2556 C CA . GLN A 1 368 ? 20.025 -2.594 -14.363 1.00 93.81 368 GLN A CA 1
ATOM 2557 C C . GLN A 1 368 ? 18.779 -3.301 -14.883 1.00 93.81 368 GLN A C 1
ATOM 2559 O O . GLN A 1 368 ? 18.500 -3.281 -16.085 1.00 93.81 368 GLN A O 1
ATOM 2564 N N . ASP A 1 369 ? 18.034 -3.912 -13.973 1.00 93.69 369 ASP A N 1
ATOM 2565 C CA . ASP A 1 369 ? 16.753 -4.519 -14.295 1.00 93.69 369 ASP A CA 1
ATOM 2566 C C . ASP A 1 369 ? 15.634 -3.489 -14.188 1.00 93.69 369 ASP A C 1
ATOM 2568 O O . ASP A 1 369 ? 15.625 -2.631 -13.305 1.00 93.69 369 ASP A O 1
ATOM 2572 N N . ILE A 1 370 ? 14.685 -3.581 -15.113 1.00 93.00 370 ILE A N 1
ATOM 2573 C CA . ILE A 1 370 ? 13.456 -2.796 -15.097 1.00 93.00 370 ILE A CA 1
ATOM 2574 C C . ILE A 1 370 ? 12.255 -3.725 -15.201 1.00 93.00 370 ILE A C 1
ATOM 2576 O O . ILE A 1 370 ? 12.336 -4.819 -15.766 1.00 93.00 370 ILE A O 1
ATOM 2580 N N . VAL A 1 371 ? 11.110 -3.254 -14.716 1.00 92.38 371 VAL A N 1
ATOM 2581 C CA . VAL A 1 371 ? 9.845 -3.962 -14.906 1.00 92.38 371 VAL A CA 1
ATOM 2582 C C . VAL A 1 371 ? 9.503 -3.964 -16.398 1.00 92.38 371 VAL A C 1
ATOM 2584 O O . VAL A 1 371 ? 9.456 -2.911 -17.044 1.00 92.38 371 VAL A O 1
ATOM 2587 N N . THR A 1 372 ? 9.276 -5.150 -16.955 1.00 90.88 372 THR A N 1
ATOM 2588 C CA . THR A 1 372 ? 9.062 -5.354 -18.392 1.00 90.88 372 THR A CA 1
ATOM 2589 C C . THR A 1 372 ? 7.895 -4.523 -18.922 1.00 90.88 372 THR A C 1
ATOM 2591 O O . THR A 1 372 ? 6.837 -4.475 -18.306 1.00 90.88 372 THR A O 1
ATOM 2594 N N . ALA A 1 373 ? 8.067 -3.901 -20.094 1.00 88.88 373 ALA A N 1
ATOM 2595 C CA . A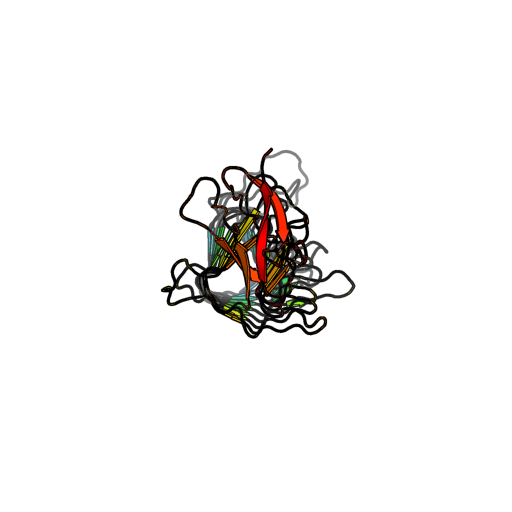LA A 1 373 ? 7.019 -3.172 -20.819 1.00 88.88 373 ALA A CA 1
ATOM 2596 C C . ALA A 1 373 ? 6.300 -2.076 -19.995 1.00 88.88 373 ALA A C 1
ATOM 2598 O O . ALA A 1 373 ? 5.100 -1.838 -20.160 1.00 88.88 373 ALA A O 1
ATOM 2599 N N . THR A 1 374 ? 7.028 -1.406 -19.099 1.00 90.94 374 THR A N 1
ATOM 2600 C CA . THR A 1 374 ? 6.549 -0.273 -18.290 1.00 90.94 374 THR A CA 1
ATOM 2601 C C . THR A 1 374 ? 7.418 0.962 -18.508 1.00 90.94 374 THR A C 1
ATOM 2603 O O . THR A 1 374 ? 8.518 0.850 -19.039 1.00 90.94 374 THR A O 1
ATOM 2606 N N . LYS A 1 375 ? 6.959 2.150 -18.093 1.00 91.25 375 LYS A N 1
ATOM 2607 C CA . LYS A 1 375 ? 7.781 3.370 -18.138 1.00 91.25 375 LYS A CA 1
ATOM 2608 C C . LYS A 1 375 ? 8.678 3.407 -16.905 1.00 91.25 375 LYS A C 1
ATOM 2610 O O . LYS A 1 375 ? 8.256 3.895 -15.859 1.00 91.25 375 LYS A O 1
ATOM 2615 N N . SER A 1 376 ? 9.894 2.893 -17.032 1.00 91.06 376 SER A N 1
ATOM 2616 C CA . SER A 1 376 ? 10.858 2.828 -15.933 1.00 91.06 376 SER A CA 1
ATOM 2617 C C . SER A 1 376 ? 11.946 3.882 -16.083 1.00 91.06 376 SER A C 1
ATOM 2619 O O . SER A 1 376 ? 12.538 4.019 -17.153 1.00 91.06 376 SER A O 1
ATOM 2621 N N . LEU A 1 377 ? 12.210 4.617 -15.002 1.00 89.62 377 LEU A N 1
ATOM 2622 C CA . LEU A 1 377 ? 13.337 5.541 -14.934 1.00 89.62 377 LEU A CA 1
ATOM 2623 C C . LEU A 1 377 ? 14.636 4.743 -14.771 1.00 89.62 377 LEU A C 1
ATOM 2625 O O . LEU A 1 377 ? 14.711 3.848 -13.928 1.00 89.62 377 LEU A O 1
ATOM 2629 N N . VAL A 1 378 ? 15.650 5.055 -15.578 1.00 89.06 378 VAL A N 1
ATOM 2630 C CA . VAL A 1 378 ? 16.959 4.390 -15.539 1.00 89.06 378 VAL A CA 1
ATOM 2631 C C . VAL A 1 378 ? 18.089 5.365 -15.229 1.00 89.06 378 VAL A C 1
ATOM 2633 O O . VAL A 1 378 ? 17.993 6.554 -15.520 1.00 89.06 378 VAL A O 1
ATOM 2636 N N . THR A 1 379 ? 19.188 4.865 -14.667 1.00 88.88 379 THR A N 1
ATOM 2637 C CA . THR A 1 379 ? 20.368 5.685 -14.384 1.00 88.88 379 THR A CA 1
ATOM 2638 C C . THR A 1 379 ? 21.414 5.414 -15.448 1.00 88.88 379 THR A C 1
ATOM 2640 O O . THR A 1 379 ? 21.904 4.295 -15.590 1.00 88.88 379 THR A O 1
ATOM 2643 N N . ARG A 1 380 ? 21.794 6.447 -16.202 1.00 89.62 380 ARG A N 1
ATOM 2644 C CA . ARG A 1 380 ? 22.866 6.314 -17.190 1.00 89.62 380 ARG A CA 1
ATOM 2645 C C . ARG A 1 380 ? 24.229 6.372 -16.501 1.00 89.62 380 ARG A C 1
ATOM 2647 O O . ARG A 1 380 ? 24.497 7.343 -15.795 1.00 89.62 380 ARG A O 1
ATOM 2654 N N . PRO A 1 381 ? 25.102 5.378 -16.711 1.00 92.75 381 PRO A N 1
ATOM 2655 C CA . PRO A 1 381 ? 26.453 5.412 -16.171 1.00 92.75 381 PRO A CA 1
ATOM 2656 C C . PRO A 1 381 ? 27.330 6.417 -16.931 1.00 92.75 381 PRO A C 1
ATOM 2658 O O . PRO A 1 381 ? 27.186 6.602 -18.141 1.00 92.75 381 PRO A O 1
ATOM 2661 N N . GLU A 1 382 ? 28.295 7.017 -16.234 1.00 95.00 382 GLU A N 1
ATOM 2662 C CA . GLU A 1 382 ? 29.351 7.818 -16.859 1.00 95.00 382 GLU A CA 1
ATOM 2663 C C . GLU A 1 382 ? 30.557 6.931 -17.182 1.00 95.00 382 GLU A C 1
ATOM 2665 O O . GLU A 1 382 ? 31.215 6.412 -16.281 1.00 95.00 382 GLU A O 1
ATOM 2670 N N . PHE A 1 383 ? 30.871 6.777 -18.467 1.00 96.00 383 PHE A N 1
ATOM 2671 C CA . PHE A 1 383 ? 32.067 6.077 -18.940 1.00 96.00 383 PHE A CA 1
ATOM 2672 C C . PHE A 1 383 ? 33.115 7.071 -19.448 1.00 96.00 383 PHE A C 1
ATOM 2674 O O . PHE A 1 383 ? 32.785 8.153 -19.931 1.00 96.00 383 PHE A O 1
ATOM 2681 N N . GLU A 1 384 ? 34.385 6.679 -19.399 1.00 95.88 384 GLU A N 1
ATOM 2682 C CA . GLU A 1 384 ? 35.510 7.422 -19.962 1.00 95.88 384 GLU A CA 1
ATOM 2683 C C . GLU A 1 384 ? 36.418 6.519 -20.804 1.00 95.88 384 GLU A C 1
ATOM 2685 O O . GLU A 1 384 ? 36.581 5.325 -20.537 1.00 95.88 384 GLU A O 1
ATOM 2690 N N . ARG A 1 385 ? 37.023 7.098 -21.844 1.00 96.06 385 ARG A N 1
ATOM 2691 C CA . ARG A 1 385 ? 37.956 6.403 -22.732 1.00 96.06 385 ARG A CA 1
ATOM 2692 C C . ARG A 1 385 ? 39.097 7.338 -23.111 1.00 96.06 385 ARG A C 1
ATOM 2694 O O . ARG A 1 385 ? 38.881 8.374 -23.736 1.00 96.06 385 ARG A O 1
ATOM 2701 N N . LEU A 1 386 ? 40.321 6.972 -22.729 1.00 93.94 386 LEU A N 1
ATOM 2702 C CA . LEU A 1 386 ? 41.504 7.813 -22.917 1.00 93.94 386 LEU A CA 1
ATOM 2703 C C . LEU A 1 386 ? 41.722 8.158 -24.397 1.00 93.94 386 LEU A C 1
ATOM 2705 O O . LEU A 1 386 ? 41.845 7.260 -25.228 1.00 93.94 386 LEU A O 1
ATOM 2709 N N . GLY A 1 387 ? 41.813 9.454 -24.704 1.00 95.25 387 GLY A N 1
ATOM 2710 C CA . GLY A 1 387 ? 41.993 9.957 -26.070 1.00 95.25 387 GLY A CA 1
ATOM 2711 C C . GLY A 1 387 ? 40.705 10.022 -26.895 1.00 95.25 387 GLY A C 1
ATOM 2712 O O . GLY A 1 387 ? 40.786 10.177 -28.108 1.00 95.25 387 GLY A O 1
ATOM 2713 N N . TYR A 1 388 ? 39.531 9.892 -26.270 1.00 97.12 388 TYR A N 1
ATOM 2714 C CA . TYR A 1 388 ? 38.233 9.964 -26.940 1.00 97.12 388 TYR A CA 1
ATOM 2715 C C . TYR A 1 388 ? 37.247 10.844 -26.163 1.00 97.12 388 TYR A C 1
ATOM 2717 O O . TYR A 1 388 ? 37.367 11.036 -24.954 1.00 97.12 388 TYR A O 1
ATOM 2725 N N . THR A 1 389 ? 36.233 11.350 -26.859 1.00 96.25 389 THR A N 1
ATOM 2726 C CA . THR A 1 389 ? 35.066 12.024 -26.279 1.00 96.25 389 THR A CA 1
ATOM 2727 C C . THR A 1 389 ? 33.823 11.167 -26.503 1.00 96.25 389 THR A C 1
ATOM 2729 O O . THR A 1 389 ? 33.636 10.621 -27.593 1.00 96.25 389 THR A O 1
ATOM 2732 N N . PHE A 1 390 ? 32.994 11.020 -25.467 1.00 96.25 390 PHE A N 1
ATOM 2733 C CA . PHE A 1 390 ? 31.710 10.325 -25.564 1.00 96.25 390 PHE A CA 1
ATOM 2734 C C . PHE A 1 390 ? 30.767 11.098 -26.496 1.00 96.25 390 PHE A C 1
ATOM 2736 O O . PHE A 1 390 ? 30.607 12.308 -26.338 1.00 96.25 390 PHE A O 1
ATOM 2743 N N . LEU A 1 391 ? 30.160 10.402 -27.456 1.00 95.00 391 LEU A N 1
ATOM 2744 C CA . LEU A 1 391 ? 29.200 10.967 -28.401 1.00 95.00 391 LEU A CA 1
ATOM 2745 C C . LEU A 1 391 ? 27.765 10.639 -27.992 1.00 95.00 391 LEU A C 1
ATOM 2747 O O . LEU A 1 391 ? 26.983 11.540 -27.711 1.00 95.00 391 LEU A O 1
ATOM 2751 N N . GLU A 1 392 ? 27.420 9.353 -27.975 1.00 95.56 392 GLU A N 1
ATOM 2752 C CA . GLU A 1 392 ? 26.069 8.884 -27.671 1.00 95.56 392 GLU A CA 1
ATOM 2753 C C . GLU A 1 392 ? 26.070 7.414 -27.236 1.00 95.56 392 GLU A C 1
ATOM 2755 O O . GLU A 1 392 ? 27.068 6.704 -27.356 1.00 95.56 392 GLU A O 1
ATOM 2760 N N . TRP A 1 393 ? 24.921 6.948 -26.757 1.00 96.62 393 TRP A N 1
ATOM 2761 C CA . TRP A 1 393 ? 24.632 5.529 -26.568 1.00 96.62 393 TRP A CA 1
ATOM 2762 C C . TRP A 1 393 ? 23.941 4.977 -27.816 1.00 96.62 393 TRP A C 1
ATOM 2764 O O . TRP A 1 393 ? 23.076 5.645 -28.368 1.00 96.62 393 TRP A O 1
ATOM 2774 N N . ASN A 1 394 ? 24.245 3.751 -28.242 1.00 97.44 394 ASN A N 1
ATOM 2775 C CA . ASN A 1 394 ? 23.639 3.178 -29.446 1.00 97.44 394 ASN A CA 1
ATOM 2776 C C . ASN A 1 394 ? 23.409 1.666 -29.304 1.00 97.44 394 ASN A C 1
ATOM 2778 O O . ASN A 1 394 ? 24.224 0.970 -28.709 1.00 97.44 394 ASN A O 1
ATOM 2782 N N . THR A 1 395 ? 22.322 1.119 -29.856 1.00 96.94 395 THR A N 1
ATOM 2783 C CA . THR A 1 395 ? 22.053 -0.338 -29.797 1.00 96.94 395 THR A CA 1
ATOM 2784 C C . THR A 1 395 ? 23.048 -1.193 -30.579 1.00 96.94 395 THR A C 1
ATOM 2786 O O . THR A 1 395 ? 23.010 -2.421 -30.497 1.00 96.94 395 THR A O 1
ATOM 2789 N N . ARG A 1 396 ? 23.951 -0.572 -31.346 1.00 97.56 396 ARG A N 1
ATOM 2790 C CA . ARG A 1 396 ? 25.047 -1.249 -32.036 1.00 97.56 396 ARG A CA 1
ATOM 2791 C C . ARG A 1 396 ? 26.386 -0.584 -31.710 1.00 97.56 396 ARG A C 1
ATOM 2793 O O . ARG A 1 396 ? 26.461 0.643 -31.709 1.00 97.56 396 ARG A O 1
ATOM 2800 N N . PRO A 1 397 ? 27.472 -1.361 -31.543 1.00 97.25 397 PRO A N 1
ATOM 2801 C CA . PRO A 1 397 ? 28.792 -0.824 -31.203 1.00 97.25 397 PRO A CA 1
ATOM 2802 C C . PRO A 1 397 ? 29.434 0.010 -32.323 1.00 97.25 397 PRO A C 1
ATOM 2804 O O . PRO A 1 397 ? 30.399 0.727 -32.072 1.00 97.25 397 PRO A O 1
ATOM 2807 N N . ASP A 1 398 ? 28.911 -0.073 -33.553 1.00 95.62 398 ASP A N 1
ATOM 2808 C CA . ASP A 1 398 ? 29.354 0.700 -34.719 1.00 95.62 398 ASP A CA 1
ATOM 2809 C C . ASP A 1 398 ? 28.586 2.021 -34.918 1.00 95.62 398 ASP A C 1
ATOM 2811 O O . ASP A 1 398 ? 28.815 2.709 -35.913 1.00 95.62 398 ASP A O 1
ATOM 2815 N N . GLY A 1 399 ? 27.653 2.355 -34.019 1.00 95.50 399 GLY A N 1
ATOM 2816 C CA . GLY A 1 399 ? 26.832 3.568 -34.098 1.00 95.50 399 GLY A CA 1
ATOM 2817 C C . GLY A 1 399 ? 25.723 3.524 -35.156 1.00 95.50 399 GLY A C 1
ATOM 2818 O O . GLY A 1 399 ? 25.037 4.517 -35.365 1.00 95.50 399 GLY A O 1
ATOM 2819 N N . LYS A 1 400 ? 25.511 2.392 -35.844 1.00 96.19 400 LYS A N 1
ATOM 2820 C CA . LYS A 1 400 ? 24.485 2.266 -36.904 1.00 96.19 400 LYS A CA 1
ATOM 2821 C C . LYS A 1 400 ? 23.137 1.748 -36.401 1.00 96.19 400 LYS A C 1
ATOM 2823 O O . LYS A 1 400 ? 22.289 1.359 -37.206 1.00 96.19 400 LYS A O 1
ATOM 2828 N N . GLY A 1 401 ? 22.977 1.620 -35.090 1.00 96.12 401 GLY A N 1
ATOM 2829 C CA . GLY A 1 401 ? 21.732 1.228 -34.446 1.00 96.12 401 GLY A CA 1
ATOM 2830 C C . GLY A 1 401 ? 20.889 2.442 -34.090 1.00 96.12 401 GLY A C 1
ATOM 2831 O O . GLY A 1 401 ? 20.883 3.451 -34.790 1.00 96.12 401 GLY A O 1
ATOM 2832 N N . THR A 1 402 ? 20.160 2.317 -32.993 1.00 95.19 402 THR A N 1
ATOM 2833 C CA . THR A 1 402 ? 19.231 3.323 -32.483 1.00 95.19 402 THR A CA 1
ATOM 2834 C C . THR A 1 402 ? 19.731 3.879 -31.161 1.00 95.19 402 THR A C 1
ATOM 2836 O O . THR A 1 402 ? 20.140 3.120 -30.278 1.00 95.19 402 THR A O 1
ATOM 2839 N N . THR A 1 403 ? 19.631 5.190 -31.002 1.00 93.81 403 THR A N 1
ATOM 2840 C CA . THR A 1 403 ? 19.933 5.890 -29.753 1.00 93.81 403 THR A CA 1
ATOM 2841 C C . THR A 1 403 ? 18.780 5.687 -28.751 1.00 93.81 403 THR A C 1
ATOM 2843 O O . THR A 1 403 ? 17.613 5.711 -29.155 1.00 93.81 403 THR A O 1
ATOM 2846 N N . PRO A 1 404 ? 19.055 5.415 -27.460 1.00 91.50 404 PRO A N 1
ATOM 2847 C CA . PRO A 1 404 ? 18.024 5.363 -26.420 1.00 91.50 404 PRO A CA 1
ATOM 2848 C C . PRO A 1 404 ? 17.392 6.743 -26.173 1.00 91.50 404 PRO A C 1
ATOM 2850 O O . PRO A 1 404 ? 18.081 7.741 -26.363 1.00 91.50 404 PRO A O 1
ATOM 2853 N N . PRO A 1 405 ? 16.155 6.818 -25.650 1.00 89.00 405 PRO A N 1
ATOM 2854 C CA . PRO A 1 405 ? 15.499 8.083 -25.299 1.00 89.00 405 PRO A CA 1
ATOM 2855 C C . PRO A 1 405 ? 16.313 8.947 -24.324 1.00 89.00 405 PRO A C 1
ATOM 2857 O O . PRO A 1 405 ? 16.759 8.462 -23.283 1.00 89.00 405 PRO A O 1
ATOM 2860 N N . ASP A 1 406 ? 16.485 10.235 -24.619 1.00 85.88 406 ASP A N 1
ATOM 2861 C CA . ASP A 1 406 ? 17.317 11.151 -23.815 1.00 85.88 406 ASP A CA 1
ATOM 2862 C C . ASP A 1 406 ? 16.755 11.448 -22.413 1.00 85.88 406 ASP A C 1
ATOM 2864 O O . ASP A 1 406 ? 17.475 11.921 -21.537 1.00 85.88 406 ASP A O 1
ATOM 2868 N N . ASP A 1 407 ? 15.481 11.140 -22.174 1.00 85.88 407 ASP A N 1
ATOM 2869 C CA . ASP A 1 407 ? 14.758 11.404 -20.925 1.00 85.88 407 ASP A CA 1
ATOM 2870 C C . ASP A 1 407 ? 15.008 10.365 -19.816 1.00 85.88 407 ASP A C 1
ATOM 2872 O O . ASP A 1 407 ? 14.416 10.461 -18.742 1.00 85.88 407 ASP A O 1
ATOM 2876 N N . ASN A 1 408 ? 15.892 9.389 -20.056 1.00 88.69 408 ASN A N 1
ATOM 2877 C CA . ASN A 1 408 ? 16.166 8.259 -19.161 1.00 88.69 408 ASN A CA 1
ATOM 2878 C C . ASN A 1 408 ? 14.941 7.373 -18.882 1.00 88.69 408 ASN A C 1
ATOM 2880 O O . ASN A 1 408 ? 14.935 6.623 -17.903 1.00 88.69 408 ASN A O 1
ATOM 2884 N N . ILE A 1 409 ? 13.909 7.423 -19.725 1.00 91.81 409 ILE A N 1
ATOM 2885 C CA . ILE A 1 409 ? 12.715 6.599 -19.569 1.00 91.81 409 ILE A CA 1
ATOM 2886 C C . ILE A 1 409 ? 12.796 5.433 -20.548 1.00 91.81 409 ILE A C 1
ATOM 2888 O O . ILE A 1 409 ? 12.735 5.587 -21.767 1.00 91.81 409 ILE A O 1
ATOM 2892 N N . MET A 1 410 ? 12.903 4.229 -19.994 1.00 91.56 410 MET A N 1
ATOM 2893 C CA . MET A 1 410 ? 12.950 2.988 -20.754 1.00 91.56 410 MET A CA 1
ATOM 2894 C C . MET A 1 410 ? 11.609 2.272 -20.680 1.00 91.56 410 MET A C 1
ATOM 2896 O O . MET A 1 410 ? 11.011 2.160 -19.614 1.00 91.56 410 MET A O 1
ATOM 2900 N N . ASN A 1 411 ? 11.157 1.762 -21.825 1.00 92.50 411 ASN A N 1
ATOM 2901 C CA . ASN A 1 411 ? 9.978 0.912 -21.939 1.00 92.50 411 ASN A CA 1
ATOM 2902 C C . ASN A 1 411 ? 10.236 -0.153 -23.008 1.00 92.50 411 ASN A C 1
ATOM 2904 O O . ASN A 1 411 ? 9.980 0.058 -24.192 1.00 92.50 411 ASN A O 1
ATOM 2908 N N . THR A 1 412 ? 10.812 -1.278 -22.587 1.00 91.94 412 THR A N 1
ATOM 2909 C CA . THR A 1 412 ? 11.144 -2.406 -23.464 1.00 91.94 412 THR A CA 1
ATOM 2910 C C . THR A 1 412 ? 10.593 -3.709 -22.897 1.00 91.94 412 THR A C 1
ATOM 2912 O O . THR A 1 412 ? 10.462 -3.874 -21.684 1.00 91.94 412 THR A O 1
ATOM 2915 N N . SER A 1 413 ? 10.248 -4.633 -23.792 1.00 92.12 413 SER A N 1
ATOM 2916 C CA . SER A 1 413 ? 9.787 -5.986 -23.472 1.00 92.12 413 SER A CA 1
ATOM 2917 C C . SER A 1 413 ? 10.883 -7.049 -23.599 1.00 92.12 413 SER A C 1
ATOM 2919 O O . SER A 1 413 ? 10.638 -8.217 -23.308 1.00 92.12 413 SER A O 1
ATOM 2921 N N . SER A 1 414 ? 12.093 -6.660 -24.011 1.00 94.75 414 SER A N 1
ATOM 2922 C CA . SER A 1 414 ? 13.251 -7.547 -24.126 1.00 94.75 414 SER A CA 1
ATOM 2923 C C . SER A 1 414 ? 14.521 -6.891 -23.600 1.00 94.75 414 SER A C 1
ATOM 2925 O O . SER A 1 414 ? 14.650 -5.662 -23.617 1.00 94.75 414 SER A O 1
ATOM 2927 N N . ASN A 1 415 ? 15.482 -7.725 -23.202 1.00 96.69 415 ASN A N 1
ATOM 2928 C CA . ASN A 1 415 ? 16.824 -7.276 -22.842 1.00 96.69 415 ASN A CA 1
ATOM 2929 C C . ASN A 1 415 ? 17.448 -6.479 -23.992 1.00 96.69 415 ASN A C 1
ATOM 2931 O O . ASN A 1 415 ? 17.247 -6.800 -25.167 1.00 96.69 415 ASN A O 1
ATOM 2935 N N . ILE A 1 416 ? 18.209 -5.445 -23.648 1.00 96.19 416 ILE A N 1
ATOM 2936 C CA . ILE A 1 416 ? 18.836 -4.553 -24.623 1.00 96.19 416 ILE A CA 1
ATOM 2937 C C . ILE A 1 416 ? 20.184 -4.068 -24.104 1.00 96.19 416 ILE A C 1
ATOM 2939 O O . ILE A 1 416 ? 20.338 -3.750 -22.925 1.00 96.19 416 ILE A O 1
ATOM 2943 N N . THR A 1 417 ? 21.157 -4.001 -25.007 1.00 97.50 417 THR A N 1
ATOM 2944 C CA . THR A 1 417 ? 22.481 -3.447 -24.731 1.00 97.50 417 THR A CA 1
ATOM 2945 C C . THR A 1 417 ? 22.667 -2.163 -25.524 1.00 97.50 417 THR A C 1
ATOM 2947 O O . THR A 1 417 ? 22.443 -2.133 -26.734 1.00 97.50 417 THR A O 1
ATOM 2950 N N . TYR A 1 418 ? 23.095 -1.112 -24.835 1.00 97.44 418 TYR A N 1
ATOM 2951 C CA . TYR A 1 418 ? 23.531 0.147 -25.413 1.00 97.44 418 TYR A CA 1
ATOM 2952 C C . TYR A 1 418 ? 25.043 0.263 -25.295 1.00 97.44 418 TYR A C 1
ATOM 2954 O O . TYR A 1 418 ? 25.595 0.148 -24.207 1.00 97.44 418 TYR A O 1
ATOM 2962 N N . PHE A 1 419 ? 25.701 0.525 -26.413 1.00 98.25 419 PHE A N 1
ATOM 2963 C CA . PHE A 1 419 ? 27.141 0.691 -26.527 1.00 98.25 419 PHE A CA 1
ATOM 2964 C C . PHE A 1 419 ? 27.487 2.176 -26.578 1.00 98.25 419 PHE A C 1
ATOM 2966 O O . PHE A 1 419 ? 26.848 2.933 -27.313 1.00 98.25 419 PHE A O 1
ATOM 2973 N N . ALA A 1 420 ? 28.495 2.596 -25.820 1.00 97.75 420 ALA A N 1
ATOM 2974 C CA . ALA A 1 420 ? 29.015 3.952 -25.907 1.00 97.75 420 ALA A CA 1
ATOM 2975 C C . ALA A 1 420 ? 29.692 4.173 -27.269 1.00 97.75 420 ALA A C 1
ATOM 2977 O O . ALA A 1 420 ? 30.495 3.360 -27.729 1.00 97.75 420 ALA A O 1
ATOM 2978 N N . ILE A 1 421 ? 29.386 5.281 -27.929 1.00 97.81 421 ILE A N 1
ATOM 2979 C CA . ILE A 1 421 ? 30.030 5.693 -29.174 1.00 97.81 421 ILE A CA 1
ATOM 2980 C C . ILE A 1 421 ? 31.019 6.806 -28.858 1.00 97.81 421 ILE A C 1
ATOM 2982 O O . ILE A 1 421 ? 30.728 7.724 -28.093 1.00 97.81 421 ILE A O 1
ATOM 2986 N N . TRP A 1 422 ? 32.207 6.704 -29.446 1.00 97.69 422 TRP A N 1
ATOM 2987 C CA . TRP A 1 422 ? 33.359 7.529 -29.112 1.00 97.69 422 TRP A CA 1
ATOM 2988 C C . TRP A 1 422 ? 33.893 8.236 -30.354 1.00 97.69 422 TRP A C 1
ATOM 2990 O O . TRP A 1 422 ? 34.042 7.613 -31.405 1.00 97.69 422 TRP A O 1
ATOM 3000 N N . ILE A 1 423 ? 34.254 9.509 -30.214 1.00 96.00 423 ILE A N 1
ATOM 3001 C CA . ILE A 1 423 ? 34.982 10.270 -31.236 1.00 96.00 423 ILE A CA 1
ATOM 3002 C C . ILE A 1 423 ? 36.438 10.414 -30.773 1.00 96.00 423 ILE A C 1
ATOM 3004 O O . ILE A 1 423 ? 36.645 10.812 -29.624 1.00 96.00 423 ILE A O 1
ATOM 3008 N N . PRO A 1 424 ? 37.448 10.091 -31.605 1.00 93.81 424 PRO A N 1
ATOM 3009 C CA . PRO A 1 424 ? 38.846 10.364 -31.277 1.00 93.81 424 PRO A CA 1
ATOM 3010 C C . PRO A 1 424 ? 39.053 11.845 -30.938 1.00 93.81 424 PRO A C 1
ATOM 3012 O O . PRO A 1 424 ? 38.594 12.719 -31.673 1.00 93.81 424 PRO A O 1
ATOM 3015 N N . GLY A 1 425 ? 39.728 12.119 -29.823 1.00 82.19 425 GLY A N 1
ATOM 3016 C CA . GLY A 1 425 ? 40.154 13.469 -29.467 1.00 82.19 425 GLY A CA 1
ATOM 3017 C C . GLY A 1 425 ? 41.115 14.021 -30.521 1.00 82.19 425 GLY A C 1
ATOM 3018 O O . GLY A 1 425 ? 41.893 13.260 -31.099 1.00 82.19 425 GLY A O 1
ATOM 3019 N N . ALA A 1 426 ? 41.009 15.324 -30.790 1.00 64.12 426 ALA A N 1
ATOM 3020 C CA . ALA A 1 426 ? 41.889 16.037 -31.716 1.00 64.12 426 ALA A CA 1
ATOM 3021 C C . ALA A 1 426 ? 43.344 16.082 -31.229 1.00 64.12 426 ALA A C 1
ATOM 3023 O O . ALA A 1 426 ? 43.549 16.185 -29.995 1.00 64.12 426 ALA A O 1
#